Protein AF-A0A8T1ACU4-F1 (afdb_monomer_lite)

pLDDT: mean 74.82, std 21.71, range [27.81, 97.88]

Organism: NCBI:txid29920

Radius of gyration: 33.56 Å; chains: 1; bounding box: 72×57×96 Å

Sequence (453 aa):
MTGFGLGKGIFPYEYITSFNVLNETKVPPQSAFDSKLRGTSITGDDYERVKFVWEYYDMKSIKDLLIWYNNLDVVPFIKAIKAQRELFKRFDLDMFADGVSLPGLSEKVMYQTCFTNLQYPDKKPANVFQFPANRLGGYKSQDAKAKREFSMTLEHLNTLLQKQKYLCGLCYCQLTADTASADRINNNLGHIDGNILISCVKCNTARKDMSLGGFRYKKLLEFNSDRLVYSIDKEEKDIYAKMKSNIAGGPSIIFNRYAKRNETKIRGGKICKKIIGYDANALYLWALGNEMPCGRLTTIDAYPGIISDIVNDKIFGFLECDIRTPPHLKEYFSEMTPIFKNTLIDCSDENIIGQHMFEYNEARKQSRAKPGDGETKHGVLNGADEGMDSTKSDADNEAKTILKAYYSKLQSDGINIAFRLKPVVETNQGSKLHKSYYFGQPTTNKPLNIKNS

Secondary structure (DSSP, 8-state):
----S--S----TTT--SGGGGG--SPPPGGGG-BTTTTBPPPHHHHHHHHHHHHHTT--SHHHHHHHHHHHHHHHHHHHHHHHHHHHGGGT--TTTT-SSHHHHHHHHHHHHHHHS------PPPPP----GGGHHHHHHHHHHTT------HHHHHHHHHHTTTB-TTT-PBP-TTTEEEEESSTTS-S-TTSEEEEEHHHHHHHTTS-HHHHHHHHHHHHTTTTPBPPP-STTHHHHHHHHHS--------S-S---TTT-EETTTEEP--------TTHHHHHTTS----BS-------TTHHHHHHTTS--S---------GGGTTTTSSS-SS-------SS-HHHH-HHHHHHHHHHHTTPPPPPS---------TT------------TTHHHHHHHHHHHHTTTT---------EEEETTEEEE-TTEEE---BTTBSS-EEE-

Foldseek 3Di:
DDFPDLPAAAALVQLCPDPVQQADQDDDPQQSRADPVVNDGDDPVVSVSSVVVCVVVVPRGSVVSVVVNVCLVVVQVVVVQVVVQVVLVVQVDGCVPQDPDLLSSLVVSLQSVLLVPQDADDQQAADQDQADPVCLVVLVVVCVVVVADADADSVLVSVLCVVSSCAALQQRDHHDNQFKDWAAQQPNHGHDRVRTHIHGPVLRVVCPHPHSVVRSVVSSCVVCLQRAADDQDPVNVVVVVVCVQADADAAPECLDLDADAQPDQDDPRDGHHDDDDFDDDSVSNVVSVDDDGGHHDDDDDDDVCVVVCVVVVVDDDDDDDDDDDDPVCLVVCQSHPPDFWFDAQPQCDCVRNPDVSNVVVVVVVVVDDDDDDDDRDGYDDRPPPPDDDDHGDDDHPRVQLQVQQPVLVCVVVPHDDDDDDFGWDQDSRGTDRLVFWDQPRAHPVGSRRIGGD

Structure (mmCIF, N/CA/C/O backbone):
data_AF-A0A8T1ACU4-F1
#
_entry.id   AF-A0A8T1ACU4-F1
#
loop_
_atom_site.group_PDB
_atom_site.id
_atom_site.type_symbol
_atom_site.label_atom_id
_atom_site.label_alt_id
_atom_site.label_comp_id
_atom_site.label_asym_id
_atom_site.label_entity_id
_atom_site.label_seq_id
_atom_site.pdbx_PDB_ins_code
_atom_site.Cartn_x
_atom_site.Cartn_y
_atom_site.Cartn_z
_atom_site.occupancy
_atom_site.B_iso_or_equiv
_atom_site.auth_seq_id
_atom_site.auth_comp_id
_atom_site.auth_asym_id
_atom_site.auth_atom_id
_atom_site.pdbx_PDB_model_num
ATOM 1 N N . MET A 1 1 ? 11.414 1.391 38.632 1.00 29.39 1 MET A N 1
ATOM 2 C CA . MET A 1 1 ? 10.148 0.768 39.080 1.00 29.39 1 MET A CA 1
ATOM 3 C C . MET A 1 1 ? 9.010 1.690 38.678 1.00 29.39 1 MET A C 1
ATOM 5 O O . MET A 1 1 ? 9.071 2.847 39.058 1.00 29.39 1 MET A O 1
ATOM 9 N N . THR A 1 2 ? 8.031 1.235 37.891 1.00 27.81 2 THR A N 1
ATOM 10 C CA . THR A 1 2 ? 6.889 2.062 37.447 1.00 27.81 2 THR A CA 1
ATOM 11 C C . THR A 1 2 ? 5.696 1.180 37.060 1.00 27.81 2 THR A C 1
ATOM 13 O O . THR A 1 2 ? 5.851 0.254 36.270 1.00 27.81 2 THR A O 1
ATOM 16 N N . GLY A 1 3 ? 4.502 1.491 37.580 1.00 32.03 3 GLY A N 1
ATOM 17 C CA . GLY A 1 3 ? 3.218 0.999 37.057 1.00 32.03 3 GLY A CA 1
ATOM 18 C C . GLY A 1 3 ? 2.934 -0.502 37.198 1.00 32.03 3 GLY A C 1
ATOM 19 O O . GLY A 1 3 ? 2.786 -1.191 36.191 1.00 32.03 3 GLY A O 1
ATOM 20 N N . PHE A 1 4 ? 2.788 -1.008 38.427 1.00 33.53 4 PHE A N 1
ATOM 21 C CA . PHE A 1 4 ? 2.183 -2.322 38.682 1.00 33.53 4 PHE A CA 1
ATOM 22 C C . PHE A 1 4 ? 0.863 -2.176 39.465 1.00 33.53 4 PHE A C 1
ATOM 24 O O . PHE A 1 4 ? 0.879 -1.914 40.659 1.00 33.53 4 PHE A O 1
ATOM 31 N N . GLY A 1 5 ? -0.279 -2.421 38.809 1.00 41.12 5 GLY A N 1
ATOM 32 C CA . GLY A 1 5 ? -1.466 -2.993 39.473 1.00 41.12 5 GLY A CA 1
ATOM 33 C C . GLY A 1 5 ? -2.667 -2.095 39.818 1.00 41.12 5 GLY A C 1
ATOM 34 O O . GLY A 1 5 ? -3.742 -2.652 40.002 1.00 41.12 5 GLY A O 1
ATOM 35 N N . LEU A 1 6 ? -2.553 -0.761 39.838 1.00 49.91 6 LEU A N 1
ATOM 36 C CA . LEU A 1 6 ? -3.540 0.164 40.456 1.00 49.91 6 LEU A CA 1
ATOM 37 C C . LEU A 1 6 ? -4.992 0.197 39.905 1.00 49.91 6 LEU A C 1
ATOM 39 O O . LEU A 1 6 ? -5.840 0.896 40.465 1.00 49.91 6 LEU A O 1
ATOM 43 N N . GLY A 1 7 ? -5.314 -0.555 38.850 1.00 57.84 7 GLY A N 1
ATOM 44 C CA . GLY A 1 7 ? -6.652 -0.575 38.239 1.00 57.84 7 GLY A CA 1
ATOM 45 C C . GLY A 1 7 ? -6.907 0.591 37.275 1.00 57.84 7 GLY A C 1
ATOM 46 O O . GLY A 1 7 ? -5.983 1.312 36.904 1.00 57.84 7 GLY A O 1
ATOM 47 N N . LYS A 1 8 ? -8.167 0.774 36.855 1.00 73.00 8 LYS A N 1
ATOM 48 C CA . LYS A 1 8 ? -8.588 2.010 36.170 1.00 73.00 8 LYS A CA 1
ATOM 49 C C . LYS A 1 8 ? -8.624 3.161 37.173 1.00 73.00 8 LYS A C 1
ATOM 51 O O . LYS A 1 8 ? -9.018 2.949 38.322 1.00 73.00 8 LYS A O 1
ATOM 56 N N . GLY A 1 9 ? -8.270 4.367 36.737 1.00 82.88 9 GLY A N 1
ATOM 57 C CA . GLY A 1 9 ? -8.454 5.569 37.547 1.00 82.88 9 GLY A CA 1
ATOM 58 C C . GLY A 1 9 ? -9.924 5.801 37.909 1.00 82.88 9 GLY A C 1
ATOM 59 O O . GLY A 1 9 ? -10.829 5.329 37.216 1.00 82.88 9 GLY A O 1
ATOM 60 N N . ILE A 1 10 ? -10.145 6.546 38.987 1.00 89.88 10 ILE A N 1
ATOM 61 C CA . ILE A 1 10 ? -11.452 7.063 39.396 1.00 89.88 10 ILE A CA 1
ATOM 62 C C . ILE A 1 10 ? -11.341 8.582 39.480 1.00 89.88 10 ILE A C 1
ATOM 64 O O . ILE A 1 10 ? -10.319 9.102 39.924 1.00 89.88 10 ILE A O 1
ATOM 68 N N . PHE A 1 11 ? -12.380 9.278 39.022 1.00 93.12 11 PHE A N 1
ATOM 69 C CA . PHE A 1 11 ? -12.413 10.733 38.960 1.00 93.12 11 PHE A CA 1
ATOM 70 C C . PHE A 1 11 ? -13.853 11.246 39.162 1.00 93.12 11 PHE A C 1
ATOM 72 O O . PHE A 1 11 ? -14.779 10.611 38.650 1.00 93.12 11 PHE A O 1
ATOM 79 N N . PRO A 1 12 ? -14.079 12.354 39.895 1.00 93.44 12 PRO A N 1
ATOM 80 C CA . PRO A 1 12 ? -15.414 12.819 40.259 1.00 93.44 12 PRO A CA 1
ATOM 81 C C . PRO A 1 12 ? -15.964 13.767 39.182 1.00 93.44 12 PRO A C 1
ATOM 83 O O . PRO A 1 12 ? -16.079 14.973 39.389 1.00 93.44 12 PRO A O 1
ATOM 86 N N . TYR A 1 13 ? -16.252 13.234 37.989 1.00 90.25 13 TYR A N 1
ATOM 87 C CA . TYR A 1 13 ? -16.588 14.033 36.797 1.00 90.25 13 TYR A CA 1
ATOM 88 C C . TYR A 1 13 ? -17.692 15.073 37.034 1.00 90.25 13 TYR A C 1
ATOM 90 O O . TYR A 1 13 ? -17.569 16.211 36.594 1.00 90.25 13 TYR A O 1
ATOM 98 N N . GLU A 1 14 ? -18.761 14.685 37.733 1.00 91.62 14 GLU A N 1
ATOM 99 C CA . GLU A 1 14 ? -19.948 15.523 37.950 1.00 91.62 14 GLU A CA 1
ATOM 100 C C . GLU A 1 14 ? -19.760 16.544 39.096 1.00 91.62 14 GLU A C 1
ATOM 102 O O . GLU A 1 14 ? -20.598 17.427 39.272 1.00 91.62 14 GLU A O 1
ATOM 107 N N . TYR A 1 15 ? -18.647 16.463 39.841 1.00 93.81 15 TYR A N 1
ATOM 108 C CA . TYR A 1 15 ? -18.238 17.431 40.868 1.00 93.81 15 TYR A CA 1
ATOM 109 C C . TYR A 1 15 ? -17.428 18.603 40.287 1.00 93.81 15 TYR A C 1
ATOM 111 O O . TYR A 1 15 ? -17.467 19.708 40.830 1.00 93.81 15 TYR A O 1
ATOM 119 N N . ILE A 1 16 ? -16.724 18.404 39.161 1.00 92.19 16 ILE A N 1
ATOM 120 C CA . ILE A 1 16 ? -15.890 19.442 38.526 1.00 92.19 16 ILE A CA 1
ATOM 121 C C . ILE A 1 16 ? -16.764 20.437 37.746 1.00 92.19 16 ILE A C 1
ATOM 123 O O . ILE A 1 16 ? -16.800 20.465 36.519 1.00 92.19 16 ILE A O 1
ATOM 127 N N . THR A 1 17 ? -17.483 21.274 38.488 1.00 91.75 17 THR A N 1
ATOM 128 C CA . THR A 1 17 ? -18.394 22.301 37.956 1.00 91.75 17 THR A CA 1
ATOM 129 C C . THR A 1 17 ? -17.679 23.581 37.514 1.00 91.75 17 THR A C 1
ATOM 131 O O . THR A 1 17 ? -18.241 24.371 36.759 1.00 91.75 17 THR A O 1
ATOM 134 N N . SER A 1 18 ? -16.438 23.806 37.958 1.00 90.88 18 SER A N 1
ATOM 135 C CA . SER A 1 18 ? -15.595 24.930 37.529 1.00 90.88 18 SER A CA 1
ATOM 136 C C . SER A 1 18 ? -14.106 24.641 37.746 1.00 90.88 18 SER A C 1
ATOM 138 O O . SER A 1 18 ? -13.742 23.752 38.516 1.00 90.88 18 SER A O 1
ATOM 140 N N . PHE A 1 19 ? -13.225 25.436 37.129 1.00 91.94 19 PHE A N 1
ATOM 141 C CA . PHE A 1 19 ? -11.775 25.345 37.359 1.00 91.94 19 PHE A CA 1
ATOM 142 C C . PHE A 1 19 ? -11.366 25.591 38.820 1.00 91.94 19 PHE A C 1
ATOM 144 O O . PHE A 1 19 ? -10.334 25.078 39.244 1.00 91.94 19 PHE A O 1
ATOM 151 N N . ASN A 1 20 ? -12.167 26.322 39.605 1.00 93.06 20 ASN A N 1
ATOM 152 C CA . ASN A 1 20 ? -11.858 26.601 41.009 1.00 93.06 20 ASN A CA 1
ATOM 153 C C . ASN A 1 20 ? -11.909 25.338 41.880 1.00 93.06 20 ASN A C 1
ATOM 155 O O . ASN A 1 20 ? -11.106 25.223 42.802 1.00 93.06 20 ASN A O 1
ATOM 159 N N . VAL A 1 21 ? -12.771 24.370 41.536 1.00 93.00 21 VAL A N 1
ATOM 160 C CA . VAL A 1 21 ? -12.857 23.056 42.205 1.00 93.00 21 VAL A CA 1
ATOM 161 C C . VAL A 1 21 ? -11.512 22.328 42.153 1.00 93.00 21 VAL A C 1
ATOM 163 O O . VAL A 1 21 ? -11.105 21.688 43.114 1.00 93.00 21 VAL A O 1
ATOM 166 N N . LEU A 1 22 ? -10.746 22.483 41.066 1.00 94.62 22 LEU A N 1
ATOM 167 C CA . LEU A 1 22 ? -9.434 21.841 40.930 1.00 94.62 22 LEU A CA 1
ATOM 168 C C . LEU A 1 22 ? -8.414 22.315 41.984 1.00 94.62 22 LEU A C 1
ATOM 170 O O . LEU A 1 22 ? -7.442 21.607 42.235 1.00 94.62 22 LEU A O 1
ATOM 174 N N . ASN A 1 23 ? -8.635 23.472 42.616 1.00 96.50 23 ASN A N 1
ATOM 175 C CA . ASN A 1 23 ? -7.773 24.009 43.669 1.00 96.50 23 ASN A CA 1
ATOM 176 C C . ASN A 1 23 ? -8.149 23.509 45.080 1.00 96.50 23 ASN A C 1
ATOM 178 O O . ASN A 1 23 ? -7.450 23.840 46.037 1.00 96.50 23 ASN A O 1
ATOM 182 N N . GLU A 1 24 ? -9.231 22.739 45.243 1.00 96.94 24 GLU A N 1
ATOM 183 C CA . GLU A 1 24 ? -9.613 22.167 46.541 1.00 96.94 24 GLU A CA 1
ATOM 184 C C . GLU A 1 24 ? -8.555 21.170 47.029 1.00 96.94 24 GLU A C 1
ATOM 186 O O . GLU A 1 24 ? -8.144 20.268 46.298 1.00 96.94 24 GLU A O 1
ATOM 191 N N . THR A 1 25 ? -8.116 21.331 48.279 1.00 96.56 25 THR A N 1
ATOM 192 C CA . THR A 1 25 ? -6.930 20.661 48.846 1.00 96.56 25 THR A CA 1
ATOM 193 C C . THR A 1 25 ? -7.231 19.384 49.635 1.00 96.56 25 THR A C 1
ATOM 195 O O . THR A 1 25 ? -6.408 18.916 50.421 1.00 96.56 25 THR A O 1
ATOM 198 N N . LYS A 1 26 ? -8.427 18.816 49.460 1.00 95.25 26 LYS A N 1
ATOM 199 C CA . LYS A 1 26 ? -8.902 17.616 50.163 1.00 95.25 26 LYS A CA 1
ATOM 200 C C . LYS A 1 26 ? -9.457 16.605 49.167 1.00 95.25 26 LYS A C 1
ATOM 202 O O . LYS A 1 26 ? -9.970 16.992 48.119 1.00 95.25 26 LYS A O 1
ATOM 207 N N . VAL A 1 27 ? -9.423 15.325 49.543 1.00 95.25 27 VAL A N 1
ATOM 208 C CA . VAL A 1 27 ? -10.160 14.272 48.831 1.00 95.25 27 VAL A CA 1
ATOM 209 C C . VAL A 1 27 ? -11.646 14.669 48.774 1.00 95.25 27 VAL A C 1
ATOM 211 O O . VAL A 1 27 ? -12.215 14.973 49.828 1.00 95.25 27 VAL A O 1
ATOM 214 N N . PRO A 1 28 ? -12.286 14.678 47.590 1.00 95.56 28 PRO A N 1
ATOM 215 C CA . PRO A 1 28 ? -13.718 14.945 47.467 1.00 95.56 28 PRO A CA 1
ATOM 216 C C . PRO A 1 28 ? -14.546 13.931 48.267 1.00 95.56 28 PRO A C 1
ATOM 218 O O . PRO A 1 28 ? -14.127 12.777 48.382 1.00 95.56 28 PRO A O 1
ATOM 221 N N . PRO A 1 29 ? -15.723 14.307 48.798 1.00 95.69 29 PRO A N 1
ATOM 222 C CA . PRO A 1 29 ? -16.576 13.372 49.528 1.00 95.69 29 PRO A CA 1
ATOM 223 C C . PRO A 1 29 ? -16.999 12.202 48.630 1.00 95.69 29 PRO A C 1
ATOM 225 O O . PRO A 1 29 ? -17.097 12.356 47.416 1.00 95.69 29 PRO A O 1
ATOM 228 N N . GLN A 1 30 ? -17.308 11.042 49.215 1.00 95.50 30 GLN A N 1
ATOM 229 C CA . GLN A 1 30 ? -17.635 9.821 48.461 1.00 95.50 30 GLN A CA 1
ATOM 230 C C . GLN A 1 30 ? -18.713 10.044 47.381 1.00 95.50 30 GLN A C 1
ATOM 232 O O . GLN A 1 30 ? -18.537 9.624 46.240 1.00 95.50 30 GLN A O 1
ATOM 237 N N . SER A 1 31 ? -19.766 10.800 47.699 1.00 94.31 31 SER A N 1
ATOM 238 C CA . SER A 1 31 ? -20.859 11.147 46.778 1.00 94.31 31 SER A CA 1
ATOM 239 C C . SER A 1 31 ? -20.461 12.048 45.596 1.00 94.31 31 SER A C 1
ATOM 241 O O . SER A 1 31 ? -21.232 12.174 44.649 1.00 94.31 31 SER A O 1
ATOM 243 N N . ALA A 1 32 ? -19.269 12.655 45.596 1.00 94.75 32 ALA A N 1
ATOM 244 C CA . ALA A 1 32 ? -18.735 13.395 44.447 1.00 94.75 32 ALA A CA 1
ATOM 245 C C . ALA A 1 32 ? -18.347 12.476 43.271 1.00 94.75 32 ALA A C 1
ATOM 247 O O . ALA A 1 32 ? -18.229 12.939 42.137 1.00 94.75 32 ALA A O 1
ATOM 248 N N . PHE A 1 33 ? -18.139 11.182 43.537 1.00 93.75 33 PHE A N 1
ATOM 249 C CA . PHE A 1 33 ? -17.769 10.175 42.539 1.00 93.75 33 PHE A CA 1
ATOM 250 C C . PHE A 1 33 ? -18.968 9.405 41.968 1.00 93.75 33 PHE A C 1
ATOM 252 O O . PHE A 1 33 ? -18.796 8.583 41.064 1.00 93.75 33 PHE A O 1
ATOM 259 N N . ASP A 1 34 ? -20.171 9.676 42.469 1.00 89.56 34 ASP A N 1
ATOM 260 C CA . ASP A 1 34 ? -21.412 9.126 41.938 1.00 89.56 34 ASP A CA 1
ATOM 261 C C . ASP A 1 34 ? -21.704 9.715 40.550 1.00 89.56 34 ASP A C 1
ATOM 263 O O . ASP A 1 34 ? -21.399 10.877 40.271 1.00 89.56 34 ASP A O 1
ATOM 267 N N . SER A 1 35 ? -22.313 8.922 39.664 1.00 86.00 35 SER A N 1
ATOM 268 C CA . SER A 1 35 ? -22.661 9.373 38.314 1.00 86.00 35 SER A CA 1
ATOM 269 C C . SER A 1 35 ? -24.152 9.264 38.030 1.00 86.00 35 SER A C 1
ATOM 271 O O . SER A 1 35 ? -24.691 8.164 37.859 1.00 86.00 35 SER A O 1
ATOM 273 N N . LYS A 1 36 ? -24.806 10.420 37.872 1.00 81.75 36 LYS A N 1
ATOM 274 C CA . LYS A 1 36 ? -26.198 10.542 37.414 1.00 81.75 36 LYS A CA 1
ATOM 275 C C . LYS A 1 36 ? -26.346 10.031 35.982 1.00 81.75 36 LYS A C 1
ATOM 277 O O . LYS A 1 36 ? -27.349 9.401 35.669 1.00 81.75 36 LYS A O 1
ATOM 282 N N . LEU A 1 37 ? -25.324 10.210 35.135 1.00 75.50 37 LEU A N 1
ATOM 283 C CA . LEU A 1 37 ? -25.306 9.690 33.757 1.00 75.50 37 LEU A CA 1
ATOM 284 C C . LEU A 1 37 ? -25.401 8.150 33.684 1.00 75.50 37 LEU A C 1
ATOM 286 O O . LEU A 1 37 ? -25.811 7.602 32.656 1.00 75.50 37 LEU A O 1
ATOM 290 N N . ARG A 1 38 ? -25.005 7.447 34.754 1.00 73.75 38 ARG A N 1
ATOM 291 C CA . ARG A 1 38 ? -25.034 5.977 34.847 1.00 73.75 38 ARG A CA 1
ATOM 292 C C . ARG A 1 38 ? -26.037 5.430 35.864 1.00 73.75 38 ARG A C 1
ATOM 294 O O . ARG A 1 38 ? -26.322 4.240 35.808 1.00 73.75 38 ARG A O 1
ATOM 301 N N . GLY A 1 39 ? -26.546 6.261 36.774 1.00 82.94 39 GLY A N 1
ATOM 302 C CA . GLY A 1 39 ? -27.356 5.818 37.912 1.00 82.94 39 GLY A CA 1
ATOM 303 C C . GLY A 1 39 ? -26.562 4.989 38.928 1.00 82.94 39 GLY A C 1
ATOM 304 O O . GLY A 1 39 ? -27.116 4.076 39.531 1.00 82.94 39 GLY A O 1
ATOM 305 N N . THR A 1 40 ? -25.257 5.250 39.080 1.00 82.19 40 THR A N 1
ATOM 306 C CA . THR A 1 40 ? -24.348 4.429 39.902 1.00 82.19 40 THR A CA 1
ATOM 307 C C . THR A 1 40 ? -23.562 5.261 40.906 1.00 82.19 40 THR A C 1
ATOM 309 O O . THR A 1 40 ? -22.864 6.194 40.497 1.00 82.19 40 THR A O 1
ATOM 312 N N . SER A 1 41 ? -23.589 4.855 42.175 1.00 89.19 41 SER A N 1
ATOM 313 C CA . SER A 1 41 ? -22.700 5.370 43.222 1.00 89.19 41 SER A CA 1
ATOM 314 C C . SER A 1 41 ? -21.369 4.613 43.294 1.00 89.19 41 SER A C 1
ATOM 316 O O . SER A 1 41 ? -21.273 3.469 42.839 1.00 89.19 41 SER A O 1
ATOM 318 N N . ILE A 1 42 ? -20.338 5.239 43.868 1.00 90.56 42 ILE A N 1
ATOM 319 C CA . ILE A 1 42 ? -19.030 4.598 44.095 1.00 90.56 42 ILE A CA 1
ATOM 320 C C . ILE A 1 42 ? -19.090 3.564 45.239 1.00 90.56 42 ILE A C 1
ATOM 322 O O . ILE A 1 42 ? -19.744 3.778 46.263 1.00 90.56 42 ILE A O 1
ATOM 326 N N . THR A 1 43 ? -18.378 2.440 45.094 1.00 90.06 43 THR A N 1
ATOM 327 C CA . THR A 1 43 ? -18.250 1.439 46.171 1.00 90.06 43 THR A CA 1
ATOM 328 C C . THR A 1 43 ? -17.344 1.941 47.302 1.00 90.06 43 THR A C 1
ATOM 330 O O . THR A 1 43 ? -16.498 2.810 47.087 1.00 90.06 43 THR A O 1
ATOM 333 N N . GLY A 1 44 ? -17.494 1.385 48.511 1.00 90.69 44 GLY A N 1
ATOM 334 C CA . GLY A 1 44 ? -16.593 1.691 49.631 1.00 90.69 44 GLY A CA 1
ATOM 335 C C . GLY A 1 44 ? -15.133 1.384 49.283 1.00 90.69 44 GLY A C 1
ATOM 336 O O . GLY A 1 44 ? -14.288 2.269 49.361 1.00 90.69 44 GLY A O 1
ATOM 337 N N . ASP A 1 45 ? -14.863 0.175 48.786 1.00 90.00 45 ASP A N 1
ATOM 338 C CA . ASP A 1 45 ? -13.529 -0.285 48.376 1.00 90.00 45 ASP A CA 1
ATOM 339 C C . ASP A 1 45 ? -12.879 0.625 47.314 1.00 90.00 45 ASP A C 1
ATOM 341 O O . ASP A 1 45 ? -11.683 0.919 47.375 1.00 90.00 45 ASP A O 1
ATOM 345 N N . ASP A 1 46 ? -13.657 1.112 46.340 1.00 90.31 46 ASP A N 1
ATOM 346 C CA . ASP A 1 46 ? -13.165 2.059 45.336 1.00 90.31 46 ASP A CA 1
ATOM 347 C C . ASP A 1 46 ? -12.882 3.452 45.919 1.00 90.31 46 ASP A C 1
ATOM 349 O O . ASP A 1 46 ? -11.941 4.112 45.476 1.00 90.31 46 ASP A O 1
ATOM 353 N N . TYR A 1 47 ? -13.642 3.900 46.921 1.00 94.31 47 TYR A N 1
ATOM 354 C CA . TYR A 1 47 ? -13.385 5.166 47.612 1.00 94.31 47 TYR A CA 1
ATOM 355 C C . TYR A 1 47 ? -12.177 5.080 48.563 1.00 94.31 47 TYR A C 1
ATOM 357 O O . TYR A 1 47 ? -11.356 5.998 48.601 1.00 94.31 47 TYR A O 1
ATOM 365 N N . GLU A 1 48 ? -11.981 3.948 49.247 1.00 93.62 48 GLU A N 1
ATOM 366 C CA . GLU A 1 48 ? -10.730 3.650 49.960 1.00 93.62 48 GLU A CA 1
ATOM 367 C C . GLU A 1 48 ? -9.531 3.673 49.001 1.00 93.62 48 GLU A C 1
ATOM 369 O O . GLU A 1 48 ? -8.494 4.264 49.308 1.00 93.62 48 GLU A O 1
ATOM 374 N N . ARG A 1 49 ? -9.687 3.132 47.784 1.00 91.88 49 ARG A N 1
ATOM 375 C CA . ARG A 1 49 ? -8.657 3.204 46.738 1.00 91.88 49 ARG A CA 1
ATOM 376 C C . ARG A 1 49 ? -8.390 4.633 46.249 1.00 91.88 49 ARG A C 1
ATOM 378 O O . ARG A 1 49 ? -7.238 4.939 45.945 1.00 91.88 49 ARG A O 1
ATOM 385 N N . VAL A 1 50 ? -9.394 5.515 46.197 1.00 93.25 50 VAL A N 1
ATOM 386 C CA . VAL A 1 50 ? -9.193 6.950 45.906 1.00 93.25 50 VAL A CA 1
ATOM 387 C C . VAL A 1 50 ? -8.358 7.617 47.001 1.00 93.25 50 VAL A C 1
ATOM 389 O O . VAL A 1 50 ? -7.386 8.296 46.673 1.00 93.25 50 VAL A O 1
ATOM 392 N N . LYS A 1 51 ? -8.679 7.393 48.284 1.00 94.56 51 LYS A N 1
ATOM 393 C CA . LYS A 1 51 ? -7.891 7.931 49.409 1.00 94.56 51 LYS A CA 1
ATOM 394 C C . LYS A 1 51 ? -6.450 7.419 49.388 1.00 94.56 51 LYS A C 1
ATOM 396 O O . LYS A 1 51 ? -5.525 8.224 49.423 1.00 94.56 51 LYS A O 1
ATOM 401 N N . PHE A 1 52 ? -6.258 6.110 49.205 1.00 93.94 52 PHE A N 1
ATOM 402 C CA . PHE A 1 52 ? -4.928 5.514 49.056 1.00 93.94 52 PHE A CA 1
ATOM 403 C C . PHE A 1 52 ? -4.133 6.148 47.905 1.00 93.94 52 PHE A C 1
ATOM 405 O O . PHE A 1 52 ? -2.956 6.446 48.069 1.00 93.94 52 PHE A O 1
ATOM 412 N N . VAL A 1 53 ? -4.753 6.380 46.742 1.00 92.69 53 VAL A N 1
ATOM 413 C CA . VAL A 1 53 ? -4.096 7.053 45.608 1.00 92.69 53 VAL A CA 1
ATOM 414 C C . VAL A 1 53 ? -3.720 8.496 45.953 1.00 92.69 53 VAL A C 1
ATOM 416 O O . VAL A 1 53 ? -2.612 8.918 45.629 1.00 92.69 53 VAL A O 1
ATOM 419 N N . TRP A 1 54 ? -4.602 9.242 46.620 1.00 95.12 54 TRP A N 1
ATOM 420 C CA . TRP A 1 54 ? -4.329 10.620 47.033 1.00 95.12 54 TRP A CA 1
ATOM 421 C C . TRP A 1 54 ? -3.121 10.702 47.976 1.00 95.12 54 TRP A C 1
ATOM 423 O O . TRP A 1 54 ? -2.214 11.501 47.750 1.00 95.12 54 TRP A O 1
ATOM 433 N N . GLU A 1 55 ? -3.079 9.839 48.992 1.00 95.31 55 GLU A N 1
ATOM 434 C CA . GLU A 1 55 ? -1.992 9.768 49.976 1.00 95.31 55 GLU A CA 1
ATOM 435 C C . GLU A 1 55 ? -0.684 9.240 49.360 1.00 95.31 55 GLU A C 1
ATOM 437 O O . GLU A 1 55 ? 0.372 9.844 49.534 1.00 95.31 55 GLU A O 1
ATOM 442 N N . TYR A 1 56 ? -0.739 8.155 48.580 1.00 94.62 56 TYR A N 1
ATOM 443 C CA . TYR A 1 56 ? 0.439 7.510 47.980 1.00 94.62 56 TYR A CA 1
ATOM 444 C C . TYR A 1 56 ? 1.175 8.399 46.965 1.00 94.62 56 TYR A C 1
ATOM 446 O O . TYR A 1 56 ? 2.393 8.291 46.818 1.00 94.62 56 TYR A O 1
ATOM 454 N N . TYR A 1 57 ? 0.450 9.270 46.258 1.00 93.56 57 TYR A N 1
ATOM 455 C CA . TYR A 1 57 ? 1.027 10.251 45.331 1.00 93.56 57 TYR A CA 1
ATOM 456 C C . TYR A 1 57 ? 1.218 11.647 45.956 1.00 93.56 57 TYR A C 1
ATOM 458 O O . TYR A 1 57 ? 1.567 12.577 45.232 1.00 93.56 57 TYR A O 1
ATOM 466 N N . ASP A 1 58 ? 1.007 11.789 47.271 1.00 96.25 58 ASP A N 1
ATOM 467 C CA . ASP A 1 58 ? 1.125 13.037 48.040 1.00 96.25 58 ASP A CA 1
ATOM 468 C C . ASP A 1 58 ? 0.370 14.231 47.410 1.00 96.25 58 ASP A C 1
ATOM 470 O O . ASP A 1 58 ? 0.868 15.359 47.328 1.00 96.25 58 ASP A O 1
ATOM 474 N N . MET A 1 59 ? -0.845 13.964 46.917 1.00 96.62 59 MET A N 1
ATOM 475 C CA . MET A 1 59 ? -1.659 14.933 46.182 1.00 96.62 59 MET A CA 1
ATOM 476 C C . MET A 1 59 ? -2.035 16.126 47.069 1.00 96.62 59 MET A C 1
ATOM 478 O O . MET A 1 59 ? -2.474 15.969 48.211 1.00 96.62 59 MET A O 1
ATOM 482 N N . LYS A 1 60 ? -1.882 17.345 46.539 1.00 97.00 60 LYS A N 1
ATOM 483 C CA . LYS A 1 60 ? -2.170 18.591 47.267 1.00 97.00 60 LYS A CA 1
ATOM 484 C C . LYS A 1 60 ? -3.505 19.205 46.866 1.00 97.00 60 LYS A C 1
ATOM 486 O O . LYS A 1 60 ? -3.994 20.084 47.568 1.00 97.00 60 LYS A O 1
ATOM 491 N N . SER A 1 61 ? -4.072 18.771 45.742 1.00 97.56 61 SER A N 1
ATOM 492 C CA . SER A 1 61 ? -5.260 19.357 45.130 1.00 97.56 61 SER A CA 1
ATOM 493 C C . SER A 1 61 ? -5.998 18.384 44.201 1.00 97.56 61 SER A C 1
ATOM 495 O O . SER A 1 61 ? -5.406 17.445 43.663 1.00 97.56 61 SER A O 1
ATOM 497 N N . ILE A 1 62 ? -7.283 18.642 43.924 1.00 96.69 62 ILE A N 1
ATOM 498 C CA . ILE A 1 62 ? -8.061 17.883 42.921 1.00 96.69 62 ILE A CA 1
ATOM 499 C C . ILE A 1 62 ? -7.412 17.965 41.521 1.00 96.69 62 ILE A C 1
ATOM 501 O O . ILE A 1 62 ? -7.520 17.029 40.725 1.00 96.69 62 ILE A O 1
ATOM 505 N N . LYS A 1 63 ? -6.673 19.041 41.221 1.00 96.19 63 LYS A N 1
ATOM 506 C CA . LYS A 1 63 ? -5.844 19.171 40.014 1.00 96.19 63 LYS A CA 1
ATOM 507 C C . LYS A 1 63 ? -4.793 18.063 39.902 1.00 96.19 63 LYS A C 1
ATOM 509 O O . LYS A 1 63 ? -4.574 17.563 38.801 1.00 96.19 63 LYS A O 1
ATOM 514 N N . ASP A 1 64 ? -4.177 17.650 41.008 1.00 95.69 64 ASP A N 1
ATOM 515 C CA . ASP A 1 64 ? -3.175 16.578 41.014 1.00 95.69 64 ASP A CA 1
ATOM 516 C C . ASP A 1 64 ? -3.831 15.218 40.734 1.00 95.69 64 ASP A C 1
ATOM 518 O O . ASP A 1 64 ? -3.311 14.434 39.939 1.00 95.69 64 ASP A O 1
ATOM 522 N N . LEU A 1 65 ? -5.031 14.987 41.282 1.00 94.31 65 LEU A N 1
ATOM 523 C CA . LEU A 1 65 ? -5.859 13.817 40.972 1.00 94.31 65 LEU A CA 1
ATOM 524 C C . LEU A 1 65 ? -6.274 13.785 39.489 1.00 94.31 65 LEU A C 1
ATOM 526 O O . LEU A 1 65 ? -6.227 12.724 38.870 1.00 94.31 65 LEU A O 1
ATOM 530 N N . LEU A 1 66 ? -6.619 14.934 38.894 1.00 93.62 66 LEU A N 1
ATOM 531 C CA . LEU A 1 66 ? -6.919 15.060 37.459 1.00 93.62 66 LEU A CA 1
ATOM 532 C C . LEU A 1 66 ? -5.684 14.785 36.585 1.00 93.62 66 LEU A C 1
ATOM 534 O O . LEU A 1 66 ? -5.776 14.076 35.583 1.00 93.62 66 LEU A O 1
ATOM 538 N N . ILE A 1 67 ? -4.521 15.324 36.962 1.00 92.06 67 ILE A N 1
ATOM 539 C CA . ILE A 1 67 ? -3.249 15.090 36.263 1.00 92.06 67 ILE A CA 1
ATOM 540 C C . ILE A 1 67 ? -2.865 13.609 36.348 1.00 92.06 67 ILE A C 1
ATOM 542 O O . ILE A 1 67 ? -2.487 13.021 35.335 1.00 92.06 67 ILE A O 1
ATOM 546 N N . TRP A 1 68 ? -2.986 12.985 37.521 1.00 93.12 68 TRP A N 1
ATOM 547 C CA . TRP A 1 68 ? -2.766 11.551 37.696 1.00 93.12 68 TRP A CA 1
ATOM 548 C C . TRP A 1 68 ? -3.730 10.728 36.838 1.00 93.12 68 TRP A C 1
ATOM 550 O O . TRP A 1 68 ? -3.273 9.894 36.058 1.00 93.12 68 TRP A O 1
ATOM 560 N N . TYR A 1 69 ? -5.035 11.014 36.921 1.00 91.56 69 TYR A N 1
ATOM 561 C CA . TYR A 1 69 ? -6.077 10.309 36.177 1.00 91.56 69 TYR A CA 1
ATOM 562 C C . TYR A 1 69 ? -5.808 10.345 34.666 1.00 91.56 69 TYR A C 1
ATOM 564 O O . TYR A 1 69 ? -5.679 9.294 34.041 1.00 91.56 69 TYR A O 1
ATOM 572 N N . ASN A 1 70 ? -5.618 11.537 34.092 1.00 87.25 70 ASN A N 1
ATOM 573 C CA . ASN A 1 70 ? -5.362 11.698 32.658 1.00 87.25 70 ASN A CA 1
ATOM 574 C C . ASN A 1 70 ? -4.062 11.006 32.215 1.00 87.25 70 ASN A C 1
ATOM 576 O O . ASN A 1 70 ? -3.993 10.447 31.120 1.00 87.25 70 ASN A O 1
ATOM 580 N N . ASN A 1 71 ? -3.024 10.998 33.059 1.00 88.19 71 ASN A N 1
ATOM 581 C CA . ASN A 1 71 ? -1.770 10.311 32.747 1.00 88.19 71 ASN A CA 1
ATOM 582 C C . ASN A 1 71 ? -1.912 8.780 32.680 1.00 88.19 71 ASN A C 1
ATOM 584 O O . ASN A 1 71 ? -1.092 8.147 32.010 1.00 88.19 71 ASN A O 1
ATOM 588 N N . LEU A 1 72 ? -2.930 8.174 33.307 1.00 84.00 72 LEU A N 1
ATOM 589 C CA . LEU A 1 72 ? -3.182 6.733 33.177 1.00 84.00 72 LEU A CA 1
ATOM 590 C C . LEU A 1 72 ? -3.557 6.331 31.748 1.00 84.00 72 LEU A C 1
ATOM 592 O O . LEU A 1 72 ? -3.147 5.254 31.324 1.00 84.00 72 LEU A O 1
ATOM 596 N N . ASP A 1 73 ? -4.265 7.189 31.008 1.00 77.81 73 ASP A N 1
ATOM 597 C CA . ASP A 1 73 ? -4.668 6.932 29.619 1.00 77.81 73 ASP A CA 1
ATOM 598 C C . ASP A 1 73 ? -3.663 7.531 28.610 1.00 77.81 73 ASP A C 1
ATOM 600 O O . ASP A 1 73 ? -3.253 6.870 27.650 1.00 77.81 73 ASP A O 1
ATOM 604 N N . VAL A 1 74 ? -3.176 8.755 28.856 1.00 81.75 74 VAL A N 1
ATOM 605 C CA . VAL A 1 74 ? -2.251 9.459 27.945 1.00 81.75 74 VAL A CA 1
ATOM 606 C C . VAL A 1 74 ? -0.878 8.782 27.869 1.00 81.75 74 VAL A C 1
ATOM 608 O O . VAL A 1 74 ? -0.298 8.684 26.785 1.00 81.75 74 VAL A O 1
ATOM 611 N N . VAL A 1 75 ? -0.325 8.281 28.981 1.00 81.62 75 VAL A N 1
ATOM 612 C CA . VAL A 1 75 ? 1.029 7.696 28.971 1.00 81.62 75 VAL A CA 1
ATOM 613 C C . VAL A 1 75 ? 1.094 6.364 28.198 1.00 81.62 75 VAL A C 1
ATOM 615 O O . VAL A 1 75 ? 2.061 6.184 27.450 1.00 81.62 75 VAL A O 1
ATOM 618 N N . PRO A 1 76 ? 0.128 5.428 28.307 1.00 79.44 76 PRO A N 1
ATOM 619 C CA . PRO A 1 76 ? 0.010 4.293 27.388 1.00 79.44 76 PRO A CA 1
ATOM 620 C C . PRO A 1 76 ? -0.200 4.715 25.931 1.00 79.44 76 PRO A C 1
ATOM 622 O O . PRO A 1 76 ? 0.546 4.252 25.069 1.00 79.44 76 PRO A O 1
ATOM 625 N N . PHE A 1 77 ? -1.116 5.650 25.655 1.00 77.31 77 PHE A N 1
ATOM 626 C CA . PHE A 1 77 ? -1.403 6.112 24.292 1.00 77.31 77 PHE A CA 1
ATOM 627 C C . PHE A 1 77 ? -0.154 6.666 23.583 1.00 77.31 77 PHE A C 1
ATOM 629 O O . PHE A 1 77 ? 0.182 6.248 22.474 1.00 77.31 77 PHE A O 1
ATOM 636 N N . ILE A 1 78 ? 0.629 7.511 24.263 1.00 81.38 78 ILE A N 1
ATOM 637 C CA . ILE A 1 78 ? 1.898 8.042 23.739 1.00 81.38 78 ILE A CA 1
ATOM 638 C C . ILE A 1 78 ? 2.967 6.945 23.563 1.00 81.38 78 ILE A C 1
ATOM 640 O O . ILE A 1 78 ? 3.815 7.058 22.674 1.00 81.38 78 ILE A O 1
ATOM 644 N N . LYS A 1 79 ? 2.951 5.864 24.358 1.00 83.00 79 LYS A N 1
ATOM 645 C CA . LYS A 1 79 ? 3.838 4.701 24.146 1.00 83.00 79 LYS A CA 1
ATOM 646 C C . LYS A 1 79 ? 3.434 3.901 22.905 1.00 83.00 79 LYS A C 1
ATOM 648 O O . LYS A 1 79 ? 4.319 3.540 22.131 1.00 83.00 79 LYS A O 1
ATOM 653 N N . ALA A 1 80 ? 2.137 3.665 22.698 1.00 77.69 80 ALA A N 1
ATOM 654 C CA . ALA A 1 80 ? 1.614 2.990 21.510 1.00 77.69 80 ALA A CA 1
ATOM 655 C C . ALA A 1 80 ? 1.943 3.782 20.232 1.00 77.69 80 ALA A C 1
ATOM 657 O O . ALA A 1 80 ? 2.566 3.241 19.320 1.00 77.69 80 ALA A O 1
ATOM 658 N N . ILE A 1 81 ? 1.664 5.092 20.229 1.00 82.44 81 ILE A N 1
ATOM 659 C CA . ILE A 1 81 ? 2.043 6.027 19.157 1.00 82.44 81 ILE A CA 1
ATOM 660 C C . ILE A 1 81 ? 3.541 5.958 18.836 1.00 82.44 81 ILE A C 1
ATOM 662 O O . ILE A 1 81 ? 3.920 5.867 17.669 1.00 82.44 81 ILE A O 1
ATOM 666 N N . LYS A 1 82 ? 4.412 5.979 19.855 1.00 83.62 82 LYS A N 1
ATOM 667 C CA . LYS A 1 82 ? 5.866 5.900 19.644 1.00 83.62 82 LYS A CA 1
ATOM 668 C C . LYS A 1 82 ? 6.261 4.568 19.010 1.00 83.62 82 LYS A C 1
ATOM 670 O O . LYS A 1 82 ? 6.985 4.572 18.021 1.00 83.62 82 LYS A O 1
ATOM 675 N N . ALA A 1 83 ? 5.744 3.446 19.510 1.00 82.38 83 ALA A N 1
ATOM 676 C CA . ALA A 1 83 ? 6.008 2.129 18.929 1.00 82.38 83 ALA A CA 1
ATOM 677 C C . ALA A 1 83 ? 5.541 2.022 17.463 1.00 82.38 83 ALA A C 1
ATOM 679 O O . ALA A 1 83 ? 6.230 1.409 16.649 1.00 82.38 83 ALA A O 1
ATOM 680 N N . GLN A 1 84 ? 4.415 2.651 17.115 1.00 79.81 84 GLN A N 1
ATOM 681 C CA . GLN A 1 84 ? 3.886 2.671 15.752 1.00 79.81 84 GLN A CA 1
ATOM 682 C C . GLN A 1 84 ? 4.693 3.592 14.818 1.00 79.81 84 GLN A C 1
ATOM 684 O O . GLN A 1 84 ? 4.974 3.217 13.680 1.00 79.81 84 GLN A O 1
ATOM 689 N N . ARG A 1 85 ? 5.181 4.742 15.304 1.00 84.50 85 ARG A N 1
ATOM 690 C CA . ARG A 1 85 ? 6.107 5.606 14.550 1.00 84.50 85 ARG A CA 1
ATOM 691 C C . ARG A 1 85 ? 7.435 4.900 14.244 1.00 84.50 85 ARG A C 1
ATOM 693 O O . ARG A 1 85 ? 7.908 4.971 13.114 1.00 84.50 85 ARG A O 1
ATOM 700 N N . GLU A 1 86 ? 8.003 4.154 15.197 1.00 85.38 86 GLU A N 1
ATOM 701 C CA . GLU A 1 86 ? 9.215 3.337 14.970 1.00 85.38 86 GLU A CA 1
ATOM 702 C C . GLU A 1 86 ? 8.969 2.058 14.123 1.00 85.38 86 GLU A C 1
ATOM 704 O O . GLU A 1 86 ? 9.911 1.309 13.830 1.00 85.38 86 GLU A O 1
ATOM 709 N N . LEU A 1 87 ? 7.722 1.790 13.706 1.00 83.62 87 LEU A N 1
ATOM 710 C CA . LEU A 1 87 ? 7.414 0.842 12.630 1.00 83.62 87 LEU A CA 1
ATOM 711 C C . LEU A 1 87 ? 7.515 1.532 11.262 1.00 83.62 87 LEU A C 1
ATOM 713 O O . LEU A 1 87 ? 8.277 1.068 10.419 1.00 83.62 87 LEU A O 1
ATOM 717 N N . PHE A 1 88 ? 6.805 2.646 11.056 1.00 83.06 88 PHE A N 1
ATOM 718 C CA . PHE A 1 88 ? 6.751 3.326 9.751 1.00 83.06 88 PHE A CA 1
ATOM 719 C C . PHE A 1 88 ? 8.072 3.987 9.331 1.00 83.06 88 PHE A C 1
ATOM 721 O O . PHE A 1 88 ? 8.434 3.919 8.159 1.00 83.06 88 PHE A O 1
ATOM 728 N N . LYS A 1 89 ? 8.875 4.472 10.286 1.00 85.50 89 LYS A N 1
ATOM 729 C CA . LYS A 1 89 ? 10.249 4.953 10.037 1.00 85.50 89 LYS A CA 1
ATOM 730 C C . LYS A 1 89 ? 11.166 3.946 9.333 1.00 85.50 89 LYS A C 1
ATOM 732 O O . LYS A 1 89 ? 12.150 4.346 8.725 1.00 85.50 89 LYS A O 1
ATOM 737 N N . ARG A 1 90 ? 10.877 2.641 9.410 1.00 86.62 90 ARG A N 1
ATOM 738 C CA . ARG A 1 90 ? 11.661 1.590 8.726 1.00 86.62 90 ARG A CA 1
ATOM 739 C C . ARG A 1 90 ? 11.510 1.630 7.206 1.00 86.62 90 ARG A C 1
ATOM 741 O O . ARG A 1 90 ? 12.303 1.011 6.509 1.00 86.62 90 ARG A O 1
ATOM 748 N N . PHE A 1 91 ? 10.497 2.349 6.732 1.00 84.94 91 PHE A N 1
ATOM 749 C CA . PHE A 1 91 ? 10.188 2.600 5.332 1.00 84.94 91 PHE A CA 1
ATOM 750 C C . PHE A 1 91 ? 10.414 4.080 4.962 1.00 84.94 91 PHE A C 1
ATOM 752 O O . PHE A 1 91 ? 9.894 4.551 3.958 1.00 84.94 91 PHE A O 1
ATOM 759 N N . ASP A 1 92 ? 11.159 4.822 5.792 1.00 88.25 92 ASP A N 1
ATOM 760 C CA . ASP A 1 92 ? 11.431 6.260 5.637 1.00 88.25 92 ASP A CA 1
ATOM 761 C C . ASP A 1 92 ? 10.160 7.139 5.576 1.00 88.25 92 ASP A C 1
ATOM 763 O O . ASP A 1 92 ? 10.086 8.115 4.837 1.00 88.25 92 ASP A O 1
ATOM 767 N N . LEU A 1 93 ? 9.133 6.771 6.358 1.00 86.69 93 LEU A N 1
ATOM 768 C CA . LEU A 1 93 ? 7.871 7.513 6.489 1.00 86.69 93 LEU A CA 1
ATOM 769 C C . LEU A 1 93 ? 7.695 8.052 7.914 1.00 86.69 93 LEU A C 1
ATOM 771 O O . LEU A 1 93 ? 7.795 7.284 8.881 1.00 86.69 93 LEU A O 1
ATOM 775 N N . ASP A 1 94 ? 7.331 9.330 8.067 1.00 87.31 94 ASP A N 1
ATOM 776 C CA . ASP A 1 94 ? 6.819 9.819 9.351 1.00 87.31 94 ASP A CA 1
ATOM 777 C C . ASP A 1 94 ? 5.298 9.676 9.416 1.00 87.31 94 ASP A C 1
ATOM 779 O O . ASP A 1 94 ? 4.554 10.337 8.696 1.00 87.31 94 ASP A O 1
ATOM 783 N N . MET A 1 95 ? 4.837 8.842 10.347 1.00 84.50 95 MET A N 1
ATOM 784 C CA . MET A 1 95 ? 3.426 8.518 10.565 1.00 84.50 95 MET A CA 1
ATOM 785 C C . MET A 1 95 ? 2.483 9.738 10.650 1.00 84.50 95 MET A C 1
ATOM 787 O O . MET A 1 95 ? 1.308 9.590 10.330 1.00 84.50 95 MET A O 1
ATOM 791 N N . PHE A 1 96 ? 2.969 10.914 11.069 1.00 82.12 96 PHE A N 1
ATOM 792 C CA . PHE A 1 96 ? 2.160 12.130 11.227 1.00 82.12 96 PHE A CA 1
ATOM 793 C C . PHE A 1 96 ? 2.222 13.110 10.049 1.00 82.12 96 PHE A C 1
ATOM 795 O O . PHE A 1 96 ? 1.322 13.936 9.915 1.00 82.12 96 PHE A O 1
ATOM 802 N N . ALA A 1 97 ? 3.268 13.051 9.221 1.00 83.00 97 ALA A N 1
ATOM 803 C CA . ALA A 1 97 ? 3.429 13.929 8.058 1.00 83.00 97 ALA A CA 1
ATOM 804 C C . ALA A 1 97 ? 3.063 13.211 6.751 1.00 83.00 97 ALA A C 1
ATOM 806 O O . ALA A 1 97 ? 2.434 13.788 5.867 1.00 83.00 97 ALA A O 1
ATOM 807 N N . ASP A 1 98 ? 3.411 11.928 6.645 1.00 76.62 98 ASP A N 1
ATOM 808 C CA . ASP A 1 98 ? 3.157 11.105 5.468 1.00 76.62 98 ASP A CA 1
ATOM 809 C C . ASP A 1 98 ? 1.772 10.458 5.445 1.00 76.62 98 ASP A C 1
ATOM 811 O O . ASP A 1 98 ? 1.355 9.980 4.385 1.00 76.62 98 ASP A O 1
ATOM 815 N N . GLY A 1 99 ? 1.087 10.406 6.588 1.00 70.19 99 GLY A N 1
ATOM 816 C CA . GLY A 1 99 ? -0.119 9.615 6.791 1.00 70.19 99 GLY A CA 1
ATOM 817 C C . GLY A 1 99 ? -1.315 10.426 7.266 1.00 70.19 99 GLY A C 1
ATOM 818 O O . GLY A 1 99 ? -1.393 10.795 8.431 1.00 70.19 99 GLY A O 1
ATOM 819 N N . VAL A 1 100 ? -2.320 10.581 6.400 1.00 72.06 100 VAL A N 1
ATOM 820 C CA . VAL A 1 100 ? -3.689 10.922 6.840 1.00 72.06 100 VAL A CA 1
ATOM 821 C C . VAL A 1 100 ? -4.350 9.711 7.522 1.00 72.06 100 VAL A C 1
ATOM 823 O O . VAL A 1 100 ? -5.247 9.858 8.347 1.00 72.06 100 VAL A O 1
ATOM 826 N N . SER A 1 101 ? -3.909 8.492 7.189 1.00 79.56 101 SER A N 1
ATOM 827 C CA . SER A 1 101 ? -4.424 7.243 7.752 1.00 79.56 101 SER A CA 1
ATOM 828 C C . SER A 1 101 ? -3.386 6.113 7.687 1.00 79.56 101 SER A C 1
ATOM 830 O O . SER A 1 101 ? -2.452 6.147 6.882 1.00 79.56 101 SER A O 1
ATOM 832 N N . LEU A 1 102 ? -3.568 5.078 8.515 1.00 77.50 102 LEU A N 1
ATOM 833 C CA . LEU A 1 102 ? -2.724 3.875 8.499 1.00 77.50 102 LEU A CA 1
ATOM 834 C C . LEU A 1 102 ? -2.797 3.096 7.164 1.00 77.50 102 LEU A C 1
ATOM 836 O O . LEU A 1 102 ? -1.742 2.649 6.709 1.00 77.50 102 LEU A O 1
ATOM 840 N N . PRO A 1 103 ? -3.962 2.965 6.487 1.00 79.12 103 PRO A N 1
ATOM 841 C CA . PRO A 1 103 ? -4.022 2.479 5.108 1.00 79.12 103 PRO A CA 1
ATOM 842 C C . PRO A 1 103 ? -3.145 3.281 4.141 1.00 79.12 103 PRO A C 1
ATOM 844 O O . PRO A 1 103 ? -2.358 2.676 3.426 1.00 79.12 103 PRO A O 1
ATOM 847 N N . GLY A 1 104 ? -3.195 4.620 4.166 1.00 79.00 104 GLY A N 1
ATOM 848 C CA . GLY A 1 104 ? -2.406 5.461 3.250 1.00 79.00 104 GLY A CA 1
ATOM 849 C C . GLY A 1 104 ? -0.889 5.355 3.464 1.00 79.00 104 GLY A C 1
ATOM 850 O O . GLY A 1 104 ? -0.118 5.363 2.507 1.00 79.00 104 GLY A O 1
ATOM 851 N N . LEU A 1 105 ? -0.443 5.172 4.712 1.00 81.56 105 LEU A N 1
ATOM 852 C CA . LEU A 1 105 ? 0.955 4.820 4.995 1.00 81.56 105 LEU A CA 1
ATOM 853 C C . LEU A 1 105 ? 1.309 3.424 4.466 1.00 81.56 105 LEU A C 1
ATOM 855 O O . LEU A 1 105 ? 2.400 3.227 3.943 1.00 81.56 105 LEU A O 1
ATOM 859 N N . SER A 1 106 ? 0.390 2.462 4.579 1.00 83.06 106 SER A N 1
ATOM 860 C CA . SER A 1 106 ? 0.596 1.096 4.078 1.00 83.06 106 SER A CA 1
ATOM 861 C C . SER A 1 106 ? 0.689 1.069 2.545 1.00 83.06 106 SER A C 1
ATOM 863 O O . SER A 1 106 ? 1.548 0.389 1.992 1.00 83.06 106 SER A O 1
ATOM 865 N N . GLU A 1 107 ? -0.133 1.868 1.863 1.00 82.88 107 GLU A N 1
ATOM 866 C CA . GLU A 1 107 ? -0.095 2.079 0.413 1.00 82.88 107 GLU A CA 1
ATOM 867 C C . GLU A 1 107 ? 1.240 2.700 -0.042 1.00 82.88 107 GLU A C 1
ATOM 869 O O . GLU A 1 107 ? 1.848 2.221 -1.001 1.00 82.88 107 GLU A O 1
ATOM 874 N N . LYS A 1 108 ? 1.765 3.704 0.680 1.00 84.00 108 LYS A N 1
ATOM 875 C CA . LYS A 1 108 ? 3.113 4.246 0.413 1.00 84.00 108 LYS A CA 1
ATOM 876 C C . LYS A 1 108 ? 4.197 3.162 0.493 1.00 84.00 108 LYS A C 1
ATOM 878 O O . LYS A 1 108 ? 5.037 3.087 -0.405 1.00 84.00 108 LYS A O 1
ATOM 883 N N . VAL A 1 109 ? 4.148 2.295 1.510 1.00 85.06 109 VAL A N 1
ATOM 884 C CA . VAL A 1 109 ? 5.082 1.161 1.663 1.00 85.06 109 VAL A CA 1
ATOM 885 C C . VAL A 1 109 ? 4.961 0.154 0.514 1.00 85.06 109 VAL A C 1
ATOM 887 O O . VAL A 1 109 ? 5.978 -0.328 0.010 1.00 85.06 109 VAL A O 1
ATOM 890 N N . MET A 1 110 ? 3.741 -0.140 0.056 1.00 82.94 110 MET A N 1
ATOM 891 C CA . MET A 1 110 ? 3.503 -0.992 -1.114 1.00 82.94 110 MET A CA 1
ATOM 892 C C . MET A 1 110 ? 4.188 -0.417 -2.364 1.00 82.94 110 MET A C 1
ATOM 894 O O . MET A 1 110 ? 5.021 -1.103 -2.956 1.00 82.94 110 MET A O 1
ATOM 898 N N . TYR A 1 111 ? 3.938 0.850 -2.725 1.00 80.31 111 TYR A N 1
ATOM 899 C CA . TYR A 1 111 ? 4.579 1.456 -3.902 1.00 80.31 111 TYR A CA 1
ATOM 900 C C . TYR A 1 111 ? 6.115 1.484 -3.787 1.00 80.31 111 TYR A C 1
ATOM 902 O O . TYR A 1 111 ? 6.805 1.113 -4.740 1.00 80.31 111 TYR A O 1
ATOM 910 N N . GLN A 1 112 ? 6.673 1.847 -2.623 1.00 80.44 112 GLN A N 1
ATOM 911 C CA . GLN A 1 112 ? 8.123 1.777 -2.370 1.00 80.44 112 GLN A CA 1
ATOM 912 C C . GLN A 1 112 ? 8.685 0.364 -2.622 1.00 80.44 112 GLN A C 1
ATOM 914 O O . GLN A 1 112 ? 9.755 0.209 -3.217 1.00 80.44 112 GLN A O 1
ATOM 919 N N . THR A 1 113 ? 7.955 -0.673 -2.206 1.00 78.06 113 THR A N 1
ATOM 920 C CA . THR A 1 113 ? 8.348 -2.083 -2.361 1.00 78.06 113 THR A CA 1
ATOM 921 C C . THR A 1 113 ? 8.260 -2.554 -3.820 1.00 78.06 113 THR A C 1
ATOM 923 O O . THR A 1 113 ? 9.155 -3.265 -4.286 1.00 78.06 113 THR A O 1
ATOM 926 N N . CYS A 1 114 ? 7.250 -2.108 -4.576 1.00 76.19 114 CYS A N 1
ATOM 927 C CA . CYS A 1 114 ? 7.115 -2.395 -6.010 1.00 76.19 114 CYS A CA 1
ATOM 928 C C . CYS A 1 114 ? 8.289 -1.831 -6.829 1.00 76.19 114 CYS A C 1
ATOM 930 O O . CYS A 1 114 ? 8.854 -2.531 -7.669 1.00 76.19 114 CYS A O 1
ATOM 932 N N . PHE A 1 115 ? 8.695 -0.581 -6.576 1.00 79.00 115 PHE A N 1
ATOM 933 C CA . PHE A 1 115 ? 9.759 0.072 -7.353 1.00 79.00 115 PHE A CA 1
ATOM 934 C C . PHE A 1 115 ? 11.189 -0.273 -6.902 1.00 79.00 115 PHE A C 1
ATOM 936 O O . PHE A 1 115 ? 12.134 0.020 -7.636 1.00 79.00 115 PHE A O 1
ATOM 943 N N . THR A 1 116 ? 11.376 -0.918 -5.745 1.00 77.75 116 THR A N 1
ATOM 944 C CA . THR A 1 116 ? 12.702 -1.379 -5.281 1.00 77.75 116 THR A CA 1
ATOM 945 C C . THR A 1 116 ? 13.068 -2.786 -5.761 1.00 77.75 116 THR A C 1
ATOM 947 O O . THR A 1 116 ? 14.247 -3.052 -5.983 1.00 77.75 116 THR A O 1
ATOM 950 N N . ASN A 1 117 ? 12.092 -3.670 -5.999 1.00 80.25 117 ASN A N 1
ATOM 951 C CA . ASN A 1 117 ? 12.321 -5.080 -6.362 1.00 80.25 117 ASN A CA 1
ATOM 952 C C . ASN A 1 117 ? 12.225 -5.373 -7.879 1.00 80.25 117 ASN A C 1
ATOM 954 O O . ASN A 1 117 ? 11.945 -6.504 -8.291 1.00 80.25 117 ASN A O 1
ATOM 958 N N . LEU A 1 118 ? 12.463 -4.356 -8.716 1.00 87.31 118 LEU A N 1
ATOM 959 C CA . LEU A 1 118 ? 12.385 -4.446 -10.180 1.00 87.31 118 LEU A CA 1
ATOM 960 C C . LEU A 1 118 ? 13.324 -5.526 -10.742 1.00 87.31 118 LEU A C 1
ATOM 962 O O . LEU A 1 118 ? 14.543 -5.471 -10.565 1.00 87.31 118 LEU A O 1
ATOM 966 N N . GLN A 1 119 ? 12.757 -6.473 -11.488 1.00 89.25 119 GLN A N 1
ATOM 967 C CA . GLN A 1 119 ? 13.512 -7.484 -12.221 1.00 89.25 119 GLN A CA 1
ATOM 968 C C . GLN A 1 119 ? 14.148 -6.879 -13.472 1.00 89.25 119 GLN A C 1
ATOM 970 O O . GLN A 1 119 ? 13.595 -5.971 -14.091 1.00 89.25 119 GLN A O 1
ATOM 975 N N . TYR A 1 120 ? 15.304 -7.399 -13.878 1.00 89.56 120 TYR A N 1
ATOM 976 C CA . TYR A 1 120 ? 16.006 -6.951 -15.081 1.00 89.56 120 TYR A CA 1
ATOM 977 C C . TYR A 1 120 ? 15.902 -8.010 -16.184 1.00 89.56 120 TYR A C 1
ATOM 979 O O . TYR A 1 120 ? 16.000 -9.198 -15.873 1.00 89.56 120 TYR A O 1
ATOM 987 N N . PRO A 1 121 ? 15.770 -7.616 -17.466 1.00 89.50 121 PRO A N 1
ATOM 988 C CA . PRO A 1 121 ? 15.822 -8.570 -18.567 1.00 89.50 121 PRO A CA 1
ATOM 989 C C . PRO A 1 121 ? 17.146 -9.343 -18.593 1.00 89.50 121 PRO A C 1
ATOM 991 O O . PRO A 1 121 ? 18.200 -8.793 -18.244 1.00 89.50 121 PRO A O 1
ATOM 994 N N . ASP A 1 122 ? 17.090 -10.591 -19.066 1.00 88.88 122 ASP A N 1
ATOM 995 C CA . ASP A 1 122 ? 18.272 -11.420 -19.309 1.00 88.88 122 ASP A CA 1
ATOM 996 C C . ASP A 1 122 ? 19.261 -10.714 -20.259 1.00 88.88 122 ASP A C 1
ATOM 998 O O . ASP A 1 122 ? 18.886 -9.984 -21.179 1.00 88.88 122 ASP A O 1
ATOM 1002 N N . LYS A 1 123 ? 20.554 -10.927 -20.003 1.00 92.81 123 LYS A N 1
ATOM 1003 C CA . LYS A 1 123 ? 21.689 -10.359 -20.741 1.00 92.81 123 LYS A CA 1
ATOM 1004 C C . LYS A 1 123 ? 22.529 -11.446 -21.427 1.00 92.81 123 LYS A C 1
ATOM 1006 O O . LYS A 1 123 ? 23.697 -11.209 -21.754 1.00 92.81 123 LYS A O 1
ATOM 1011 N N . LYS A 1 124 ? 21.942 -12.628 -21.653 1.00 94.00 124 LYS A N 1
ATOM 1012 C CA . LYS A 1 124 ? 22.461 -13.688 -22.526 1.00 94.00 124 LYS A CA 1
ATOM 1013 C C . LYS A 1 124 ? 22.764 -13.130 -23.928 1.00 94.00 124 LYS A C 1
ATOM 1015 O O . LYS A 1 124 ? 21.836 -12.644 -24.580 1.00 94.00 124 LYS A O 1
ATOM 1020 N N . PRO A 1 125 ? 24.022 -13.210 -24.411 1.00 92.69 125 PRO A N 1
ATOM 1021 C CA . PRO A 1 125 ? 24.417 -12.684 -25.718 1.00 92.69 125 PRO A CA 1
ATOM 1022 C C . PRO A 1 125 ? 23.530 -13.176 -26.864 1.00 92.69 125 PRO A C 1
ATOM 1024 O O . PRO A 1 125 ? 23.108 -14.335 -26.862 1.00 92.69 125 PRO A O 1
ATOM 1027 N N . ALA A 1 126 ? 23.295 -12.312 -27.852 1.00 95.00 126 ALA A N 1
ATOM 1028 C CA . ALA A 1 126 ? 22.716 -12.734 -29.125 1.00 95.00 126 ALA A CA 1
ATOM 1029 C C . ALA A 1 126 ? 23.795 -13.311 -30.060 1.00 95.00 126 ALA A C 1
ATOM 1031 O O . ALA A 1 126 ? 24.995 -13.222 -29.784 1.00 95.00 126 ALA A O 1
ATOM 1032 N N . ASN A 1 127 ? 23.360 -13.881 -31.184 1.00 96.00 127 ASN A N 1
ATOM 1033 C CA . ASN A 1 127 ? 24.259 -14.363 -32.230 1.00 96.00 127 ASN A CA 1
ATOM 1034 C C . ASN A 1 127 ? 25.102 -13.214 -32.813 1.00 96.00 127 ASN A C 1
ATOM 1036 O O . ASN A 1 127 ? 24.640 -12.080 -32.925 1.00 96.00 127 ASN A O 1
ATOM 1040 N N . VAL A 1 128 ? 26.336 -13.524 -33.215 1.00 97.12 128 VAL A N 1
ATOM 1041 C CA . VAL A 1 128 ? 27.260 -12.562 -33.833 1.00 97.12 128 VAL A CA 1
ATOM 1042 C C . VAL A 1 128 ? 26.760 -12.161 -35.224 1.00 97.12 128 VAL A C 1
ATOM 1044 O O . VAL A 1 128 ? 26.483 -13.022 -36.055 1.00 97.12 128 VAL A O 1
ATOM 1047 N N . PHE A 1 129 ? 26.702 -10.857 -35.502 1.00 97.62 129 PHE A N 1
ATOM 1048 C CA . PHE A 1 129 ? 26.448 -10.310 -36.840 1.00 97.62 129 PHE A CA 1
ATOM 1049 C C . PHE A 1 129 ? 27.210 -8.992 -37.051 1.00 97.62 129 PHE A C 1
ATOM 1051 O O . PHE A 1 129 ? 27.610 -8.336 -36.089 1.00 97.62 129 PHE A O 1
ATOM 1058 N N . GLN A 1 130 ? 27.404 -8.603 -38.314 1.00 97.06 130 GLN A N 1
ATOM 1059 C CA . GLN A 1 130 ? 27.967 -7.302 -38.695 1.00 97.06 130 GLN A CA 1
ATOM 1060 C C . GLN A 1 130 ? 26.841 -6.282 -38.890 1.00 97.06 130 GLN A C 1
ATOM 1062 O O . GLN A 1 130 ? 25.780 -6.621 -39.419 1.00 97.06 130 GLN A O 1
ATOM 1067 N N . PHE A 1 131 ? 27.052 -5.033 -38.477 1.00 97.00 131 PHE A N 1
ATOM 1068 C CA . PHE A 1 131 ? 26.044 -3.984 -38.584 1.00 97.00 131 PHE A CA 1
ATOM 1069 C C . PHE A 1 131 ? 25.651 -3.751 -40.061 1.00 97.00 131 PHE A C 1
ATOM 1071 O O . PHE A 1 131 ? 26.522 -3.682 -40.931 1.00 97.00 131 PHE A O 1
ATOM 1078 N N . PRO A 1 132 ? 24.352 -3.616 -40.381 1.00 95.06 132 PRO A N 1
ATOM 1079 C CA . PRO A 1 132 ? 23.870 -3.463 -41.755 1.00 95.06 132 PRO A CA 1
ATOM 1080 C C . PRO A 1 132 ? 24.316 -2.129 -42.381 1.00 95.06 132 PRO A C 1
ATOM 1082 O O . PRO A 1 132 ? 23.770 -1.060 -42.087 1.00 95.06 132 PRO A O 1
ATOM 1085 N N . ALA A 1 133 ? 25.301 -2.195 -43.281 1.00 94.12 133 ALA A N 1
ATOM 1086 C CA . ALA A 1 133 ? 25.939 -1.027 -43.895 1.00 94.12 133 ALA A CA 1
ATOM 1087 C C . ALA A 1 133 ? 24.960 -0.098 -44.644 1.00 94.12 133 ALA A C 1
ATOM 1089 O O . ALA A 1 133 ? 25.138 1.121 -44.647 1.00 94.12 133 ALA A O 1
ATOM 1090 N N . ASN A 1 134 ? 23.882 -0.645 -45.218 1.00 93.31 134 ASN A N 1
ATOM 1091 C CA . ASN A 1 134 ? 22.851 0.126 -45.923 1.00 93.31 134 ASN A CA 1
ATOM 1092 C C . ASN A 1 134 ? 22.125 1.160 -45.033 1.00 93.31 134 ASN A C 1
ATOM 1094 O O . ASN A 1 134 ? 21.596 2.141 -45.555 1.00 93.31 134 ASN A O 1
ATOM 1098 N N . ARG A 1 135 ? 22.131 1.008 -43.699 1.00 92.25 135 ARG A N 1
ATOM 1099 C CA . ARG A 1 135 ? 21.492 1.973 -42.786 1.00 92.25 135 ARG A CA 1
ATOM 1100 C C . ARG A 1 135 ? 22.275 3.280 -42.624 1.00 92.25 135 ARG A C 1
ATOM 1102 O O . ARG A 1 135 ? 21.668 4.290 -42.270 1.00 92.25 135 ARG A O 1
ATOM 1109 N N . LEU A 1 136 ? 23.586 3.301 -42.903 1.00 92.25 136 LEU A N 1
ATOM 1110 C CA . LEU A 1 136 ? 24.445 4.480 -42.682 1.00 92.25 136 LEU A CA 1
ATOM 1111 C C . LEU A 1 136 ? 23.963 5.714 -43.459 1.00 92.25 136 LEU A C 1
ATOM 1113 O O . LEU A 1 136 ? 23.958 6.816 -42.908 1.00 92.25 136 LEU A O 1
ATOM 1117 N N . GLY A 1 137 ? 23.483 5.530 -44.694 1.00 93.31 137 GLY A N 1
ATOM 1118 C CA . GLY A 1 137 ? 22.914 6.616 -45.499 1.00 93.31 137 GLY A CA 1
ATOM 1119 C C . GLY A 1 137 ? 21.723 7.296 -44.816 1.00 93.31 137 GLY A C 1
ATOM 1120 O O . GLY A 1 137 ? 21.667 8.521 -44.748 1.00 93.31 137 GLY A O 1
ATOM 1121 N N . GLY A 1 138 ? 20.820 6.512 -44.215 1.00 94.12 138 GLY A N 1
ATOM 1122 C CA . GLY A 1 138 ? 19.650 7.032 -43.504 1.00 94.12 138 GLY A CA 1
ATOM 1123 C C . GLY A 1 138 ? 20.011 7.883 -42.283 1.00 94.12 138 GLY A C 1
ATOM 1124 O O . GLY A 1 138 ? 19.383 8.917 -42.052 1.00 94.12 138 GLY A O 1
ATOM 1125 N N . TYR A 1 139 ? 21.040 7.498 -41.524 1.00 95.12 139 TYR A N 1
ATOM 1126 C CA . TYR A 1 139 ? 21.532 8.294 -40.393 1.00 95.12 139 TYR A CA 1
ATOM 1127 C C . TYR A 1 139 ? 22.212 9.592 -40.861 1.00 95.12 139 TYR A C 1
ATOM 1129 O O . TYR A 1 139 ? 21.915 10.662 -40.327 1.00 95.12 139 TYR A O 1
ATOM 1137 N N . LYS A 1 140 ? 23.035 9.527 -41.918 1.00 95.00 140 LYS A N 1
ATOM 1138 C CA . LYS A 1 140 ? 23.691 10.702 -42.515 1.00 95.00 140 LYS A CA 1
ATOM 1139 C C . LYS A 1 140 ? 22.675 11.726 -43.034 1.00 95.00 140 LYS A C 1
ATOM 1141 O O . LYS A 1 140 ? 22.811 12.917 -42.762 1.00 95.00 140 LYS A O 1
ATOM 1146 N N . SER A 1 141 ? 21.614 11.277 -43.709 1.00 96.19 141 SER A N 1
ATOM 1147 C CA . SER A 1 141 ? 20.525 12.152 -44.170 1.00 96.19 141 SER A CA 1
ATOM 1148 C C . SER A 1 141 ? 19.716 12.773 -43.024 1.00 96.19 141 SER A C 1
ATOM 1150 O O . SER A 1 141 ? 19.310 13.931 -43.135 1.00 96.19 141 SER A O 1
ATOM 1152 N N . GLN A 1 142 ? 19.490 12.051 -41.917 1.00 92.94 142 GLN A N 1
ATOM 1153 C CA . GLN A 1 142 ? 18.813 12.608 -40.735 1.00 92.94 142 GLN A CA 1
ATOM 1154 C C . GLN A 1 142 ? 19.597 13.763 -40.111 1.00 92.94 142 GLN A C 1
ATOM 1156 O O . GLN A 1 142 ? 19.008 14.790 -39.779 1.00 92.94 142 GLN A O 1
ATOM 1161 N N . ASP A 1 143 ? 20.907 13.596 -39.930 1.00 95.38 143 ASP A N 1
ATOM 1162 C CA . ASP A 1 143 ? 21.726 14.600 -39.251 1.00 95.38 143 ASP A CA 1
ATOM 1163 C C . ASP A 1 143 ? 22.039 15.792 -40.153 1.00 95.38 143 ASP A C 1
ATOM 1165 O O . ASP A 1 143 ? 21.924 16.924 -39.690 1.00 95.38 143 ASP A O 1
ATOM 1169 N N . ALA A 1 144 ? 22.250 15.577 -41.457 1.00 96.00 144 ALA A N 1
ATOM 1170 C CA . ALA A 1 144 ? 22.307 16.666 -42.433 1.00 96.00 144 ALA A CA 1
ATOM 1171 C C . ALA A 1 144 ? 21.019 17.517 -42.422 1.00 96.00 144 ALA A C 1
ATOM 1173 O O . ALA A 1 144 ? 21.089 18.743 -42.344 1.00 96.00 144 ALA A O 1
ATOM 1174 N N . LYS A 1 145 ? 19.833 16.883 -42.405 1.00 95.94 145 LYS A N 1
ATOM 1175 C CA . LYS A 1 145 ? 18.541 17.590 -42.288 1.00 95.94 145 LYS A CA 1
ATOM 1176 C C . LYS A 1 145 ? 18.397 18.343 -40.958 1.00 95.94 145 LYS A C 1
ATOM 1178 O O . LYS A 1 145 ? 17.773 19.400 -40.925 1.00 95.94 145 LYS A O 1
ATOM 1183 N N . ALA A 1 146 ? 18.971 17.817 -39.877 1.00 93.56 146 ALA A N 1
ATOM 1184 C CA . ALA A 1 146 ? 18.959 18.427 -38.547 1.00 93.56 146 ALA A CA 1
ATOM 1185 C C . ALA A 1 146 ? 20.121 19.411 -38.288 1.00 93.56 146 ALA A C 1
ATOM 1187 O O . ALA A 1 146 ? 20.217 19.932 -37.180 1.00 93.56 146 ALA A O 1
ATOM 1188 N N . LYS A 1 147 ? 20.996 19.664 -39.276 1.00 95.81 147 LYS A N 1
ATOM 1189 C CA . LYS A 1 147 ? 22.237 20.454 -39.142 1.00 95.81 147 LYS A CA 1
ATOM 1190 C C . LYS A 1 147 ? 23.176 19.961 -38.022 1.00 95.81 147 LYS A C 1
ATOM 1192 O O . LYS A 1 147 ? 23.805 20.764 -37.339 1.00 95.81 147 LYS A O 1
ATOM 1197 N N . ARG A 1 148 ? 23.272 18.641 -37.833 1.00 95.25 148 ARG A N 1
ATOM 1198 C CA . ARG A 1 148 ? 24.179 17.990 -36.871 1.00 95.25 148 ARG A CA 1
ATOM 1199 C C . ARG A 1 148 ? 25.372 17.343 -37.578 1.00 95.25 148 ARG A C 1
ATOM 1201 O O . ARG A 1 148 ? 25.274 16.940 -38.735 1.00 95.25 148 ARG A O 1
ATOM 1208 N N . GLU A 1 149 ? 26.481 17.224 -36.855 1.00 95.19 149 GLU A N 1
ATOM 1209 C CA . GLU A 1 149 ? 27.698 16.543 -37.311 1.00 95.19 149 GLU A CA 1
ATOM 1210 C C . GLU A 1 149 ? 27.471 15.035 -37.530 1.00 95.19 149 GLU A C 1
ATOM 1212 O O . GLU A 1 149 ? 26.660 14.411 -36.843 1.00 95.19 149 GLU A O 1
ATOM 1217 N N . PHE A 1 150 ? 28.205 14.442 -38.473 1.00 95.69 150 PHE A N 1
ATOM 1218 C CA . PHE A 1 150 ? 28.194 13.007 -38.742 1.00 95.69 150 PHE A CA 1
ATOM 1219 C C . PHE A 1 150 ? 29.623 12.505 -38.984 1.00 95.69 150 PHE A C 1
ATOM 1221 O O . PHE A 1 150 ? 30.239 12.872 -39.986 1.00 95.69 150 PHE A O 1
ATOM 1228 N N . SER A 1 151 ? 30.122 11.638 -38.103 1.00 93.88 151 SER A N 1
A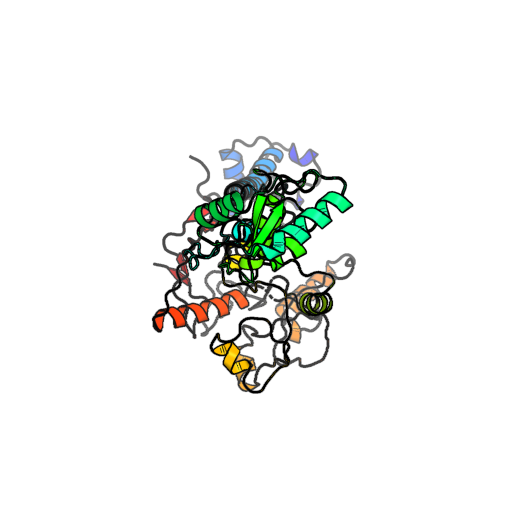TOM 1229 C CA . SER A 1 151 ? 31.445 10.995 -38.215 1.00 93.88 151 SER A CA 1
ATOM 1230 C C . SER A 1 151 ? 31.425 9.485 -37.930 1.00 93.88 151 SER A C 1
ATOM 1232 O O . SER A 1 151 ? 32.465 8.836 -37.981 1.00 93.88 151 SER A O 1
ATOM 1234 N N . MET A 1 152 ? 30.237 8.915 -37.692 1.00 92.75 152 MET A N 1
ATOM 1235 C CA . MET A 1 152 ? 30.016 7.498 -37.387 1.00 92.75 152 MET A CA 1
ATOM 1236 C C . MET A 1 152 ? 30.640 6.529 -38.400 1.00 92.75 152 MET A C 1
ATOM 1238 O O . MET A 1 152 ? 30.293 6.553 -39.586 1.00 92.75 152 MET A O 1
ATOM 1242 N N . THR A 1 153 ? 31.459 5.594 -37.912 1.00 92.88 153 THR A N 1
ATOM 1243 C CA . THR A 1 153 ? 32.063 4.531 -38.736 1.00 92.88 153 THR A CA 1
ATOM 1244 C C . THR A 1 153 ? 31.368 3.172 -38.568 1.00 92.88 153 THR A C 1
ATOM 1246 O O . THR A 1 153 ? 30.789 2.857 -37.526 1.00 92.88 153 THR A O 1
ATOM 1249 N N . LEU A 1 154 ? 31.429 2.319 -39.601 1.00 93.81 154 LEU A N 1
ATOM 1250 C CA . LEU A 1 154 ? 30.888 0.952 -39.525 1.00 93.81 154 LEU A CA 1
ATOM 1251 C C . LEU A 1 154 ? 31.686 0.080 -38.537 1.00 93.81 154 LEU A C 1
ATOM 1253 O O . LEU A 1 154 ? 31.113 -0.733 -37.816 1.00 93.81 154 LEU A O 1
ATOM 1257 N N . GLU A 1 155 ? 32.999 0.296 -38.463 1.00 94.62 155 GLU A N 1
ATOM 1258 C CA . GLU A 1 155 ? 33.902 -0.359 -37.514 1.00 94.62 155 GLU A CA 1
ATOM 1259 C C . GLU A 1 155 ? 33.555 -0.014 -36.057 1.00 94.62 155 GLU A C 1
ATOM 1261 O O . GLU A 1 155 ? 33.475 -0.912 -35.212 1.00 94.62 155 GLU A O 1
ATOM 1266 N N . HIS A 1 156 ? 33.238 1.254 -35.763 1.00 95.06 156 HIS A N 1
ATOM 1267 C CA . HIS A 1 156 ? 32.748 1.662 -34.446 1.00 95.06 156 HIS A CA 1
ATOM 1268 C C . HIS A 1 156 ? 31.415 0.987 -34.104 1.00 95.06 156 HIS A C 1
ATOM 1270 O O . HIS A 1 156 ? 31.262 0.462 -33.002 1.00 95.06 156 HIS A O 1
ATOM 1276 N N . LEU A 1 157 ? 30.471 0.903 -35.049 1.00 96.38 157 LEU A N 1
ATOM 1277 C CA . LEU A 1 157 ? 29.194 0.205 -34.841 1.00 96.38 157 LEU A CA 1
ATOM 1278 C C . LEU A 1 157 ? 29.370 -1.296 -34.557 1.00 96.38 157 LEU A C 1
ATOM 1280 O O . LEU A 1 157 ? 28.713 -1.828 -33.660 1.00 96.38 157 LEU A O 1
ATOM 1284 N N . ASN A 1 158 ? 30.285 -1.969 -35.258 1.00 97.12 158 ASN A N 1
ATOM 1285 C CA . ASN A 1 158 ? 30.623 -3.376 -35.010 1.00 97.12 158 ASN A CA 1
ATOM 1286 C C . ASN A 1 158 ? 31.314 -3.566 -33.648 1.00 97.12 158 ASN A C 1
ATOM 1288 O O . ASN A 1 158 ? 30.980 -4.482 -32.893 1.00 97.12 158 ASN A O 1
ATOM 1292 N N . THR A 1 159 ? 32.206 -2.643 -33.286 1.00 97.38 159 THR A N 1
ATOM 1293 C CA . THR A 1 159 ? 32.855 -2.591 -31.969 1.00 97.38 159 THR A CA 1
ATOM 1294 C C . THR A 1 159 ? 31.833 -2.392 -30.844 1.00 97.38 159 THR A C 1
ATOM 1296 O O . THR A 1 159 ? 31.919 -3.041 -29.800 1.00 97.38 159 THR A O 1
ATOM 1299 N N . LEU A 1 160 ? 30.832 -1.526 -31.040 1.00 97.44 160 LEU A N 1
ATOM 1300 C CA . LEU A 1 160 ? 29.742 -1.323 -30.085 1.00 97.44 160 LEU A CA 1
ATOM 1301 C C . LEU A 1 160 ? 28.821 -2.548 -29.993 1.00 97.44 160 LEU A C 1
ATOM 1303 O O . LEU A 1 160 ? 28.454 -2.924 -28.881 1.00 97.44 160 LEU A O 1
ATOM 1307 N N . LEU A 1 161 ? 28.495 -3.213 -31.110 1.00 97.69 161 LEU A N 1
ATOM 1308 C CA . LEU A 1 161 ? 27.743 -4.477 -31.106 1.00 97.69 161 LEU A CA 1
ATOM 1309 C C . LEU A 1 161 ? 28.434 -5.540 -30.240 1.00 97.69 161 LEU A C 1
ATOM 1311 O O . LEU A 1 161 ? 27.792 -6.120 -29.361 1.00 97.69 161 LEU A O 1
ATOM 1315 N N . GLN A 1 162 ? 29.741 -5.744 -30.431 1.00 97.12 162 GLN A N 1
ATOM 1316 C CA . GLN A 1 162 ? 30.529 -6.697 -29.648 1.00 97.12 162 GLN A CA 1
ATOM 1317 C C . GLN A 1 162 ? 30.564 -6.313 -28.158 1.00 97.12 162 GLN A C 1
ATOM 1319 O O . GLN A 1 162 ? 30.248 -7.140 -27.300 1.00 97.12 162 GLN A O 1
ATOM 1324 N N . LYS A 1 163 ? 30.863 -5.043 -27.834 1.00 96.75 163 LYS A N 1
ATOM 1325 C CA . LYS A 1 163 ? 30.863 -4.524 -26.449 1.00 96.75 163 LYS A CA 1
ATOM 1326 C C . LYS A 1 163 ? 29.494 -4.657 -25.769 1.00 96.75 163 LYS A C 1
ATOM 1328 O O . LYS A 1 163 ? 29.428 -4.916 -24.570 1.00 96.75 163 LYS A O 1
ATOM 1333 N N . GLN A 1 164 ? 28.405 -4.532 -26.526 1.00 97.12 164 GLN A N 1
ATOM 1334 C CA . GLN A 1 164 ? 27.030 -4.714 -26.053 1.00 97.12 164 GLN A CA 1
ATOM 1335 C C . GLN A 1 164 ? 26.533 -6.171 -26.093 1.00 97.12 164 GLN A C 1
ATOM 1337 O O . GLN A 1 164 ? 25.353 -6.403 -25.830 1.00 97.12 164 GLN A O 1
ATOM 1342 N N . LYS A 1 165 ? 27.388 -7.159 -26.406 1.00 97.56 165 LYS A N 1
ATOM 1343 C CA . LYS A 1 165 ? 27.014 -8.585 -26.518 1.00 97.56 165 LYS A CA 1
ATOM 1344 C C . LYS A 1 165 ? 25.862 -8.838 -27.510 1.00 97.56 165 LYS A C 1
ATOM 1346 O O . LYS A 1 165 ? 25.060 -9.751 -27.318 1.00 97.56 165 LYS A O 1
ATOM 1351 N N . TYR A 1 166 ? 25.775 -8.010 -28.554 1.00 97.81 166 TYR A N 1
ATOM 1352 C CA . TYR A 1 166 ? 24.708 -8.019 -29.562 1.00 97.81 166 TYR A CA 1
ATOM 1353 C C . TYR A 1 166 ? 23.298 -7.786 -28.970 1.00 97.81 166 TYR A C 1
ATOM 1355 O O . TYR A 1 166 ? 22.298 -8.260 -29.507 1.00 97.81 166 TYR A O 1
ATOM 1363 N N . LEU A 1 167 ? 23.202 -7.029 -27.866 1.00 97.69 167 LEU A N 1
ATOM 1364 C CA . LEU A 1 167 ? 21.942 -6.671 -27.199 1.00 97.69 167 LEU A CA 1
ATOM 1365 C C . LEU A 1 167 ? 21.569 -5.197 -27.376 1.00 97.69 167 LEU A C 1
ATOM 1367 O O . LEU A 1 167 ? 22.424 -4.307 -27.416 1.00 97.69 167 LEU A O 1
ATOM 1371 N N . CYS A 1 168 ? 20.264 -4.924 -27.392 1.00 97.06 168 CYS A N 1
ATOM 1372 C CA . CYS A 1 168 ? 19.725 -3.570 -27.365 1.00 97.06 168 CYS A CA 1
ATOM 1373 C C . CYS A 1 168 ? 20.154 -2.838 -26.084 1.00 97.06 168 CYS A C 1
ATOM 1375 O O . CYS A 1 168 ? 19.739 -3.199 -24.985 1.00 97.06 168 CYS A O 1
ATOM 1377 N N . GLY A 1 169 ? 20.886 -1.733 -26.211 1.00 95.56 169 GLY A N 1
ATOM 1378 C CA . GLY A 1 169 ? 21.356 -0.931 -25.079 1.00 95.56 169 GLY A CA 1
ATOM 1379 C C . GLY A 1 169 ? 20.260 -0.208 -24.281 1.00 95.56 169 GLY A C 1
ATOM 1380 O O . GLY A 1 169 ? 20.594 0.531 -23.353 1.00 95.56 169 GLY A O 1
ATOM 1381 N N . LEU A 1 170 ? 18.981 -0.381 -24.638 1.00 95.69 170 LEU A N 1
ATOM 1382 C CA . LEU A 1 170 ? 17.816 0.238 -23.991 1.00 95.69 170 LEU A CA 1
ATOM 1383 C C . LEU A 1 170 ? 16.877 -0.771 -23.309 1.00 95.69 170 LEU A C 1
ATOM 1385 O O . LEU A 1 170 ? 16.397 -0.479 -22.220 1.00 95.69 170 LEU A O 1
ATOM 1389 N N . CYS A 1 171 ? 16.626 -1.938 -23.915 1.00 94.56 171 CYS A N 1
ATOM 1390 C CA . CYS A 1 171 ? 15.732 -2.976 -23.370 1.00 94.56 171 CYS A CA 1
ATOM 1391 C C . CYS A 1 171 ? 16.358 -4.381 -23.290 1.00 94.56 171 CYS A C 1
ATOM 1393 O O . CYS A 1 171 ? 15.654 -5.342 -23.006 1.00 94.56 171 CYS A O 1
ATOM 1395 N N . TYR A 1 172 ? 17.651 -4.517 -23.597 1.00 95.75 172 TYR A N 1
ATOM 1396 C CA . TYR A 1 172 ? 18.424 -5.768 -23.623 1.00 95.75 172 TYR A CA 1
ATOM 1397 C C . TYR A 1 172 ? 17.917 -6.888 -24.549 1.00 95.75 172 TYR A C 1
ATOM 1399 O O . TYR A 1 172 ? 18.553 -7.934 -24.609 1.00 95.75 172 TYR A O 1
ATOM 1407 N N . CYS A 1 173 ? 16.859 -6.674 -25.346 1.00 95.00 173 CYS A N 1
ATOM 1408 C CA . CYS A 1 173 ? 16.450 -7.661 -26.350 1.00 95.00 173 CYS A CA 1
ATOM 1409 C C . CYS A 1 173 ? 17.599 -7.999 -27.319 1.00 95.00 173 CYS A C 1
ATOM 1411 O O . CYS A 1 173 ? 18.405 -7.132 -27.682 1.00 95.00 173 CYS A O 1
ATOM 1413 N N . GLN A 1 174 ? 17.653 -9.265 -27.730 1.00 97.00 174 GLN A N 1
ATOM 1414 C CA . GLN A 1 174 ? 18.647 -9.768 -28.670 1.00 97.00 174 GLN A CA 1
ATOM 1415 C C . GLN A 1 174 ? 18.502 -9.090 -30.040 1.00 97.00 174 GLN A C 1
ATOM 1417 O O . GLN A 1 174 ? 17.390 -8.891 -30.539 1.00 97.00 174 GLN A O 1
ATOM 1422 N N . LEU A 1 175 ? 19.630 -8.693 -30.632 1.00 97.81 175 LEU A N 1
ATOM 1423 C CA . LEU A 1 175 ? 19.666 -8.009 -31.921 1.00 97.81 175 LEU A CA 1
ATOM 1424 C C . LEU A 1 175 ? 19.990 -8.965 -33.072 1.00 97.81 175 LEU A C 1
ATOM 1426 O O . LEU A 1 175 ? 20.602 -10.014 -32.904 1.00 97.81 175 LEU A O 1
ATOM 1430 N N . THR A 1 176 ? 19.600 -8.526 -34.261 1.00 97.25 176 THR A N 1
ATOM 1431 C CA . THR A 1 176 ? 19.932 -9.086 -35.574 1.00 97.25 176 THR A CA 1
ATOM 1432 C C . THR A 1 176 ? 20.250 -7.922 -36.516 1.00 97.25 176 THR A C 1
ATOM 1434 O O . THR A 1 176 ? 19.980 -6.763 -36.177 1.00 97.25 176 THR A O 1
ATOM 1437 N N . ALA A 1 177 ? 20.747 -8.196 -37.725 1.00 96.06 177 ALA A N 1
ATOM 1438 C CA . ALA A 1 177 ? 20.929 -7.160 -38.746 1.00 96.06 177 ALA A CA 1
ATOM 1439 C C . ALA A 1 177 ? 19.615 -6.409 -39.076 1.00 96.06 177 ALA A C 1
ATOM 1441 O O . ALA A 1 177 ? 19.629 -5.204 -39.341 1.00 96.06 177 ALA A O 1
ATOM 1442 N N . ASP A 1 178 ? 18.462 -7.075 -38.978 1.00 95.56 178 ASP A N 1
ATOM 1443 C CA . ASP A 1 178 ? 17.154 -6.478 -39.270 1.00 95.56 178 ASP A CA 1
ATOM 1444 C C . ASP A 1 178 ? 16.584 -5.664 -38.102 1.00 95.56 178 ASP A C 1
ATOM 1446 O O . ASP A 1 178 ? 15.881 -4.669 -38.318 1.00 95.56 178 ASP A O 1
ATOM 1450 N N . THR A 1 179 ? 16.926 -6.021 -36.860 1.00 96.81 179 THR A N 1
ATOM 1451 C CA . THR A 1 179 ? 16.420 -5.332 -35.661 1.00 96.81 179 THR A CA 1
ATOM 1452 C C . THR A 1 179 ? 17.357 -4.267 -35.095 1.00 96.81 179 THR A C 1
ATOM 1454 O O . THR A 1 179 ? 16.874 -3.420 -34.343 1.00 96.81 179 THR A O 1
ATOM 1457 N N . ALA A 1 180 ? 18.648 -4.259 -35.439 1.00 97.19 180 ALA A N 1
ATOM 1458 C CA . ALA A 1 180 ? 19.633 -3.303 -34.925 1.00 97.19 180 ALA A CA 1
ATOM 1459 C C . ALA A 1 180 ? 19.481 -1.871 -35.479 1.00 97.19 180 ALA A C 1
ATOM 1461 O O . ALA A 1 180 ? 19.087 -1.648 -36.624 1.00 97.19 180 ALA A O 1
ATOM 1462 N N . SER A 1 181 ? 19.853 -0.890 -34.654 1.00 96.88 181 SER A N 1
ATOM 1463 C CA . SER A 1 181 ? 19.940 0.528 -35.001 1.00 96.88 181 SER A CA 1
ATOM 1464 C C . SER A 1 181 ? 21.071 1.209 -34.233 1.00 96.88 181 SER A C 1
ATOM 1466 O O . SER A 1 181 ? 21.279 0.916 -33.059 1.00 96.88 181 SER A O 1
ATOM 1468 N N . ALA A 1 182 ? 21.733 2.185 -34.854 1.00 96.38 182 ALA A N 1
ATOM 1469 C CA . ALA A 1 182 ? 22.427 3.234 -34.113 1.00 96.38 182 ALA A CA 1
ATOM 1470 C C . ALA A 1 182 ? 21.387 4.160 -33.454 1.00 96.38 182 ALA A C 1
ATOM 1472 O O . ALA A 1 182 ? 20.316 4.384 -34.029 1.00 96.38 182 ALA A O 1
ATOM 1473 N N . ASP A 1 183 ? 21.675 4.662 -32.257 1.00 95.62 183 ASP A N 1
ATOM 1474 C CA . ASP A 1 183 ? 20.856 5.629 -31.523 1.00 95.62 183 ASP A CA 1
ATOM 1475 C C . ASP A 1 183 ? 21.764 6.639 -30.790 1.00 95.62 183 ASP A C 1
ATOM 1477 O O . ASP A 1 183 ? 22.841 6.279 -30.311 1.00 95.62 183 ASP A O 1
ATOM 1481 N N . ARG A 1 184 ? 21.358 7.912 -30.731 1.00 94.88 184 ARG A N 1
ATOM 1482 C CA . ARG A 1 184 ? 22.193 9.040 -30.274 1.00 94.88 184 ARG A CA 1
ATOM 1483 C C . ARG A 1 184 ? 22.121 9.216 -28.756 1.00 94.88 184 ARG A C 1
ATOM 1485 O O . ARG A 1 184 ? 21.056 9.523 -28.226 1.00 94.88 184 ARG A O 1
ATOM 1492 N N . ILE A 1 185 ? 23.248 9.086 -28.059 1.00 94.38 185 ILE A N 1
ATOM 1493 C CA . ILE A 1 185 ? 23.356 9.231 -26.596 1.00 94.38 185 ILE A CA 1
ATOM 1494 C C . ILE A 1 185 ? 22.826 10.601 -26.148 1.00 94.38 185 ILE A C 1
ATOM 1496 O O . ILE A 1 185 ? 21.943 10.677 -25.291 1.00 94.38 185 ILE A O 1
ATOM 1500 N N . ASN A 1 186 ? 23.313 11.668 -26.780 1.00 92.88 186 ASN A N 1
ATOM 1501 C CA . ASN A 1 186 ? 22.772 13.017 -26.708 1.00 92.88 186 ASN A CA 1
ATOM 1502 C C . ASN A 1 186 ? 22.056 13.346 -28.027 1.00 92.88 186 ASN A C 1
ATOM 1504 O O . ASN A 1 186 ? 22.674 13.321 -29.090 1.00 92.88 186 ASN A O 1
ATOM 1508 N N . ASN A 1 187 ? 20.766 13.686 -27.954 1.00 91.62 187 ASN A N 1
ATOM 1509 C CA . ASN A 1 187 ? 19.926 13.980 -29.121 1.00 91.62 187 ASN A CA 1
ATOM 1510 C C . ASN A 1 187 ? 20.247 15.322 -29.811 1.00 91.62 187 ASN A C 1
ATOM 1512 O O . ASN A 1 187 ? 19.868 15.517 -30.970 1.00 91.62 187 ASN A O 1
ATOM 1516 N N . ASN A 1 188 ? 20.962 16.222 -29.129 1.00 92.25 188 ASN A N 1
ATOM 1517 C CA . ASN A 1 188 ? 21.403 17.504 -29.685 1.00 92.25 188 ASN A CA 1
ATOM 1518 C C . ASN A 1 188 ? 22.668 17.349 -30.551 1.00 92.25 188 ASN A C 1
ATOM 1520 O O . ASN A 1 188 ? 22.901 18.151 -31.450 1.00 92.25 188 ASN A O 1
ATOM 1524 N N . LEU A 1 189 ? 23.454 16.294 -30.312 1.00 94.00 189 LEU A N 1
ATOM 1525 C CA . LEU A 1 189 ? 24.602 15.895 -31.129 1.00 94.00 189 LEU A CA 1
ATOM 1526 C C . LEU A 1 189 ? 24.161 14.866 -32.185 1.00 94.00 189 LEU A C 1
ATOM 1528 O O . LEU A 1 189 ? 23.136 14.205 -32.022 1.00 94.00 189 LEU A O 1
ATOM 1532 N N . GLY A 1 190 ? 24.890 14.750 -33.296 1.00 95.12 190 GLY A N 1
ATOM 1533 C CA . GLY A 1 190 ? 24.573 13.788 -34.362 1.00 95.12 190 GLY A CA 1
ATOM 1534 C C . GLY A 1 190 ? 25.196 12.408 -34.135 1.00 95.12 190 GLY A C 1
ATOM 1535 O O . GLY A 1 190 ? 25.690 12.105 -33.046 1.00 95.12 190 GLY A O 1
ATOM 1536 N N . HIS A 1 191 ? 25.174 11.550 -35.154 1.00 96.31 191 HIS A N 1
ATOM 1537 C CA . HIS A 1 191 ? 25.890 10.273 -35.132 1.00 96.31 191 HIS A CA 1
ATOM 1538 C C . HIS A 1 191 ? 27.394 10.512 -35.344 1.00 96.31 191 HIS A C 1
ATOM 1540 O O . HIS A 1 191 ? 27.924 10.421 -36.454 1.00 96.31 191 HIS A O 1
ATOM 1546 N N . ILE A 1 192 ? 28.066 10.830 -34.242 1.00 95.44 192 ILE A N 1
ATOM 1547 C CA . ILE A 1 192 ? 29.521 10.910 -34.110 1.00 95.44 192 ILE A CA 1
ATOM 1548 C C . ILE A 1 192 ? 30.007 9.766 -33.215 1.00 95.44 192 ILE A C 1
ATOM 1550 O O . ILE A 1 192 ? 29.288 9.358 -32.295 1.00 95.44 192 ILE A O 1
ATOM 1554 N N . ASP A 1 193 ? 31.203 9.239 -33.475 1.00 88.25 193 ASP A N 1
ATOM 1555 C CA . ASP A 1 193 ? 31.782 8.168 -32.654 1.00 88.25 193 ASP A CA 1
ATOM 1556 C C . ASP A 1 193 ? 31.880 8.625 -31.182 1.00 88.25 193 ASP A C 1
ATOM 1558 O O . ASP A 1 193 ? 32.253 9.756 -30.876 1.00 88.25 193 ASP A O 1
ATOM 1562 N N . GLY A 1 194 ? 31.456 7.764 -30.252 1.00 88.19 194 GLY A N 1
ATOM 1563 C CA . GLY A 1 194 ? 31.298 8.113 -28.832 1.00 88.19 194 GLY A CA 1
ATOM 1564 C C . GLY A 1 194 ? 29.956 8.758 -28.436 1.00 88.19 194 GLY A C 1
ATOM 1565 O O . GLY A 1 194 ? 29.618 8.720 -27.256 1.00 88.19 194 GLY A O 1
ATOM 1566 N N . ASN A 1 195 ? 29.135 9.251 -29.377 1.00 95.75 195 ASN A N 1
ATOM 1567 C CA . ASN A 1 195 ? 27.738 9.661 -29.122 1.00 95.75 195 ASN A CA 1
ATOM 1568 C C . ASN A 1 195 ? 26.717 8.564 -29.499 1.00 95.75 195 ASN A C 1
ATOM 1570 O O . ASN A 1 195 ? 25.531 8.849 -29.656 1.00 95.75 195 ASN A O 1
ATOM 1574 N N . ILE A 1 196 ? 27.141 7.310 -29.676 1.00 96.00 196 ILE A N 1
ATOM 1575 C CA . ILE A 1 196 ? 26.294 6.240 -30.225 1.00 96.00 196 ILE A CA 1
ATOM 1576 C C . ILE A 1 196 ? 26.105 5.101 -29.222 1.00 96.00 196 ILE A C 1
ATOM 1578 O O . ILE A 1 196 ? 27.051 4.603 -28.617 1.00 96.00 196 ILE A O 1
ATOM 1582 N N . LEU A 1 197 ? 24.859 4.651 -29.104 1.00 96.69 197 LEU A N 1
ATOM 1583 C CA . LEU A 1 197 ? 24.445 3.420 -28.446 1.00 96.69 197 LEU A CA 1
ATOM 1584 C C . LEU A 1 197 ? 23.770 2.527 -29.494 1.00 96.69 197 LEU A C 1
ATOM 1586 O O . LEU A 1 197 ? 22.922 3.010 -30.243 1.00 96.69 197 LEU A O 1
ATOM 1590 N N . ILE A 1 198 ? 24.071 1.227 -29.537 1.00 97.88 198 ILE A N 1
ATOM 1591 C CA . ILE A 1 198 ? 23.271 0.317 -30.368 1.00 97.88 198 ILE A CA 1
ATOM 1592 C C . ILE A 1 198 ? 21.958 0.019 -29.642 1.00 97.88 198 ILE A C 1
ATOM 1594 O O . ILE A 1 198 ? 21.951 -0.426 -28.492 1.00 97.88 198 ILE A O 1
ATOM 1598 N N . SER A 1 199 ? 20.828 0.223 -30.302 1.00 97.38 199 SER A N 1
ATOM 1599 C CA . SER A 1 199 ? 19.508 -0.164 -29.805 1.00 97.38 199 SER A CA 1
ATOM 1600 C C . SER A 1 199 ? 18.783 -1.029 -30.836 1.00 97.38 199 SER A C 1
ATOM 1602 O O . SER A 1 199 ? 19.306 -1.301 -31.917 1.00 97.38 199 SER A O 1
ATOM 1604 N N . CYS A 1 200 ? 17.583 -1.509 -30.508 1.00 97.38 200 CYS A N 1
ATOM 1605 C CA . CYS A 1 200 ? 16.693 -2.056 -31.522 1.00 97.38 200 CYS A CA 1
ATOM 1606 C C . CYS A 1 200 ? 15.862 -0.929 -32.154 1.00 97.38 200 CYS A C 1
ATOM 1608 O O . CYS A 1 200 ? 15.508 0.034 -31.469 1.00 97.38 200 CYS A O 1
ATOM 1610 N N . VAL A 1 201 ? 15.499 -1.064 -33.435 1.00 96.88 201 VAL A N 1
ATOM 1611 C CA . VAL A 1 201 ? 14.707 -0.065 -34.186 1.00 96.88 201 VAL A CA 1
ATOM 1612 C C . VAL A 1 201 ? 13.466 0.378 -33.400 1.00 96.88 201 VAL A C 1
ATOM 1614 O O . VAL A 1 201 ? 13.239 1.575 -33.234 1.00 96.88 201 VAL A O 1
ATOM 1617 N N . LYS A 1 202 ? 12.724 -0.579 -32.816 1.00 97.00 202 LYS A N 1
ATOM 1618 C CA . LYS A 1 202 ? 11.541 -0.313 -31.976 1.00 97.00 202 LYS A CA 1
ATOM 1619 C C . LYS A 1 202 ? 11.839 0.630 -30.801 1.00 97.00 202 LYS A C 1
ATOM 1621 O O . LYS A 1 202 ? 11.007 1.472 -30.481 1.00 97.00 202 LYS A O 1
ATOM 1626 N N . CYS A 1 203 ? 13.004 0.509 -30.158 1.00 96.88 203 CYS A N 1
ATOM 1627 C CA . CYS A 1 203 ? 13.386 1.389 -29.052 1.00 96.88 203 CYS A CA 1
ATOM 1628 C C . CYS A 1 203 ? 13.853 2.767 -29.528 1.00 96.88 203 CYS A C 1
ATOM 1630 O O . CYS A 1 203 ? 13.417 3.751 -28.943 1.00 96.88 203 CYS A O 1
ATOM 1632 N N . ASN A 1 204 ? 14.662 2.852 -30.590 1.00 95.44 204 ASN A N 1
ATOM 1633 C CA . ASN A 1 204 ? 15.090 4.136 -31.163 1.00 95.44 204 ASN A CA 1
ATOM 1634 C C . ASN A 1 204 ? 13.871 5.001 -31.545 1.00 95.44 204 ASN A C 1
ATOM 1636 O O . ASN A 1 204 ? 13.680 6.100 -31.026 1.00 95.44 204 ASN A O 1
ATOM 1640 N N . THR A 1 205 ? 12.966 4.452 -32.364 1.00 94.56 205 THR A N 1
ATOM 1641 C CA . THR A 1 205 ? 11.747 5.150 -32.805 1.00 94.56 205 THR A CA 1
ATOM 1642 C C . THR A 1 205 ? 10.839 5.548 -31.637 1.00 94.56 205 THR A C 1
ATOM 1644 O O . THR A 1 205 ? 10.259 6.633 -31.655 1.00 94.56 205 THR A O 1
ATOM 1647 N N . ALA A 1 206 ? 10.727 4.709 -30.602 1.00 95.62 206 ALA A N 1
ATOM 1648 C CA . ALA A 1 206 ? 9.905 5.006 -29.430 1.00 95.62 206 ALA A CA 1
ATOM 1649 C C . ALA A 1 206 ? 10.551 5.997 -28.442 1.00 95.62 206 ALA A C 1
ATOM 1651 O O . ALA A 1 206 ? 9.824 6.595 -27.648 1.00 95.62 206 ALA A O 1
ATOM 1652 N N . ARG A 1 207 ? 11.882 6.177 -28.459 1.00 94.88 207 ARG A N 1
ATOM 1653 C CA . ARG A 1 207 ? 12.591 7.069 -27.526 1.00 94.88 207 ARG A CA 1
ATOM 1654 C C . ARG A 1 207 ? 12.407 8.544 -27.851 1.00 94.88 207 ARG A C 1
ATOM 1656 O O . ARG A 1 207 ? 12.319 9.344 -26.921 1.00 94.88 207 ARG A O 1
ATOM 1663 N N . LYS A 1 208 ? 12.314 8.885 -29.140 1.00 90.50 208 LYS A N 1
ATOM 1664 C CA . LYS A 1 208 ? 12.225 10.268 -29.632 1.00 90.50 208 LYS A CA 1
ATOM 1665 C C . LYS A 1 208 ? 13.363 11.130 -29.049 1.00 90.50 208 LYS A C 1
ATOM 1667 O O . LYS A 1 208 ? 14.532 10.907 -29.347 1.00 90.50 208 LYS A O 1
ATOM 1672 N N . ASP A 1 209 ? 13.013 12.100 -28.218 1.00 88.50 209 ASP A N 1
ATOM 1673 C CA . ASP A 1 209 ? 13.858 13.088 -27.560 1.00 88.50 209 ASP A CA 1
ATOM 1674 C C . ASP A 1 209 ? 14.269 12.706 -26.124 1.00 88.50 209 ASP A C 1
ATOM 1676 O O . ASP A 1 209 ? 15.286 13.215 -25.644 1.00 88.50 209 ASP A O 1
ATOM 1680 N N . MET A 1 210 ? 13.566 11.776 -25.459 1.00 93.25 210 MET A N 1
ATOM 1681 C CA . MET A 1 210 ? 13.845 11.394 -24.065 1.00 93.25 210 MET A CA 1
ATOM 1682 C C . MET A 1 210 ? 15.280 10.896 -23.847 1.00 93.25 210 MET A C 1
ATOM 1684 O O . MET A 1 210 ? 15.836 10.147 -24.656 1.00 93.25 210 MET A O 1
ATOM 1688 N N . SER A 1 211 ? 15.862 11.240 -22.695 1.00 92.50 211 SER A N 1
ATOM 1689 C CA . SER A 1 211 ? 17.202 10.791 -22.301 1.00 92.50 211 SER A CA 1
ATOM 1690 C C . SER A 1 211 ? 17.310 9.261 -22.231 1.00 92.50 211 SER A C 1
ATOM 1692 O O . SER A 1 211 ? 16.338 8.560 -21.929 1.00 92.50 211 SER A O 1
ATOM 1694 N N . LEU A 1 212 ? 18.515 8.720 -22.462 1.00 91.94 212 LEU A N 1
ATOM 1695 C CA . LEU A 1 212 ? 18.754 7.276 -22.339 1.00 91.94 212 LEU A CA 1
ATOM 1696 C C . LEU A 1 212 ? 18.387 6.741 -20.949 1.00 91.94 212 LEU A C 1
ATOM 1698 O O . LEU A 1 212 ? 17.879 5.630 -20.850 1.00 91.94 212 LEU A O 1
ATOM 1702 N N . GLY A 1 213 ? 18.636 7.517 -19.887 1.00 91.44 213 GLY A N 1
ATOM 1703 C CA . GLY A 1 213 ? 18.287 7.144 -18.514 1.00 91.44 213 GLY A CA 1
ATOM 1704 C C . GLY A 1 213 ? 16.777 7.003 -18.325 1.00 91.44 213 GLY A C 1
ATOM 1705 O O . GLY A 1 213 ? 16.311 5.938 -17.928 1.00 91.44 213 GLY A O 1
ATOM 1706 N N . GLY A 1 214 ? 16.010 8.033 -18.702 1.00 91.62 214 GLY A N 1
ATOM 1707 C CA . GLY A 1 214 ? 14.548 8.012 -18.607 1.00 91.62 214 GLY A CA 1
ATOM 1708 C C . GLY A 1 214 ? 13.916 6.911 -19.461 1.00 91.62 214 GLY A C 1
ATOM 1709 O O . GLY A 1 214 ? 13.023 6.205 -19.000 1.00 91.62 214 GLY A O 1
ATOM 1710 N N . PHE A 1 215 ? 14.421 6.685 -20.679 1.00 94.38 215 PHE A N 1
ATOM 1711 C CA . PHE A 1 215 ? 13.905 5.618 -21.537 1.00 94.38 215 PHE A CA 1
ATOM 1712 C C . PHE A 1 215 ? 14.299 4.211 -21.062 1.00 94.38 215 PHE A C 1
ATOM 1714 O O . PHE A 1 215 ? 13.471 3.305 -21.125 1.00 94.38 215 PHE A O 1
ATOM 1721 N N . ARG A 1 216 ? 15.518 4.009 -20.538 1.00 93.38 216 ARG A N 1
ATOM 1722 C CA . ARG A 1 216 ? 15.913 2.743 -19.888 1.00 93.38 216 ARG A CA 1
ATOM 1723 C C . ARG A 1 216 ? 15.037 2.445 -18.679 1.00 93.38 216 ARG A C 1
ATOM 1725 O O . ARG A 1 216 ? 14.572 1.320 -18.551 1.00 93.38 216 ARG A O 1
ATOM 1732 N N . TYR A 1 217 ? 14.772 3.444 -17.835 1.00 91.06 217 TYR A N 1
ATOM 1733 C CA . TYR A 1 217 ? 13.873 3.276 -16.695 1.00 91.06 217 TYR A CA 1
ATOM 1734 C C . TYR A 1 217 ? 12.447 2.956 -17.159 1.00 91.06 217 TYR A C 1
ATOM 1736 O O . TYR A 1 217 ? 11.874 1.975 -16.700 1.00 91.06 217 TYR A O 1
ATOM 1744 N N . LYS A 1 218 ? 11.920 3.658 -18.176 1.00 91.62 218 LYS A N 1
ATOM 1745 C CA . LYS A 1 218 ? 10.638 3.296 -18.803 1.00 91.62 218 LYS A CA 1
ATOM 1746 C C . LYS A 1 218 ? 10.622 1.845 -19.304 1.00 91.62 218 LYS A C 1
ATOM 1748 O O . LYS A 1 218 ? 9.647 1.148 -19.056 1.00 91.62 218 LYS A O 1
ATOM 1753 N N . LYS A 1 219 ? 11.682 1.359 -19.962 1.00 93.50 219 LYS A N 1
ATOM 1754 C CA . LYS A 1 219 ? 11.767 -0.046 -20.407 1.00 93.50 219 LYS A CA 1
ATOM 1755 C C . LYS A 1 219 ? 11.917 -1.051 -19.265 1.00 93.50 219 LYS A C 1
ATOM 1757 O O . LYS A 1 219 ? 11.431 -2.167 -19.405 1.00 93.50 219 LYS A O 1
ATOM 1762 N N . LEU A 1 220 ? 12.514 -0.661 -18.141 1.00 91.25 220 LEU A N 1
ATOM 1763 C CA . LEU A 1 220 ? 12.532 -1.469 -16.923 1.00 91.25 220 LEU A CA 1
ATOM 1764 C C . LEU A 1 220 ? 11.132 -1.564 -16.292 1.00 91.25 220 LEU A C 1
ATOM 1766 O O . LEU A 1 220 ? 10.734 -2.651 -15.883 1.00 91.25 220 LEU A O 1
ATOM 1770 N N . LEU A 1 221 ? 10.364 -0.469 -16.272 1.00 89.00 221 LEU A N 1
ATOM 1771 C CA . LEU A 1 221 ? 8.970 -0.479 -15.815 1.00 89.00 221 LEU A CA 1
ATOM 1772 C C . LEU A 1 221 ? 8.061 -1.278 -16.762 1.00 89.00 221 LEU A C 1
ATOM 1774 O O . LEU A 1 221 ? 7.290 -2.102 -16.293 1.00 89.00 221 LEU A O 1
ATOM 1778 N N . GLU A 1 222 ? 8.191 -1.117 -18.086 1.00 90.12 222 GLU A N 1
ATOM 1779 C CA . GLU A 1 222 ? 7.457 -1.937 -19.068 1.00 90.12 222 GLU A CA 1
ATOM 1780 C C . GLU A 1 222 ? 7.739 -3.442 -18.885 1.00 90.12 222 GLU A C 1
ATOM 1782 O O . GLU A 1 222 ? 6.811 -4.246 -18.931 1.00 90.12 222 GLU A O 1
ATOM 1787 N N . PHE A 1 223 ? 8.995 -3.829 -18.623 1.00 90.38 223 PHE A N 1
ATOM 1788 C CA . PHE A 1 223 ? 9.388 -5.222 -18.359 1.00 90.38 223 PHE A CA 1
ATOM 1789 C C . PHE A 1 223 ? 8.861 -5.778 -17.021 1.00 90.38 223 PHE A C 1
ATOM 1791 O O . PHE A 1 223 ? 8.761 -6.990 -16.866 1.00 90.38 223 PHE A O 1
ATOM 1798 N N . ASN A 1 224 ? 8.510 -4.910 -16.068 1.00 89.75 224 ASN A N 1
ATOM 1799 C CA . ASN A 1 224 ? 7.893 -5.283 -14.791 1.00 89.75 224 ASN A CA 1
ATOM 1800 C C . ASN A 1 224 ? 6.402 -4.919 -14.735 1.00 89.75 224 ASN A C 1
ATOM 1802 O O . ASN A 1 224 ? 5.839 -4.857 -13.647 1.00 89.75 224 ASN A O 1
ATOM 1806 N N . SER A 1 225 ? 5.754 -4.646 -15.871 1.00 87.31 225 SER A N 1
ATOM 1807 C CA . SER A 1 225 ? 4.359 -4.180 -15.885 1.00 87.31 225 SER A CA 1
ATOM 1808 C C . SER A 1 225 ? 3.378 -5.193 -15.283 1.00 87.31 225 SER A C 1
ATOM 1810 O O . SER A 1 225 ? 2.371 -4.793 -14.720 1.00 87.31 225 SER A O 1
ATOM 1812 N N . ASP A 1 226 ? 3.713 -6.481 -15.289 1.00 82.12 226 ASP A N 1
ATOM 1813 C CA . ASP A 1 226 ? 3.019 -7.573 -14.597 1.00 82.12 226 ASP A CA 1
ATOM 1814 C C . ASP A 1 226 ? 3.219 -7.596 -13.062 1.00 82.12 226 ASP A C 1
ATOM 1816 O O . ASP A 1 226 ? 2.462 -8.252 -12.352 1.00 82.12 226 ASP A O 1
ATOM 1820 N N . ARG A 1 227 ? 4.222 -6.881 -12.532 1.00 80.94 227 ARG A N 1
ATOM 1821 C CA . ARG A 1 227 ? 4.609 -6.835 -11.101 1.00 80.94 227 ARG A CA 1
ATOM 1822 C C . ARG A 1 227 ? 4.391 -5.471 -10.438 1.00 80.94 227 ARG A C 1
ATOM 1824 O O . ARG A 1 227 ? 4.701 -5.306 -9.259 1.00 80.94 227 ARG A O 1
ATOM 1831 N N . LEU A 1 228 ? 3.921 -4.478 -11.190 1.00 84.06 228 LEU A N 1
ATOM 1832 C CA . LEU A 1 228 ? 3.722 -3.110 -10.716 1.00 84.06 228 LEU A CA 1
ATOM 1833 C C . LEU A 1 228 ? 2.240 -2.833 -10.464 1.00 84.06 228 LEU A C 1
ATOM 1835 O O . LEU A 1 228 ? 1.397 -3.154 -11.296 1.00 84.06 228 LEU A O 1
ATOM 1839 N N . VAL A 1 229 ? 1.933 -2.178 -9.345 1.00 79.19 229 VAL A N 1
ATOM 1840 C CA . VAL A 1 229 ? 0.599 -1.623 -9.088 1.00 79.19 229 VAL A CA 1
ATOM 1841 C C . VAL A 1 229 ? 0.488 -0.276 -9.801 1.00 79.19 229 VAL A C 1
ATOM 1843 O O . VAL A 1 229 ? 1.306 0.619 -9.576 1.00 79.19 229 VAL A O 1
ATOM 1846 N N . TYR A 1 230 ? -0.520 -0.132 -10.660 1.00 76.81 230 TYR A N 1
ATOM 1847 C CA . TYR A 1 230 ? -0.818 1.106 -11.376 1.00 76.81 230 TYR A CA 1
ATOM 1848 C C . TYR A 1 230 ? -1.952 1.860 -10.677 1.00 76.81 230 TYR A C 1
ATOM 1850 O O . TYR A 1 230 ? -2.926 1.263 -10.221 1.00 76.81 230 TYR A O 1
ATOM 1858 N N . SER A 1 231 ? -1.846 3.187 -10.610 1.00 74.88 231 SER A N 1
ATOM 1859 C CA . SER A 1 231 ? -2.974 4.032 -10.214 1.00 74.88 231 SER A CA 1
ATOM 1860 C C . SER A 1 231 ? -4.048 4.000 -11.300 1.00 74.88 231 SER A C 1
ATOM 1862 O O . SER A 1 231 ? -3.744 4.274 -12.460 1.00 74.88 231 SER A O 1
ATOM 1864 N N . ILE A 1 232 ? -5.291 3.705 -10.912 1.00 80.69 232 ILE A N 1
ATOM 1865 C CA . ILE A 1 232 ? -6.432 3.655 -11.834 1.00 80.69 232 ILE A CA 1
ATOM 1866 C C . ILE A 1 232 ? -6.671 5.057 -12.408 1.00 80.69 232 ILE A C 1
ATOM 1868 O O . ILE A 1 232 ? -6.912 5.997 -11.645 1.00 80.69 232 ILE A O 1
ATOM 1872 N N . ASP A 1 233 ? -6.594 5.209 -13.731 1.00 81.00 233 ASP A N 1
ATOM 1873 C CA . ASP A 1 233 ? -6.670 6.523 -14.387 1.00 81.00 233 ASP A CA 1
ATOM 1874 C C . ASP A 1 233 ? -7.914 6.720 -15.279 1.00 81.00 233 ASP A C 1
ATOM 1876 O O . ASP A 1 233 ? -8.926 6.028 -15.158 1.00 81.00 233 ASP A O 1
ATOM 1880 N N . LYS A 1 234 ? -7.879 7.744 -16.143 1.00 85.81 234 LYS A N 1
ATOM 1881 C CA . LYS A 1 234 ? -8.995 8.132 -17.016 1.00 85.81 234 LYS A CA 1
ATOM 1882 C C . LYS A 1 234 ? -9.348 7.065 -18.063 1.00 85.81 234 LYS A C 1
ATOM 1884 O O . LYS A 1 234 ? -10.501 7.032 -18.490 1.00 85.81 234 LYS A O 1
ATOM 1889 N N . GLU A 1 235 ? -8.400 6.227 -18.479 1.00 85.88 235 GLU A N 1
ATOM 1890 C CA . GLU A 1 235 ? -8.651 5.092 -19.381 1.00 85.88 235 GLU A CA 1
ATOM 1891 C C . GLU A 1 235 ? -9.474 4.006 -18.668 1.00 85.88 235 GLU A C 1
ATOM 1893 O O . GLU A 1 235 ? -10.392 3.432 -19.245 1.00 85.88 235 GLU A O 1
ATOM 1898 N N . GLU A 1 236 ? -9.208 3.798 -17.378 1.00 87.56 236 GLU A N 1
ATOM 1899 C CA . GLU A 1 236 ? -9.806 2.759 -16.530 1.00 87.56 236 GLU A CA 1
ATOM 1900 C C . GLU A 1 236 ? -11.003 3.286 -15.699 1.00 87.56 236 GLU A C 1
ATOM 1902 O O . GLU A 1 236 ? -11.468 2.631 -14.763 1.00 87.56 236 GLU A O 1
ATOM 1907 N N . LYS A 1 237 ? -11.535 4.473 -16.038 1.00 87.19 237 LYS A N 1
ATOM 1908 C CA . LYS A 1 237 ? -12.547 5.221 -15.258 1.00 87.19 237 LYS A CA 1
ATOM 1909 C C . LYS A 1 237 ? -13.805 4.426 -14.883 1.00 87.19 237 LYS A C 1
ATOM 1911 O O . LYS A 1 237 ? -14.406 4.678 -13.841 1.00 87.19 237 LYS A O 1
ATOM 1916 N N . ASP A 1 238 ? -14.216 3.483 -15.726 1.00 87.81 238 ASP A N 1
ATOM 1917 C CA . ASP A 1 238 ? -15.441 2.706 -15.522 1.00 87.81 238 ASP A CA 1
ATOM 1918 C C . ASP A 1 238 ? -15.184 1.531 -14.565 1.00 87.81 238 ASP A C 1
ATOM 1920 O O . ASP A 1 238 ? -16.041 1.199 -13.746 1.00 87.81 238 ASP A O 1
ATOM 1924 N N . ILE A 1 239 ? -13.957 0.994 -14.570 1.00 87.06 239 ILE A N 1
ATOM 1925 C CA . ILE A 1 239 ? -13.468 0.060 -13.549 1.00 87.06 239 ILE A CA 1
ATOM 1926 C C . ILE A 1 239 ? -13.329 0.801 -12.213 1.00 87.06 239 ILE A C 1
ATOM 1928 O O . ILE A 1 239 ? -13.826 0.310 -11.201 1.00 87.06 239 ILE A O 1
ATOM 1932 N N . TYR A 1 240 ? -12.771 2.023 -12.203 1.00 85.56 240 TYR A N 1
ATOM 1933 C CA . TYR A 1 240 ? -12.749 2.876 -11.005 1.00 85.56 240 TYR A CA 1
ATOM 1934 C C . TYR A 1 240 ? -14.155 3.070 -10.423 1.00 85.56 240 TYR A C 1
ATOM 1936 O O . TYR A 1 240 ? -14.341 2.902 -9.220 1.00 85.56 240 TYR A O 1
ATOM 1944 N N . ALA A 1 241 ? -15.155 3.388 -11.252 1.00 85.50 241 ALA A N 1
ATOM 1945 C CA . ALA A 1 241 ? -16.531 3.575 -10.799 1.00 85.50 241 ALA A CA 1
ATOM 1946 C C . ALA A 1 241 ? -17.122 2.289 -10.188 1.00 85.50 241 ALA A C 1
ATOM 1948 O O . ALA A 1 241 ? -17.642 2.333 -9.069 1.00 85.50 241 ALA A O 1
ATOM 1949 N N . LYS A 1 242 ? -16.978 1.139 -10.868 1.00 84.31 242 LYS A N 1
ATOM 1950 C CA . LYS A 1 242 ? -17.432 -0.167 -10.35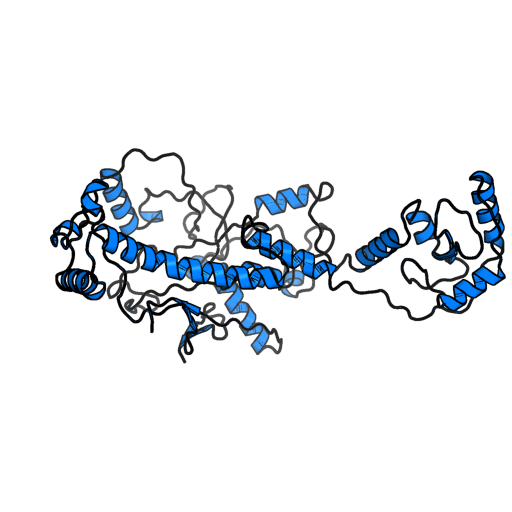6 1.00 84.31 242 LYS A CA 1
ATOM 1951 C C . LYS A 1 242 ? -16.757 -0.527 -9.036 1.00 84.31 242 LYS A C 1
ATOM 1953 O O . LYS A 1 242 ? -17.457 -0.812 -8.063 1.00 84.31 242 LYS A O 1
ATOM 1958 N N . MET A 1 243 ? -15.430 -0.429 -8.957 1.00 81.38 243 MET A N 1
ATOM 1959 C CA . MET A 1 243 ? -14.692 -0.671 -7.716 1.00 81.38 243 MET A CA 1
ATOM 1960 C C . MET A 1 243 ? -15.142 0.303 -6.623 1.00 81.38 243 MET A C 1
ATOM 1962 O O . MET A 1 243 ? -15.496 -0.127 -5.535 1.00 81.38 243 MET A O 1
ATOM 1966 N N . LYS A 1 244 ? -15.235 1.607 -6.906 1.00 81.75 244 LYS A N 1
ATOM 1967 C CA . LYS A 1 244 ? -15.592 2.623 -5.904 1.00 81.75 244 LYS A CA 1
ATOM 1968 C C . LYS A 1 244 ? -17.024 2.504 -5.378 1.00 81.75 244 LYS A C 1
ATOM 1970 O O . LYS A 1 244 ? -17.259 2.879 -4.230 1.00 81.75 244 LYS A O 1
ATOM 1975 N N . SER A 1 245 ? -17.958 1.972 -6.168 1.00 78.62 245 SER A N 1
ATOM 1976 C CA . SER A 1 245 ? -19.318 1.652 -5.704 1.00 78.62 245 SER A CA 1
ATOM 1977 C C . SER A 1 245 ? -19.378 0.429 -4.777 1.00 78.62 245 SER A C 1
ATOM 1979 O O . SER A 1 245 ? -20.231 0.396 -3.893 1.00 78.62 245 SER A O 1
ATOM 1981 N N . ASN A 1 246 ? -18.433 -0.508 -4.924 1.00 72.69 246 ASN A N 1
ATOM 1982 C CA . ASN A 1 246 ? -18.329 -1.752 -4.154 1.00 72.69 246 ASN A CA 1
ATOM 1983 C C . ASN A 1 246 ? -17.178 -1.745 -3.122 1.00 72.69 246 ASN A C 1
ATOM 1985 O O . ASN A 1 246 ? -16.882 -2.778 -2.527 1.00 72.69 246 ASN A O 1
ATOM 1989 N N . ILE A 1 247 ? -16.500 -0.608 -2.903 1.00 72.75 247 ILE A N 1
ATOM 1990 C CA . ILE A 1 247 ? -15.424 -0.515 -1.907 1.00 72.75 247 ILE A CA 1
ATOM 1991 C C . ILE A 1 247 ? -16.025 -0.583 -0.502 1.00 72.75 247 ILE A C 1
ATOM 1993 O O . ILE A 1 247 ? -16.673 0.348 -0.019 1.00 72.75 247 ILE A O 1
ATOM 1997 N N . ALA A 1 248 ? -15.730 -1.710 0.132 1.00 67.38 248 ALA A N 1
ATOM 1998 C CA . ALA A 1 248 ? -15.906 -1.987 1.539 1.00 67.38 248 ALA A CA 1
ATOM 1999 C C . ALA A 1 248 ? -15.064 -1.044 2.422 1.00 67.38 248 ALA A C 1
ATOM 2001 O O . ALA A 1 248 ? -13.875 -0.820 2.179 1.00 67.38 248 ALA A O 1
ATOM 2002 N N . GLY A 1 249 ? -15.699 -0.486 3.453 1.00 67.12 249 GLY A N 1
ATOM 2003 C CA . GLY A 1 249 ? -15.052 0.117 4.616 1.00 67.12 249 GLY A CA 1
ATOM 2004 C C . GLY A 1 249 ? -14.559 -0.938 5.616 1.00 67.12 249 GLY A C 1
ATOM 2005 O O . GLY A 1 249 ? -14.087 -2.000 5.234 1.00 67.12 249 GLY A O 1
ATOM 2006 N N . GLY A 1 250 ? -14.638 -0.636 6.915 1.00 63.62 250 GLY A N 1
ATOM 2007 C CA . GLY A 1 250 ? -14.202 -1.551 7.973 1.00 63.62 250 GLY A CA 1
ATOM 2008 C C . GLY A 1 250 ? -15.352 -2.332 8.626 1.00 63.62 250 GLY A C 1
ATOM 2009 O O . GLY A 1 250 ? -16.108 -1.757 9.410 1.00 63.62 250 GLY A O 1
ATOM 2010 N N . PRO A 1 251 ? -15.426 -3.657 8.442 1.00 62.38 251 PRO A N 1
ATOM 2011 C CA . PRO A 1 251 ? -16.702 -4.832 9.398 1.00 62.38 251 PRO A CA 1
ATOM 2012 C C . PRO A 1 251 ? -16.843 -4.648 10.915 1.00 62.38 251 PRO A C 1
ATOM 2014 O O . PRO A 1 251 ? -16.543 -5.540 11.719 1.00 62.38 251 PRO A O 1
ATOM 2017 N N . SER A 1 252 ? -17.347 -3.480 11.301 1.00 61.88 252 SER A N 1
ATOM 2018 C CA . SER A 1 252 ? -18.098 -3.329 12.545 1.00 61.88 252 SER A CA 1
ATOM 2019 C C . SER A 1 252 ? -19.296 -4.291 12.536 1.00 61.88 252 SER A C 1
ATOM 2021 O O . SER A 1 252 ? -20.310 -4.031 11.893 1.00 61.88 252 SER A O 1
ATOM 2023 N N . ILE A 1 253 ? -19.152 -5.426 13.223 1.00 61.56 253 ILE A N 1
ATOM 2024 C CA . ILE A 1 253 ? -20.192 -6.443 13.405 1.00 61.56 253 ILE A CA 1
ATOM 2025 C C . ILE A 1 253 ? -20.523 -6.590 14.883 1.00 61.56 253 ILE A C 1
ATOM 2027 O O . ILE A 1 253 ? -19.653 -6.505 15.753 1.00 61.56 253 ILE A O 1
ATOM 2031 N N . ILE A 1 254 ? -21.797 -6.878 15.144 1.00 60.12 254 ILE A N 1
ATOM 2032 C CA . ILE A 1 254 ? -22.356 -7.080 16.475 1.00 60.12 254 ILE A CA 1
ATOM 2033 C C . ILE A 1 254 ? -22.954 -8.496 16.543 1.00 60.12 254 ILE A C 1
ATOM 2035 O O . ILE A 1 254 ? -24.168 -8.667 16.536 1.00 60.12 254 ILE A O 1
ATOM 2039 N N . PHE A 1 255 ? -22.078 -9.507 16.633 1.00 61.25 255 PHE A N 1
ATOM 2040 C CA . PHE A 1 255 ? -22.414 -10.944 16.750 1.00 61.25 255 PHE A CA 1
ATOM 2041 C C . PHE A 1 255 ? -23.477 -11.252 17.819 1.00 61.25 255 PHE A C 1
ATOM 2043 O O . PHE A 1 255 ? -24.233 -12.212 17.720 1.00 61.25 255 PHE A O 1
ATOM 2050 N N . ASN A 1 256 ? -23.495 -10.459 18.890 1.00 62.44 256 ASN A N 1
ATOM 2051 C CA . ASN A 1 256 ? -24.543 -10.470 19.895 1.00 62.44 256 ASN A CA 1
ATOM 2052 C C . ASN A 1 256 ? -24.667 -9.055 20.469 1.00 62.44 256 ASN A C 1
ATOM 2054 O O . ASN A 1 256 ? -23.680 -8.482 20.936 1.00 62.44 256 ASN A O 1
ATOM 2058 N N . ARG A 1 257 ? -25.882 -8.499 20.440 1.00 65.25 257 ARG A N 1
ATOM 2059 C CA . ARG A 1 257 ? -26.183 -7.144 20.921 1.00 65.25 257 ARG A CA 1
ATOM 2060 C C . ARG A 1 257 ? -26.099 -7.017 22.453 1.00 65.25 257 ARG A C 1
ATOM 2062 O O . ARG A 1 257 ? -25.949 -5.905 22.948 1.00 65.25 257 ARG A O 1
ATOM 2069 N N . TYR A 1 258 ? -26.132 -8.126 23.205 1.00 70.19 258 TYR A N 1
ATOM 2070 C CA . TYR A 1 258 ? -25.993 -8.125 24.665 1.00 70.19 258 TYR A CA 1
ATOM 2071 C C . TYR A 1 258 ? -25.250 -9.349 25.229 1.00 70.19 258 TYR A C 1
ATOM 2073 O O . TYR A 1 258 ? -25.692 -10.493 25.114 1.00 70.19 258 TYR A O 1
ATOM 2081 N N . ALA A 1 259 ? -24.149 -9.103 25.947 1.00 72.56 259 ALA A N 1
ATOM 2082 C CA . ALA A 1 259 ? -23.405 -10.136 26.667 1.00 72.56 259 ALA A CA 1
ATOM 2083 C C . ALA A 1 259 ? -23.032 -9.683 28.089 1.00 72.56 259 ALA A C 1
ATOM 2085 O O . ALA A 1 259 ? -22.159 -8.836 28.277 1.00 72.56 259 ALA A O 1
ATOM 2086 N N . LYS A 1 260 ? -23.652 -10.297 29.105 1.00 79.19 260 LYS A N 1
ATOM 2087 C CA . LYS A 1 260 ? -23.384 -10.050 30.527 1.00 79.19 260 LYS A CA 1
ATOM 2088 C C . LYS A 1 260 ? -22.727 -11.258 31.191 1.00 79.19 260 LYS A C 1
ATOM 2090 O O . LYS A 1 260 ? -23.170 -12.404 31.073 1.00 79.19 260 LYS A O 1
ATOM 2095 N N . ARG A 1 261 ? -21.637 -10.986 31.913 1.00 81.31 261 ARG A N 1
ATOM 2096 C CA . ARG A 1 261 ? -20.874 -11.977 32.684 1.00 81.31 261 ARG A CA 1
ATOM 2097 C C . ARG A 1 261 ? -21.772 -12.643 33.732 1.00 81.31 261 ARG A C 1
ATOM 2099 O O . ARG A 1 261 ? -22.488 -11.961 34.446 1.00 81.31 261 ARG A O 1
ATOM 2106 N N . ASN A 1 262 ? -21.643 -13.961 33.859 1.00 86.81 262 ASN A N 1
ATOM 2107 C CA . ASN A 1 262 ? -22.437 -14.870 34.693 1.00 86.81 262 ASN A CA 1
ATOM 2108 C C . ASN A 1 262 ? -23.905 -15.083 34.280 1.00 86.81 262 ASN A C 1
ATOM 2110 O O . ASN A 1 262 ? -24.528 -15.964 34.865 1.00 86.81 262 ASN A O 1
ATOM 2114 N N . GLU A 1 263 ? -24.421 -14.393 33.259 1.00 86.31 263 GLU A N 1
ATOM 2115 C CA . GLU A 1 263 ? -25.847 -14.449 32.893 1.00 86.31 263 GLU A CA 1
ATOM 2116 C C . GLU A 1 263 ? -26.071 -14.908 31.445 1.00 86.31 263 GLU A C 1
ATOM 2118 O O . GLU A 1 263 ? -26.761 -15.901 31.216 1.00 86.31 263 GLU A O 1
ATOM 2123 N N . THR A 1 264 ? -25.442 -14.260 30.457 1.00 81.75 264 THR A N 1
ATOM 2124 C CA . THR A 1 264 ? -25.625 -14.626 29.043 1.00 81.75 264 THR A CA 1
ATOM 2125 C C . THR A 1 264 ? -25.079 -16.027 28.761 1.00 81.75 264 THR A C 1
ATOM 2127 O O . THR A 1 264 ? -23.901 -16.314 29.007 1.00 81.75 264 THR A O 1
ATOM 2130 N N . LYS A 1 265 ? -25.923 -16.893 28.189 1.00 79.62 265 LYS A N 1
ATOM 2131 C CA . LYS A 1 265 ? -25.507 -18.180 27.620 1.00 79.62 265 LYS A CA 1
ATOM 2132 C C . LYS A 1 265 ? -24.866 -17.948 26.247 1.00 79.62 265 LYS A C 1
ATOM 2134 O O . LYS A 1 265 ? -25.423 -17.245 25.413 1.00 79.62 265 LYS A O 1
ATOM 2139 N N . ILE A 1 266 ? -23.701 -18.544 26.025 1.00 73.50 266 ILE A N 1
ATOM 2140 C CA . ILE A 1 266 ? -22.973 -18.577 24.751 1.00 73.50 266 ILE A CA 1
ATOM 2141 C C . ILE A 1 266 ? -23.046 -19.982 24.132 1.00 73.50 266 ILE A C 1
ATOM 2143 O O . ILE A 1 266 ? -23.493 -20.931 24.784 1.00 73.50 266 ILE A O 1
ATOM 2147 N N . ARG A 1 267 ? -22.595 -20.113 22.877 1.00 63.62 267 ARG A N 1
ATOM 2148 C CA . ARG A 1 267 ? -22.667 -21.328 22.044 1.00 63.62 267 ARG A CA 1
ATOM 2149 C C . ARG A 1 267 ? -22.423 -22.631 22.826 1.00 63.62 267 ARG A C 1
ATOM 2151 O O . ARG A 1 267 ? -21.397 -22.806 23.488 1.00 63.62 267 ARG A O 1
ATOM 2158 N N . GLY A 1 268 ? -23.391 -23.549 22.745 1.00 70.31 268 GLY A N 1
ATOM 2159 C CA . GLY A 1 268 ? -23.436 -24.773 23.556 1.00 70.31 268 GLY A CA 1
ATOM 2160 C C . GLY A 1 268 ? -23.988 -24.580 24.978 1.00 70.31 268 GLY A C 1
ATOM 2161 O O . GLY A 1 268 ? -23.627 -25.343 25.871 1.00 70.31 268 GLY A O 1
ATOM 2162 N N . GLY A 1 269 ? -24.803 -23.544 25.215 1.00 77.69 269 GLY A N 1
ATOM 2163 C CA . GLY A 1 269 ? -25.512 -23.295 26.480 1.00 77.69 269 GLY A CA 1
ATOM 2164 C C . GLY A 1 269 ? -24.642 -22.835 27.659 1.00 77.69 269 GLY A C 1
ATOM 2165 O O . GLY A 1 269 ? -25.142 -22.701 28.776 1.00 77.69 269 GLY A O 1
ATOM 2166 N N . LYS A 1 270 ? -23.345 -22.595 27.439 1.00 79.31 270 LYS A N 1
ATOM 2167 C CA . LYS A 1 270 ? -22.367 -22.294 28.498 1.00 79.31 270 LYS A CA 1
ATOM 2168 C C . LYS A 1 270 ? -22.532 -20.862 28.995 1.00 79.31 270 LYS A C 1
ATOM 2170 O O . LYS A 1 270 ? -22.716 -19.955 28.197 1.00 79.31 270 LYS A O 1
ATOM 2175 N N . ILE A 1 271 ? -22.407 -20.622 30.296 1.00 87.44 271 ILE A N 1
ATOM 2176 C CA . ILE A 1 271 ? -22.504 -19.265 30.858 1.00 87.44 271 ILE A CA 1
ATOM 2177 C C . ILE A 1 271 ? -21.234 -18.458 30.535 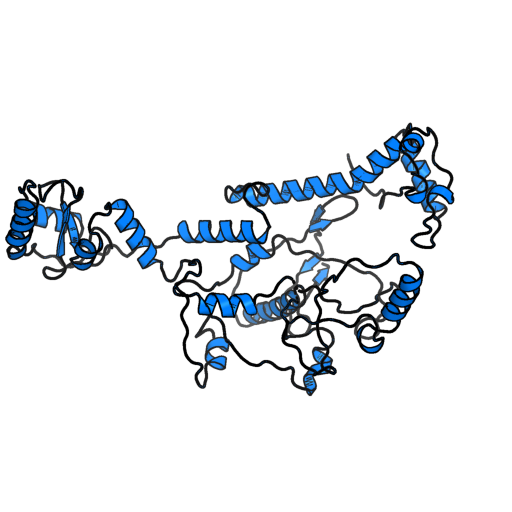1.00 87.44 271 ILE A C 1
ATOM 2179 O O . ILE A 1 271 ? -20.122 -18.917 30.802 1.00 87.44 271 ILE A O 1
ATOM 2183 N N . CYS A 1 272 ? -21.383 -17.232 30.023 1.00 79.19 272 CYS A N 1
ATOM 2184 C CA . CYS A 1 272 ? -20.273 -16.306 29.787 1.00 79.19 272 CYS A CA 1
ATOM 2185 C C . CYS A 1 272 ? -19.549 -15.957 31.103 1.00 79.19 272 CYS A C 1
ATOM 2187 O O . CYS A 1 272 ? -20.167 -15.453 32.040 1.00 79.19 272 CYS A O 1
ATOM 2189 N N . LYS A 1 273 ? -18.230 -16.186 31.197 1.00 79.81 273 LYS A N 1
ATOM 2190 C CA . LYS A 1 273 ? -17.435 -15.887 32.413 1.00 79.81 273 LYS A CA 1
ATOM 2191 C C . LYS A 1 273 ? -16.442 -14.728 32.273 1.00 79.81 273 LYS A C 1
ATOM 2193 O O . LYS A 1 273 ? -16.025 -14.176 33.296 1.00 79.81 273 LYS A O 1
ATOM 2198 N N . LYS A 1 274 ? -16.081 -14.343 31.045 1.00 72.75 274 LYS A N 1
ATOM 2199 C CA . LYS A 1 274 ? -15.159 -13.243 30.722 1.00 72.75 274 LYS A CA 1
ATOM 2200 C C . LYS A 1 274 ? -15.411 -12.755 29.289 1.00 72.75 274 LYS A C 1
ATOM 2202 O O . LYS A 1 274 ? -15.699 -13.572 28.422 1.00 72.75 274 LYS A O 1
ATOM 2207 N N . ILE A 1 275 ? -15.244 -11.454 29.060 1.00 67.75 275 ILE A N 1
ATOM 2208 C CA . ILE A 1 275 ? -15.198 -10.819 27.733 1.00 67.75 275 ILE A CA 1
ATOM 2209 C C . ILE A 1 275 ? -13.736 -10.425 27.461 1.00 67.75 275 ILE A C 1
ATOM 2211 O O . ILE A 1 275 ? -13.017 -10.054 28.394 1.00 67.75 275 ILE A O 1
ATOM 2215 N N . ILE A 1 276 ? -13.271 -10.562 26.217 1.00 58.28 276 ILE A N 1
ATOM 2216 C CA . ILE A 1 276 ? -11.894 -10.261 25.797 1.00 58.28 276 ILE A CA 1
ATOM 2217 C C . ILE A 1 276 ? -11.946 -9.578 24.426 1.00 58.28 276 ILE A C 1
ATOM 2219 O O . ILE A 1 276 ? -12.599 -10.095 23.524 1.00 58.28 276 ILE A O 1
ATOM 2223 N N . GLY A 1 277 ? -11.262 -8.443 24.279 1.00 60.78 277 GLY A N 1
ATOM 2224 C CA . GLY A 1 277 ? -11.011 -7.807 22.983 1.00 60.78 277 GLY A CA 1
ATOM 2225 C C . GLY A 1 277 ? -9.673 -8.256 22.390 1.00 60.78 277 GLY A C 1
ATOM 2226 O O . GLY A 1 277 ? -8.742 -8.572 23.132 1.00 60.78 277 GLY A O 1
ATOM 2227 N N . TYR A 1 278 ? -9.582 -8.264 21.063 1.00 52.16 278 TYR A N 1
ATOM 2228 C CA . TYR A 1 278 ? -8.363 -8.550 20.305 1.00 52.16 278 TYR A CA 1
ATOM 2229 C C . TYR A 1 278 ? -8.207 -7.498 19.209 1.00 52.16 278 TYR A C 1
ATOM 2231 O O . TYR A 1 278 ? -9.192 -7.159 18.559 1.00 52.16 278 TYR A O 1
ATOM 2239 N N . ASP A 1 279 ? -6.980 -7.029 18.994 1.00 58.12 279 ASP A N 1
ATOM 2240 C CA . ASP A 1 279 ? -6.629 -6.099 17.918 1.00 58.12 279 ASP A CA 1
ATOM 2241 C C . ASP A 1 279 ? -5.579 -6.729 16.978 1.00 58.12 279 ASP A C 1
ATOM 2243 O O . ASP A 1 279 ? -4.923 -7.718 17.329 1.00 58.12 27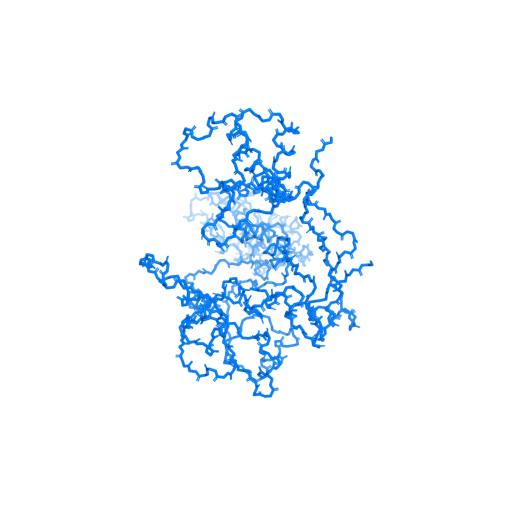9 ASP A O 1
ATOM 2247 N N . ALA A 1 280 ? -5.450 -6.194 15.764 1.00 57.53 280 ALA A N 1
ATOM 2248 C CA . ALA A 1 280 ? -4.644 -6.745 14.685 1.00 57.53 280 ALA A CA 1
ATOM 2249 C C . ALA A 1 280 ? -3.464 -5.819 14.349 1.00 57.53 280 ALA A C 1
ATOM 2251 O O . ALA A 1 280 ? -3.589 -4.896 13.543 1.00 57.53 280 ALA A O 1
ATOM 2252 N N . ASN A 1 281 ? -2.295 -6.129 14.929 1.00 59.72 281 ASN A N 1
ATOM 2253 C CA . ASN A 1 281 ? -1.016 -5.453 14.677 1.00 59.72 281 ASN A CA 1
ATO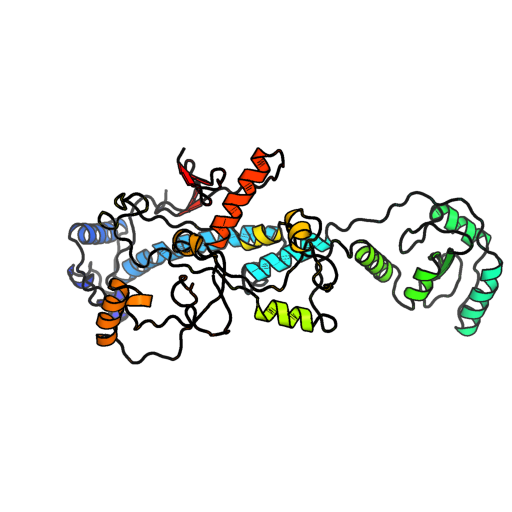M 2254 C C . ASN A 1 281 ? -0.798 -5.154 13.177 1.00 59.72 281 ASN A C 1
ATOM 2256 O O . ASN A 1 281 ? -0.413 -6.044 12.420 1.00 59.72 281 ASN A O 1
ATOM 2260 N N . ALA A 1 282 ? -0.994 -3.892 12.781 1.00 66.38 282 ALA A N 1
ATOM 2261 C CA . ALA A 1 282 ? -0.773 -3.382 11.425 1.00 66.38 282 ALA A CA 1
ATOM 2262 C C . ALA A 1 282 ? -1.510 -4.150 10.299 1.00 66.38 282 ALA A C 1
ATOM 2264 O O . ALA A 1 282 ? -0.927 -4.416 9.248 1.00 66.38 282 ALA A O 1
ATOM 2265 N N . LEU A 1 283 ? -2.802 -4.451 10.501 1.00 71.88 283 LEU A N 1
ATOM 2266 C CA . LEU A 1 283 ? -3.694 -5.140 9.547 1.00 71.88 283 LEU A CA 1
ATOM 2267 C C . LEU A 1 283 ? -3.469 -4.777 8.065 1.00 71.88 283 LEU A C 1
ATOM 2269 O O . LEU A 1 283 ? -3.306 -5.673 7.245 1.00 71.88 283 LEU A O 1
ATOM 2273 N N . TYR A 1 284 ? -3.431 -3.484 7.724 1.00 71.06 284 TYR A N 1
ATOM 2274 C CA . TYR A 1 284 ? -3.303 -3.016 6.337 1.00 71.06 284 TYR A CA 1
ATOM 2275 C C . TYR A 1 284 ? -1.917 -3.275 5.721 1.00 71.06 284 TYR A C 1
ATOM 2277 O O . TYR A 1 284 ? -1.842 -3.647 4.554 1.00 71.06 284 TYR A O 1
ATOM 2285 N N . LEU A 1 285 ? -0.831 -3.168 6.499 1.00 68.56 285 LEU A N 1
ATOM 2286 C CA . LEU A 1 285 ? 0.509 -3.576 6.046 1.00 68.56 285 LEU A CA 1
ATOM 2287 C C . LEU A 1 285 ? 0.587 -5.090 5.822 1.00 68.56 285 LEU A C 1
ATOM 2289 O O . LEU A 1 285 ? 1.292 -5.532 4.923 1.00 68.56 285 LEU A O 1
ATOM 2293 N N . TRP A 1 286 ? -0.125 -5.887 6.628 1.00 71.88 286 TRP A N 1
ATOM 2294 C CA . TRP A 1 286 ? -0.212 -7.326 6.387 1.00 71.88 286 TRP A CA 1
ATOM 2295 C C . TRP A 1 286 ? -1.047 -7.637 5.139 1.00 71.88 286 TRP A C 1
ATOM 2297 O O . TRP A 1 286 ? -0.615 -8.443 4.324 1.00 71.88 286 TRP A O 1
ATOM 2307 N N . ALA A 1 287 ? -2.195 -6.975 4.954 1.00 70.62 287 ALA A N 1
ATOM 2308 C CA . ALA A 1 287 ? -3.066 -7.169 3.795 1.00 70.62 287 ALA A CA 1
ATOM 2309 C C . ALA A 1 287 ? -2.322 -6.920 2.471 1.00 70.62 287 ALA A C 1
ATOM 2311 O O . ALA A 1 287 ? -2.285 -7.813 1.629 1.00 70.62 287 ALA A O 1
ATOM 2312 N N . LEU A 1 288 ? -1.635 -5.776 2.347 1.00 73.19 288 LEU A N 1
ATOM 2313 C CA . LEU A 1 288 ? -0.819 -5.416 1.174 1.00 73.19 288 LEU A CA 1
ATOM 2314 C C . LEU A 1 288 ? 0.468 -6.254 1.014 1.00 73.19 288 LEU A C 1
ATOM 2316 O O . LEU A 1 288 ? 1.196 -6.071 0.044 1.00 73.19 288 LEU A O 1
ATOM 2320 N N . GLY A 1 289 ? 0.766 -7.152 1.960 1.00 71.50 289 GLY A N 1
ATOM 2321 C CA . GLY A 1 289 ? 1.851 -8.134 1.872 1.00 71.50 289 GLY A CA 1
ATOM 2322 C C . GLY A 1 289 ? 1.429 -9.498 1.309 1.00 71.50 289 GLY A C 1
ATOM 2323 O O . GLY A 1 289 ? 2.258 -10.408 1.283 1.00 71.50 289 GLY A O 1
ATOM 2324 N N . ASN A 1 290 ? 0.164 -9.659 0.905 1.00 76.38 290 ASN A N 1
ATOM 2325 C CA . ASN A 1 290 ? -0.335 -10.836 0.184 1.00 76.38 290 ASN A CA 1
ATOM 2326 C C . ASN A 1 290 ? -0.321 -10.583 -1.337 1.00 76.38 290 ASN A C 1
ATOM 2328 O O . ASN A 1 290 ? 0.143 -9.544 -1.806 1.00 76.38 290 ASN A O 1
ATOM 2332 N N . GLU A 1 291 ? -0.843 -11.530 -2.113 1.00 75.75 291 GLU A N 1
ATOM 2333 C CA . GLU A 1 291 ? -1.062 -11.351 -3.549 1.00 75.75 291 GLU A CA 1
ATOM 2334 C C . GLU A 1 291 ? -2.108 -10.254 -3.805 1.00 75.75 291 GLU A C 1
ATOM 2336 O O . GLU A 1 291 ? -3.172 -10.222 -3.185 1.00 75.75 291 GLU A O 1
ATOM 2341 N N . MET A 1 292 ? -1.778 -9.336 -4.712 1.00 76.44 292 MET A N 1
ATOM 2342 C CA . MET A 1 292 ? -2.556 -8.142 -5.046 1.00 76.44 292 MET A CA 1
ATOM 2343 C C . MET A 1 292 ? -2.652 -8.019 -6.574 1.00 76.44 292 MET A C 1
ATOM 2345 O O . MET A 1 292 ? -1.686 -8.366 -7.258 1.00 76.44 292 MET A O 1
ATOM 2349 N N . PRO A 1 293 ? -3.768 -7.517 -7.139 1.00 78.62 293 PRO A N 1
ATOM 2350 C CA . PRO A 1 293 ? -3.872 -7.303 -8.580 1.00 78.62 293 PRO A CA 1
ATOM 2351 C C . PRO A 1 293 ? -2.842 -6.275 -9.068 1.00 78.62 293 PRO A C 1
ATOM 2353 O O . PRO A 1 293 ? -2.846 -5.123 -8.635 1.00 78.62 293 PRO A O 1
ATOM 2356 N N . CYS A 1 294 ? -1.971 -6.707 -9.980 1.00 80.06 294 CYS A N 1
ATOM 2357 C CA . CYS A 1 294 ? -0.915 -5.903 -10.595 1.00 80.06 294 CYS A CA 1
ATOM 2358 C C . CYS A 1 294 ? -1.160 -5.727 -12.101 1.00 80.06 294 CYS A C 1
ATOM 2360 O O . CYS A 1 294 ? -1.946 -6.450 -12.714 1.00 80.06 294 CYS A O 1
ATOM 2362 N N . GLY A 1 295 ? -0.458 -4.768 -12.703 1.00 83.00 295 GLY A N 1
ATOM 2363 C CA . GLY A 1 295 ? -0.641 -4.369 -14.094 1.00 83.00 295 GLY A CA 1
ATOM 2364 C C . GLY A 1 295 ? -1.773 -3.370 -14.306 1.00 83.00 295 GLY A C 1
ATOM 2365 O O . GLY A 1 295 ? -2.303 -2.781 -13.363 1.00 83.00 295 GLY A O 1
ATOM 2366 N N . ARG A 1 296 ? -2.099 -3.140 -15.581 1.00 83.88 296 ARG A N 1
ATOM 2367 C CA . ARG A 1 296 ? -3.258 -2.335 -15.988 1.00 83.88 296 ARG A CA 1
ATOM 2368 C C . ARG A 1 296 ? -4.525 -3.159 -15.837 1.00 83.88 296 ARG A C 1
ATOM 2370 O O . ARG A 1 296 ? -4.538 -4.343 -16.180 1.00 83.88 296 ARG A O 1
ATOM 2377 N N . LEU A 1 297 ? -5.587 -2.531 -15.348 1.00 84.62 297 LEU A N 1
ATOM 2378 C CA . LEU A 1 297 ? -6.850 -3.216 -15.132 1.00 84.62 297 LEU A CA 1
ATOM 2379 C C . LEU A 1 297 ? -7.516 -3.491 -16.481 1.00 84.62 297 LEU A C 1
ATOM 2381 O O . LEU A 1 297 ? -7.667 -2.610 -17.325 1.00 84.62 297 LEU A O 1
ATOM 2385 N N . THR A 1 298 ? -7.909 -4.743 -16.683 1.00 84.56 298 THR A N 1
ATOM 2386 C CA . THR A 1 298 ? -8.610 -5.205 -17.884 1.00 84.56 298 THR A CA 1
ATOM 2387 C C . THR A 1 298 ? -9.937 -5.841 -17.488 1.00 84.56 298 THR A C 1
ATOM 2389 O O . THR A 1 298 ? -10.204 -6.097 -16.314 1.00 84.56 298 THR A O 1
ATOM 2392 N N . THR A 1 299 ? -10.814 -6.054 -18.462 1.00 87.06 299 THR A N 1
ATOM 2393 C CA . THR A 1 299 ? -12.103 -6.720 -18.263 1.00 87.06 299 THR A CA 1
ATOM 2394 C C . THR A 1 299 ? -12.244 -7.811 -19.312 1.00 87.06 299 THR A C 1
ATOM 2396 O O . THR A 1 299 ? -11.881 -7.607 -20.469 1.00 87.06 299 THR A O 1
ATOM 2399 N N . ILE A 1 300 ? -12.753 -8.963 -18.888 1.00 88.56 300 ILE A N 1
ATOM 2400 C CA . ILE A 1 300 ? -13.132 -10.083 -19.747 1.00 88.56 300 ILE A CA 1
ATOM 2401 C C . ILE A 1 300 ? -14.606 -10.394 -19.497 1.00 88.56 300 ILE A C 1
ATOM 2403 O O . ILE A 1 300 ? -15.087 -10.224 -18.375 1.00 88.56 300 ILE A O 1
ATOM 2407 N N . ASP A 1 301 ? -15.317 -10.852 -20.523 1.00 90.94 301 ASP A N 1
ATOM 2408 C CA . ASP A 1 301 ? -16.693 -11.313 -20.357 1.00 90.94 301 ASP A CA 1
ATOM 2409 C C . ASP A 1 301 ? -16.738 -12.598 -19.514 1.00 90.94 301 ASP A C 1
ATOM 2411 O O . ASP A 1 301 ? -15.862 -13.465 -19.604 1.00 90.94 301 ASP A O 1
ATOM 2415 N N . ALA A 1 302 ? -17.776 -12.735 -18.687 1.00 88.69 302 ALA A N 1
ATOM 2416 C CA . ALA A 1 302 ? -17.979 -13.932 -17.880 1.00 88.69 302 ALA A CA 1
ATOM 2417 C C . ALA A 1 302 ? -18.328 -15.136 -18.774 1.00 88.69 302 ALA A C 1
ATOM 2419 O O . ALA A 1 302 ? -19.229 -15.066 -19.609 1.00 88.69 302 ALA A O 1
ATOM 2420 N N . TYR A 1 303 ? -17.638 -16.262 -18.571 1.00 91.06 303 TYR A N 1
ATOM 2421 C CA . TYR A 1 303 ? -17.768 -17.463 -19.400 1.00 91.06 303 TYR A CA 1
ATOM 2422 C C . TYR A 1 303 ? -18.119 -18.714 -18.569 1.00 91.06 303 TYR A C 1
ATOM 2424 O O . TYR A 1 303 ? -17.820 -18.767 -17.369 1.00 91.06 303 TYR A O 1
ATOM 2432 N N . PRO A 1 304 ? -18.731 -19.754 -19.173 1.00 93.38 304 PRO A N 1
ATOM 2433 C CA . PRO A 1 304 ? -19.023 -21.008 -18.482 1.00 93.38 304 PRO A CA 1
ATOM 2434 C C . PRO A 1 304 ? -17.742 -21.661 -17.949 1.00 93.38 304 PRO A C 1
ATOM 2436 O O . PRO A 1 304 ? -16.889 -22.087 -18.721 1.00 93.38 304 PRO A O 1
ATOM 2439 N N . GLY A 1 305 ? -17.614 -21.736 -16.623 1.00 87.62 305 GLY A N 1
ATOM 2440 C CA . GLY A 1 305 ? -16.422 -22.256 -15.945 1.00 87.62 305 GLY A CA 1
ATOM 2441 C C . GLY A 1 305 ? -15.609 -21.214 -15.171 1.00 87.62 305 GLY A C 1
ATOM 2442 O O . GLY A 1 305 ? -14.840 -21.618 -14.305 1.00 87.62 305 GLY A O 1
ATOM 2443 N N . ILE A 1 306 ? -15.835 -19.905 -15.362 1.00 86.31 306 ILE A N 1
ATOM 2444 C CA . ILE A 1 306 ? -15.034 -18.840 -14.719 1.00 86.31 306 ILE A CA 1
ATOM 2445 C C . ILE A 1 306 ? -14.940 -18.968 -13.187 1.00 86.31 306 ILE A C 1
ATOM 2447 O O . ILE A 1 306 ? -13.870 -18.778 -12.618 1.00 86.31 306 ILE A O 1
ATOM 2451 N N . ILE A 1 307 ? -16.020 -19.383 -12.511 1.00 82.06 307 ILE A N 1
ATOM 2452 C CA . ILE A 1 307 ? -16.015 -19.640 -11.058 1.00 82.06 307 ILE A CA 1
ATOM 2453 C C . ILE A 1 307 ? -15.083 -20.808 -10.703 1.00 82.06 307 ILE A C 1
ATOM 2455 O O . ILE A 1 307 ? -14.364 -20.737 -9.713 1.00 82.06 307 ILE A O 1
ATOM 2459 N N . SER A 1 308 ? -15.051 -21.870 -11.514 1.00 82.38 308 SER A N 1
ATOM 2460 C CA . SER A 1 308 ? -14.124 -22.990 -11.317 1.00 82.38 308 SER A CA 1
ATOM 2461 C C . SER A 1 308 ? -12.678 -22.567 -11.562 1.00 82.38 308 SER A C 1
ATOM 2463 O O . SER A 1 308 ? -11.787 -23.041 -10.864 1.00 82.38 308 SER A O 1
ATOM 2465 N N . ASP A 1 309 ? -12.430 -21.688 -12.529 1.00 84.44 309 ASP A N 1
ATOM 2466 C CA . ASP A 1 309 ? -11.079 -21.237 -12.864 1.00 84.44 309 ASP A CA 1
ATOM 2467 C C . ASP A 1 309 ? -10.532 -20.230 -11.840 1.00 84.44 309 ASP A C 1
ATOM 2469 O O . ASP A 1 309 ? -9.338 -20.261 -11.553 1.00 84.44 309 ASP A O 1
ATOM 2473 N N . ILE A 1 310 ? -11.399 -19.442 -11.194 1.00 78.19 310 ILE A N 1
ATOM 2474 C CA . ILE A 1 310 ? -11.061 -18.644 -10.001 1.00 78.19 310 ILE A CA 1
ATOM 2475 C C . ILE A 1 310 ? -10.809 -19.552 -8.783 1.00 78.19 310 ILE A C 1
ATOM 2477 O O . ILE A 1 310 ? -9.804 -19.399 -8.103 1.00 78.19 310 ILE A O 1
ATOM 2481 N N . VAL A 1 311 ? -11.673 -20.541 -8.518 1.00 75.25 311 VAL A N 1
ATOM 2482 C CA . VAL A 1 311 ? -11.548 -21.461 -7.359 1.00 75.25 311 VAL A CA 1
ATOM 2483 C C . VAL A 1 311 ? -10.343 -22.416 -7.457 1.00 75.25 311 VAL A C 1
ATOM 2485 O O . VAL A 1 311 ? -9.973 -23.038 -6.465 1.00 75.25 311 VAL A O 1
ATOM 2488 N N . ASN A 1 312 ? -9.722 -22.537 -8.634 1.00 80.56 312 ASN A N 1
ATOM 2489 C CA . ASN A 1 312 ? -8.493 -23.309 -8.859 1.00 80.56 312 ASN A CA 1
ATOM 2490 C C . ASN A 1 312 ? -7.301 -22.405 -9.245 1.00 80.56 312 ASN A C 1
ATOM 2492 O O . ASN A 1 312 ? -6.409 -22.857 -9.962 1.00 80.56 312 ASN A O 1
ATOM 2496 N N . ASP A 1 313 ? -7.321 -21.132 -8.831 1.00 79.00 313 ASP A N 1
ATOM 2497 C CA . ASP A 1 313 ? -6.235 -20.145 -8.972 1.00 79.00 313 ASP A CA 1
ATOM 2498 C C . ASP A 1 313 ? -5.695 -19.943 -10.412 1.00 79.00 313 ASP A C 1
ATOM 2500 O O . ASP A 1 313 ? -4.584 -19.455 -10.619 1.00 79.00 313 ASP A O 1
ATOM 2504 N N . LYS A 1 314 ? -6.484 -20.283 -11.444 1.00 84.31 314 LYS A N 1
ATOM 2505 C CA . LYS A 1 314 ? -6.128 -20.056 -12.860 1.00 84.31 314 LYS A CA 1
ATOM 2506 C C . LYS A 1 314 ? -6.389 -18.617 -13.302 1.00 84.31 314 LYS A C 1
ATOM 2508 O O . LYS A 1 314 ? -5.765 -18.145 -14.251 1.00 84.31 314 LYS A O 1
ATOM 2513 N N . ILE A 1 315 ? -7.346 -17.947 -12.657 1.00 82.06 315 ILE A N 1
ATOM 2514 C CA . ILE A 1 315 ? -7.650 -16.526 -12.842 1.00 82.06 315 ILE A CA 1
ATOM 2515 C C . ILE A 1 315 ? -7.701 -15.855 -11.475 1.00 82.06 315 ILE A C 1
ATOM 2517 O O . ILE A 1 315 ? -8.440 -16.280 -10.591 1.00 82.06 315 ILE A O 1
ATOM 2521 N N . PHE A 1 316 ? -6.963 -14.757 -11.349 1.00 81.81 316 PHE A N 1
ATOM 2522 C CA . PHE A 1 316 ? -6.934 -13.898 -10.175 1.00 81.81 316 PHE A CA 1
ATOM 2523 C C . PHE A 1 316 ? -7.438 -12.499 -10.557 1.00 81.81 316 PHE A C 1
ATOM 2525 O O . PHE A 1 316 ? -7.013 -11.943 -11.571 1.00 81.81 316 PHE A O 1
ATOM 2532 N N . GLY A 1 317 ? -8.366 -11.935 -9.781 1.00 80.56 317 GLY A N 1
ATOM 2533 C CA . GLY A 1 317 ? -9.016 -10.661 -10.100 1.00 80.56 317 GLY A CA 1
ATOM 2534 C C . GLY A 1 317 ? -10.355 -10.474 -9.384 1.00 80.56 317 GLY A C 1
ATOM 2535 O O . GLY A 1 317 ? -10.614 -11.098 -8.358 1.00 80.56 317 GLY A O 1
ATOM 2536 N N . PHE A 1 318 ? -11.211 -9.613 -9.937 1.00 83.00 318 PHE A N 1
ATOM 2537 C CA . PHE A 1 318 ? -12.532 -9.286 -9.387 1.00 83.00 318 PHE A CA 1
ATOM 2538 C C . PHE A 1 318 ? -13.650 -9.864 -10.266 1.00 83.00 318 PHE A C 1
ATOM 2540 O O . PHE A 1 318 ? -13.567 -9.784 -11.491 1.00 83.00 318 PHE A O 1
ATOM 2547 N N . LEU A 1 319 ? -14.707 -10.400 -9.646 1.00 82.75 319 LEU A N 1
ATOM 2548 C CA . LEU A 1 319 ? -15.884 -10.941 -10.333 1.00 82.75 319 LEU A CA 1
ATOM 2549 C C . LEU A 1 319 ? -17.148 -10.179 -9.914 1.00 82.75 319 LEU A C 1
ATOM 2551 O O . LEU A 1 319 ? -17.510 -10.154 -8.740 1.00 82.75 319 LEU A O 1
ATOM 2555 N N . GLU A 1 320 ? -17.838 -9.594 -10.887 1.00 82.38 320 GLU A N 1
ATOM 2556 C CA . GLU A 1 320 ? -19.153 -8.971 -10.716 1.00 82.38 320 GLU A CA 1
ATOM 2557 C C . GLU A 1 320 ? -20.233 -10.059 -10.819 1.00 82.38 320 GLU A C 1
ATOM 2559 O O . GLU A 1 320 ? -20.328 -10.745 -11.837 1.00 82.38 320 GLU A O 1
ATOM 2564 N N . CYS A 1 321 ? -20.995 -10.285 -9.744 1.00 77.06 321 CYS A N 1
ATOM 2565 C CA . CYS A 1 321 ? -21.971 -11.374 -9.667 1.00 77.06 321 CYS A CA 1
ATOM 2566 C C . CYS A 1 321 ? -23.040 -11.147 -8.583 1.00 77.06 321 CYS A C 1
ATOM 2568 O O . CYS A 1 321 ? -22.788 -10.486 -7.576 1.00 77.06 321 CYS A O 1
ATOM 2570 N N . ASP A 1 322 ? -24.217 -11.750 -8.771 1.00 77.88 322 ASP A N 1
ATOM 2571 C CA . ASP A 1 322 ? -25.263 -11.825 -7.747 1.00 77.88 322 ASP A CA 1
ATOM 2572 C C . ASP A 1 322 ? -24.946 -12.924 -6.721 1.00 77.88 322 ASP A C 1
ATOM 2574 O O . ASP A 1 322 ? -24.731 -14.087 -7.078 1.00 77.88 322 ASP A O 1
ATOM 2578 N N . ILE A 1 323 ? -24.971 -12.582 -5.430 1.00 74.12 323 ILE A N 1
ATOM 2579 C CA . ILE A 1 323 ? -24.661 -13.502 -4.326 1.00 74.12 323 ILE A CA 1
ATOM 2580 C C . ILE A 1 323 ? -25.857 -13.578 -3.368 1.00 74.12 323 ILE A C 1
ATOM 2582 O O . ILE A 1 323 ? -26.445 -12.561 -3.006 1.00 74.12 323 ILE A O 1
ATOM 2586 N N . ARG A 1 324 ? -26.220 -14.793 -2.935 1.00 73.38 324 ARG A N 1
ATOM 2587 C CA . ARG A 1 324 ? -27.311 -15.050 -1.977 1.00 73.38 324 ARG A CA 1
ATOM 2588 C C . ARG A 1 324 ? -26.995 -16.226 -1.057 1.00 73.38 324 ARG A C 1
ATOM 2590 O O . ARG A 1 324 ? -26.435 -17.227 -1.503 1.00 73.38 324 ARG A O 1
ATOM 2597 N N . THR A 1 325 ? -27.411 -16.142 0.204 1.00 70.25 325 THR A N 1
ATOM 2598 C CA . THR A 1 325 ? -27.258 -17.234 1.179 1.00 70.25 325 THR A CA 1
ATOM 2599 C C . THR A 1 325 ? -28.327 -18.313 0.947 1.00 70.25 325 THR A C 1
ATOM 2601 O O . THR A 1 325 ? -29.518 -17.999 1.024 1.00 70.25 325 THR A O 1
ATOM 2604 N N . PRO A 1 326 ? -27.961 -19.588 0.689 1.00 74.88 326 PRO A N 1
ATOM 2605 C CA . PRO A 1 326 ? -28.932 -20.671 0.528 1.00 74.88 326 PRO A CA 1
ATOM 2606 C C . PRO A 1 326 ? -29.830 -20.824 1.770 1.00 74.88 326 PRO A C 1
ATOM 2608 O O . PRO A 1 326 ? -29.307 -20.749 2.883 1.00 74.88 326 PRO A O 1
ATOM 2611 N N . PRO A 1 327 ? -31.145 -21.101 1.632 1.00 81.56 327 PRO A N 1
ATOM 2612 C CA . PRO A 1 327 ? -32.072 -21.124 2.769 1.00 81.56 327 PRO A CA 1
ATOM 2613 C C . PRO A 1 327 ? -31.631 -22.024 3.932 1.00 81.56 327 PRO A C 1
ATOM 2615 O O . PRO A 1 327 ? -31.675 -21.604 5.083 1.00 81.56 327 PRO A O 1
ATOM 2618 N N . HIS A 1 328 ? -31.110 -23.217 3.631 1.00 81.75 328 HIS A N 1
ATOM 2619 C CA . HIS A 1 328 ? -30.630 -24.182 4.629 1.00 81.75 328 HIS A CA 1
ATOM 2620 C C . HIS A 1 328 ? -29.328 -23.769 5.348 1.00 81.75 328 HIS A C 1
ATOM 2622 O O . HIS A 1 328 ? -28.904 -24.455 6.273 1.00 81.75 328 HIS A O 1
ATOM 2628 N N . LEU A 1 329 ? -28.685 -22.668 4.937 1.00 73.12 329 LEU A N 1
ATOM 2629 C CA . LEU A 1 329 ? -27.501 -22.094 5.587 1.00 73.12 329 LEU A CA 1
ATOM 2630 C C . LEU A 1 329 ? -27.793 -20.752 6.278 1.00 73.12 329 LEU A C 1
ATOM 2632 O O . LEU A 1 329 ? -26.897 -20.207 6.919 1.00 73.12 329 LEU A O 1
ATOM 2636 N N . LYS A 1 330 ? -29.022 -20.218 6.192 1.00 67.75 330 LYS A N 1
ATOM 2637 C CA . LYS A 1 330 ? -29.379 -18.927 6.811 1.00 67.75 330 LYS A CA 1
ATOM 2638 C C . LYS A 1 330 ? -29.214 -18.933 8.337 1.00 67.75 330 LYS A C 1
ATOM 2640 O O . LYS A 1 330 ? -28.773 -17.930 8.879 1.00 67.75 330 LYS A O 1
ATOM 2645 N N . GLU A 1 331 ? -29.488 -20.055 9.008 1.00 67.69 331 GLU A N 1
ATOM 2646 C CA . GLU A 1 331 ? -29.228 -20.233 10.450 1.00 67.69 331 GLU A CA 1
ATOM 2647 C C . GLU A 1 331 ? -27.726 -20.387 10.756 1.00 67.69 331 GLU A C 1
ATOM 2649 O O . GLU A 1 331 ? -27.217 -19.806 11.708 1.00 67.69 331 GLU A O 1
ATOM 2654 N N . TYR A 1 332 ? -26.971 -21.111 9.921 1.00 65.31 332 TYR A N 1
ATOM 2655 C CA . TYR A 1 332 ? -25.519 -21.254 10.106 1.00 65.31 332 TYR A CA 1
ATOM 2656 C C . TYR A 1 332 ? -24.787 -19.905 9.998 1.00 65.31 332 TYR A C 1
ATOM 2658 O O . TYR A 1 332 ? -23.865 -19.630 10.765 1.00 65.31 332 TYR A O 1
ATOM 2666 N N . PHE A 1 333 ? -25.226 -19.057 9.066 1.00 63.69 333 PHE A N 1
ATOM 2667 C CA . PHE A 1 333 ? -24.691 -17.716 8.843 1.00 63.69 333 PHE A CA 1
ATOM 2668 C C . PHE A 1 333 ? -25.444 -16.607 9.609 1.00 63.69 333 PHE A C 1
ATOM 2670 O O . PHE A 1 333 ? -25.173 -15.431 9.383 1.00 63.69 333 PHE A O 1
ATOM 2677 N N . SER A 1 334 ? -26.357 -16.922 10.541 1.00 63.06 334 SER A N 1
ATOM 2678 C CA . SER A 1 334 ? -27.016 -15.879 11.349 1.00 63.06 334 SER A CA 1
ATOM 2679 C C . SER A 1 334 ? -26.127 -15.339 12.474 1.00 63.06 334 SER A C 1
ATOM 2681 O O . SER A 1 334 ? -26.345 -14.223 12.930 1.00 63.06 334 SER A O 1
ATOM 2683 N N . GLU A 1 335 ? -25.122 -16.106 12.924 1.00 56.72 335 GLU A N 1
ATOM 2684 C CA . GLU A 1 335 ? -24.036 -15.569 13.763 1.00 56.72 335 GLU A CA 1
ATOM 2685 C C . GLU A 1 335 ? -23.053 -14.713 12.941 1.00 56.72 335 GLU A C 1
ATOM 2687 O O . GLU A 1 335 ? -22.358 -13.893 13.530 1.00 56.72 335 GLU A O 1
ATOM 2692 N N . MET A 1 336 ? -22.936 -14.934 11.623 1.00 60.19 336 MET A N 1
ATOM 2693 C CA . MET A 1 336 ? -21.891 -14.341 10.779 1.00 60.19 336 MET A CA 1
ATOM 2694 C C . MET A 1 336 ? -22.230 -14.441 9.282 1.00 60.19 336 MET A C 1
ATOM 2696 O O . MET A 1 336 ? -22.309 -15.550 8.752 1.00 60.19 336 MET A O 1
ATOM 2700 N N . THR A 1 337 ? -22.370 -13.313 8.582 1.00 59.59 337 THR A N 1
ATOM 2701 C CA . THR A 1 337 ? -22.726 -13.293 7.153 1.00 59.59 337 THR A CA 1
ATOM 2702 C C . THR A 1 337 ? -21.509 -13.553 6.248 1.00 59.59 337 THR A C 1
ATOM 2704 O O . THR A 1 337 ? -20.400 -13.102 6.534 1.00 59.59 337 THR A O 1
ATOM 2707 N N . PRO A 1 338 ? -21.678 -14.248 5.108 1.00 57.81 338 PRO A N 1
ATOM 2708 C CA . PRO A 1 338 ? -20.685 -14.267 4.037 1.00 57.81 338 PRO A CA 1
ATOM 2709 C C . PRO A 1 338 ? -20.851 -13.094 3.051 1.00 57.81 338 PRO A C 1
ATOM 2711 O O . PRO A 1 338 ? -20.021 -12.939 2.160 1.00 57.81 338 PRO A O 1
ATOM 2714 N N . ILE A 1 339 ? -21.926 -12.301 3.164 1.00 67.31 339 ILE A N 1
ATOM 2715 C CA . ILE A 1 339 ? -22.264 -11.204 2.246 1.00 67.31 339 ILE A CA 1
ATOM 2716 C C . ILE A 1 339 ? -22.211 -9.882 3.001 1.00 67.31 339 ILE A C 1
ATOM 2718 O O . ILE A 1 339 ? -23.052 -9.609 3.863 1.00 67.31 339 ILE A O 1
ATOM 2722 N N . PHE A 1 340 ? -21.247 -9.048 2.629 1.00 65.19 340 PHE A N 1
ATOM 2723 C CA . PHE A 1 340 ? -21.035 -7.738 3.219 1.00 65.19 340 PHE A CA 1
ATOM 2724 C C . PHE A 1 340 ? -21.668 -6.649 2.353 1.00 65.19 340 PHE A C 1
ATOM 2726 O O . PHE A 1 340 ? -21.257 -6.383 1.227 1.00 65.19 340 PHE A O 1
ATOM 2733 N N . LYS A 1 341 ? -22.709 -6.029 2.908 1.00 62.56 341 LYS A N 1
ATOM 2734 C CA . LYS A 1 341 ? -23.235 -4.728 2.495 1.00 62.56 341 LYS A CA 1
ATOM 2735 C C . LYS A 1 341 ? -23.485 -3.897 3.751 1.00 62.56 341 LYS A C 1
ATOM 2737 O O . LYS A 1 341 ? -23.298 -4.381 4.863 1.00 62.56 341 LYS A O 1
ATOM 2742 N N . ASN A 1 342 ? -23.946 -2.666 3.595 1.00 62.59 342 ASN A N 1
ATOM 2743 C CA . ASN A 1 342 ? -24.613 -1.938 4.664 1.00 62.59 342 ASN A CA 1
ATOM 2744 C C . ASN A 1 342 ? -25.989 -1.488 4.192 1.00 62.59 342 ASN A C 1
ATOM 2746 O O . ASN A 1 342 ? -26.440 -1.771 3.083 1.00 62.59 342 ASN A O 1
ATOM 2750 N N . THR A 1 343 ? -26.702 -0.927 5.143 1.00 62.38 343 THR A N 1
ATOM 2751 C CA . THR A 1 343 ? -28.144 -0.815 5.142 1.00 62.38 343 THR A CA 1
ATOM 2752 C C . THR A 1 343 ? -28.480 0.169 6.245 1.00 62.38 343 THR A C 1
ATOM 2754 O O . THR A 1 343 ? -27.705 0.327 7.194 1.00 62.38 343 THR A O 1
ATOM 2757 N N . LEU A 1 344 ? -29.636 0.811 6.162 1.00 67.00 344 LEU A N 1
ATOM 2758 C CA . LEU A 1 344 ? -30.167 1.516 7.316 1.00 67.00 344 LEU A CA 1
ATOM 2759 C C . LEU A 1 344 ? -30.772 0.466 8.254 1.00 67.00 344 LEU A C 1
ATOM 2761 O O . LEU A 1 344 ? -31.638 -0.305 7.847 1.00 67.00 344 LEU A O 1
ATOM 2765 N N . ILE A 1 345 ? -30.272 0.397 9.487 1.00 68.50 345 ILE A N 1
ATOM 2766 C CA . ILE A 1 345 ? -30.899 -0.381 10.559 1.00 68.50 345 ILE A CA 1
ATOM 2767 C C . ILE A 1 345 ? -31.940 0.524 11.209 1.00 68.50 345 ILE A C 1
ATOM 2769 O O . ILE A 1 345 ? -31.575 1.552 11.786 1.00 68.50 345 ILE A O 1
ATOM 2773 N N . ASP A 1 346 ? -33.216 0.139 11.151 1.00 75.62 346 ASP A N 1
ATOM 2774 C CA . ASP A 1 346 ? -34.227 0.786 11.980 1.00 75.62 346 ASP A CA 1
ATOM 2775 C C . ASP A 1 346 ? -33.948 0.452 13.454 1.00 75.62 346 ASP A C 1
ATOM 2777 O O . ASP A 1 346 ? -33.981 -0.701 13.880 1.00 75.62 346 ASP A O 1
ATOM 2781 N N . CYS A 1 347 ? -33.627 1.484 14.232 1.00 75.31 347 CYS A N 1
ATOM 2782 C CA . CYS A 1 347 ? -33.350 1.387 15.662 1.00 75.31 347 CYS A CA 1
ATOM 2783 C C . CYS A 1 347 ? -34.612 1.537 16.535 1.00 75.31 347 CYS A C 1
ATOM 2785 O O . CYS A 1 347 ? -34.488 1.736 17.747 1.00 75.31 347 CYS A O 1
ATOM 2787 N N . SER A 1 348 ? -35.799 1.486 15.927 1.00 77.88 348 SER A N 1
ATOM 2788 C CA . SER A 1 348 ? -37.109 1.524 16.579 1.00 77.88 348 SER A CA 1
ATOM 2789 C C . SER A 1 348 ? -37.946 0.250 16.403 1.00 77.88 348 SER A C 1
ATOM 2791 O O . SER A 1 348 ? -38.948 0.116 17.098 1.00 77.88 348 SER A O 1
ATOM 2793 N N . ASP A 1 349 ? -37.514 -0.710 15.576 1.00 78.50 349 ASP A N 1
ATOM 2794 C CA . ASP A 1 349 ? -38.120 -2.046 15.511 1.00 78.50 349 ASP A CA 1
ATOM 2795 C C . ASP A 1 349 ? -37.410 -3.022 16.467 1.00 78.50 349 ASP A C 1
ATOM 2797 O O . ASP A 1 349 ? -36.231 -3.358 16.300 1.00 78.50 349 ASP A O 1
ATOM 2801 N N . GLU A 1 350 ? -38.146 -3.507 17.470 1.00 81.31 350 GLU A N 1
ATOM 2802 C CA . GLU A 1 350 ? -37.671 -4.500 18.434 1.00 81.31 350 GLU A CA 1
ATOM 2803 C C . GLU A 1 350 ? -37.224 -5.813 17.771 1.00 81.31 350 GLU A C 1
ATOM 2805 O O . GLU A 1 350 ? -36.276 -6.437 18.244 1.00 81.31 350 GLU A O 1
ATOM 2810 N N . ASN A 1 351 ? -37.830 -6.218 16.653 1.00 77.94 351 ASN A N 1
ATOM 2811 C CA . ASN A 1 351 ? -37.459 -7.445 15.944 1.00 77.94 351 ASN A CA 1
ATOM 2812 C C . ASN A 1 351 ? -36.061 -7.328 15.317 1.00 77.94 351 ASN A C 1
ATOM 2814 O O . ASN A 1 351 ? -35.289 -8.287 15.319 1.00 77.94 351 ASN A O 1
ATOM 2818 N N . ILE A 1 352 ? -35.709 -6.130 14.837 1.00 74.00 352 ILE A N 1
ATOM 2819 C CA . ILE A 1 352 ? -34.423 -5.849 14.190 1.00 74.00 352 ILE A CA 1
ATOM 2820 C C . ILE A 1 352 ? -33.312 -5.664 15.232 1.00 74.00 352 ILE A C 1
ATOM 2822 O O . ILE A 1 352 ? -32.204 -6.184 15.051 1.00 74.00 352 ILE A O 1
ATOM 2826 N N . ILE A 1 353 ? -33.565 -4.928 16.327 1.00 72.00 353 ILE A N 1
ATOM 2827 C CA . ILE A 1 353 ? -32.526 -4.617 17.334 1.00 72.00 353 ILE A CA 1
ATOM 2828 C C . ILE A 1 353 ? -32.561 -5.459 18.614 1.00 72.00 353 ILE A C 1
ATOM 2830 O O . ILE A 1 353 ? -31.597 -5.418 19.380 1.00 72.00 353 ILE A O 1
ATOM 2834 N N . GLY A 1 354 ? -33.601 -6.258 18.826 1.00 74.88 354 GLY A N 1
ATOM 2835 C CA . GLY A 1 354 ? -33.815 -7.077 20.017 1.00 74.88 354 GLY A CA 1
ATOM 2836 C C . GLY A 1 354 ? -34.232 -6.268 21.250 1.00 74.88 354 GLY A C 1
ATOM 2837 O O . GLY A 1 354 ? -33.693 -5.189 21.514 1.00 74.88 354 GLY A O 1
ATOM 2838 N N . GLN A 1 355 ? -35.133 -6.852 22.050 1.00 80.94 355 GLN A N 1
ATOM 2839 C CA . GLN A 1 355 ? -35.729 -6.288 23.271 1.00 80.94 355 GLN A CA 1
ATOM 2840 C C . GLN A 1 355 ? -34.783 -5.392 24.085 1.00 80.94 355 GLN A C 1
ATOM 2842 O O . GLN A 1 355 ? -35.075 -4.222 24.306 1.00 80.94 355 GLN A O 1
ATOM 2847 N N . HIS A 1 356 ? -33.605 -5.892 24.475 1.00 78.19 356 HIS A N 1
ATOM 2848 C CA . HIS A 1 356 ? -32.683 -5.136 25.329 1.00 78.19 356 HIS A CA 1
ATOM 2849 C C . HIS A 1 356 ? -32.205 -3.806 24.714 1.00 78.19 356 HIS A C 1
ATOM 2851 O O . HIS A 1 356 ? -32.061 -2.812 25.426 1.00 78.19 356 HIS A O 1
ATOM 2857 N N . MET A 1 357 ? -31.946 -3.769 23.402 1.00 78.06 357 MET A N 1
ATOM 2858 C CA . MET A 1 357 ? -31.523 -2.533 22.734 1.00 78.06 357 MET A CA 1
ATOM 2859 C C . MET A 1 357 ? -32.704 -1.599 22.472 1.00 78.06 357 MET A C 1
ATOM 2861 O O . MET A 1 357 ? -32.517 -0.384 22.485 1.00 78.06 357 MET A O 1
ATOM 2865 N N . PHE A 1 358 ? -33.900 -2.152 22.266 1.00 84.56 358 PHE A N 1
ATOM 2866 C CA . PHE A 1 358 ? -35.137 -1.385 22.167 1.00 84.56 358 PHE A CA 1
ATOM 2867 C C . PHE A 1 358 ? -35.462 -0.696 23.502 1.00 84.56 358 PHE A C 1
ATOM 2869 O O . PHE A 1 358 ? -35.503 0.530 23.554 1.00 84.56 358 PHE A O 1
ATOM 2876 N N . GLU A 1 359 ? -35.526 -1.441 24.609 1.00 84.50 359 GLU A N 1
ATOM 2877 C CA . GLU A 1 359 ? -35.686 -0.906 25.973 1.00 84.50 359 GLU A CA 1
ATOM 2878 C C . GLU A 1 359 ? -34.629 0.163 26.310 1.00 84.50 359 GLU A C 1
ATOM 2880 O O . GLU A 1 359 ? -34.950 1.229 26.843 1.00 84.50 359 GLU A O 1
ATOM 2885 N N . TYR A 1 360 ? -33.361 -0.085 25.957 1.00 80.25 360 TYR A N 1
ATOM 2886 C CA . TYR A 1 360 ? -32.264 0.872 26.131 1.00 80.25 360 TYR A CA 1
ATOM 2887 C C . TYR A 1 360 ? -32.450 2.151 25.297 1.00 80.25 360 TYR A C 1
ATOM 2889 O O . TYR A 1 360 ? -32.135 3.246 25.775 1.00 80.25 360 TYR A O 1
ATOM 2897 N N . ASN A 1 361 ? -32.967 2.037 24.069 1.00 80.75 361 ASN A N 1
ATOM 2898 C CA . ASN A 1 361 ? -33.282 3.183 23.220 1.00 80.75 361 ASN A CA 1
ATOM 2899 C C . ASN A 1 361 ? -34.469 3.980 23.779 1.00 80.75 361 ASN A C 1
ATOM 2901 O O . ASN A 1 361 ? -34.354 5.201 23.887 1.00 80.75 361 ASN A O 1
ATOM 2905 N N . GLU A 1 362 ? -35.551 3.331 24.217 1.00 82.62 362 GLU A N 1
ATOM 2906 C CA . GLU A 1 362 ? -36.722 4.015 24.788 1.00 82.62 362 GLU A CA 1
ATOM 2907 C C . GLU A 1 362 ? -36.375 4.753 26.087 1.00 82.62 362 GLU A C 1
ATOM 2909 O O . GLU A 1 362 ? -36.680 5.942 26.230 1.00 82.62 362 GLU A O 1
ATOM 2914 N N . ALA A 1 363 ? -35.623 4.114 26.990 1.00 78.06 363 ALA A N 1
ATOM 2915 C CA . ALA A 1 363 ? -35.100 4.758 28.197 1.00 78.06 363 ALA A CA 1
ATOM 2916 C C . ALA A 1 363 ? -34.188 5.966 27.881 1.00 78.06 363 ALA A C 1
ATOM 2918 O O . ALA A 1 363 ? -34.096 6.916 28.666 1.00 78.06 363 ALA A O 1
ATOM 2919 N N . ARG A 1 364 ? -33.528 5.977 26.712 1.00 70.19 364 ARG A N 1
ATOM 2920 C CA . ARG A 1 364 ? -32.699 7.103 26.248 1.00 70.19 364 ARG A CA 1
ATOM 2921 C C . ARG A 1 364 ? -33.436 8.149 25.413 1.00 70.19 364 ARG A C 1
ATOM 2923 O O . ARG A 1 364 ? -32.963 9.284 25.364 1.00 70.19 364 ARG A O 1
ATOM 2930 N N . LYS A 1 365 ? -34.602 7.851 24.829 1.00 65.94 365 LYS A N 1
ATOM 2931 C CA . LYS A 1 365 ? -35.484 8.876 24.234 1.00 65.94 365 LYS A CA 1
ATOM 2932 C C . LYS A 1 365 ? -35.922 9.893 25.294 1.00 65.94 365 LYS A C 1
ATOM 2934 O O . LYS A 1 365 ? -35.893 11.089 25.028 1.00 65.94 365 LYS A O 1
ATOM 2939 N N . GLN A 1 366 ? -36.216 9.432 26.512 1.00 51.41 366 GLN A N 1
ATOM 2940 C CA . GLN A 1 366 ? -36.615 10.280 27.648 1.00 51.41 366 GLN A CA 1
ATOM 2941 C C . GLN A 1 366 ? -35.508 11.228 28.160 1.00 51.41 366 GLN A C 1
ATOM 2943 O O . GLN A 1 366 ? -35.802 12.172 28.886 1.00 51.41 366 GLN A O 1
ATOM 2948 N N . SER A 1 367 ? -34.241 10.994 27.799 1.00 50.94 367 SER A N 1
ATOM 2949 C CA . SER A 1 367 ? -33.071 11.742 28.299 1.00 50.94 367 SER A CA 1
ATOM 2950 C C . SER A 1 367 ? -32.267 12.449 27.196 1.00 50.94 367 SER A C 1
ATOM 2952 O O . SER A 1 367 ? -31.142 12.896 27.427 1.00 50.94 367 SER A O 1
ATOM 2954 N N . ARG A 1 368 ? -32.834 12.582 25.989 1.00 46.34 368 ARG A N 1
ATOM 2955 C CA . ARG A 1 368 ? -32.186 13.223 24.837 1.00 46.34 368 ARG A CA 1
ATOM 2956 C C . ARG A 1 368 ? -32.680 14.652 24.600 1.00 46.34 368 ARG A C 1
ATOM 2958 O O . ARG A 1 368 ? -33.856 14.879 24.332 1.00 46.34 368 ARG A O 1
ATOM 2965 N N . ALA A 1 369 ? -31.741 15.598 24.544 1.00 41.97 369 ALA A N 1
ATOM 2966 C CA . ALA A 1 369 ? -31.904 16.762 23.675 1.00 41.97 369 ALA A CA 1
ATOM 2967 C C . ALA A 1 369 ? -31.970 16.298 22.202 1.00 41.97 369 ALA A C 1
ATOM 2969 O O . ALA A 1 369 ? -31.503 15.200 21.879 1.00 41.97 369 ALA A O 1
ATOM 2970 N N . LYS A 1 370 ? -32.562 17.113 21.313 1.00 34.66 370 LYS A N 1
ATOM 2971 C CA . LYS A 1 370 ? -32.786 16.745 19.901 1.00 34.66 370 LYS A CA 1
ATOM 2972 C C . LYS A 1 370 ? -31.497 16.212 19.242 1.00 34.66 370 LYS A C 1
ATOM 2974 O O . LYS A 1 370 ? -30.454 16.847 19.401 1.00 34.66 370 LYS A O 1
ATOM 2979 N N . PRO A 1 371 ? -31.546 15.090 18.496 1.00 38.25 371 PRO A N 1
ATOM 2980 C CA . PRO A 1 371 ? -30.403 14.636 17.712 1.00 38.25 371 PRO A CA 1
ATOM 2981 C C . PRO A 1 371 ? -29.991 15.688 16.675 1.00 38.25 371 PRO A C 1
ATOM 2983 O O . PRO A 1 371 ? -30.855 16.310 16.061 1.00 38.25 371 PRO A O 1
ATOM 2986 N N . GLY A 1 372 ? -28.682 15.833 16.457 1.00 31.66 372 GLY A N 1
ATOM 2987 C CA . GLY A 1 372 ? -28.169 16.301 15.169 1.00 31.66 372 GLY A CA 1
ATOM 2988 C C . GLY A 1 372 ? -28.324 15.204 14.111 1.00 31.66 372 GLY A C 1
ATOM 2989 O O . GLY A 1 372 ? -28.519 14.032 14.451 1.00 31.66 372 GLY A O 1
ATOM 2990 N N . ASP A 1 373 ? -28.265 15.586 12.840 1.00 31.03 373 ASP A N 1
ATOM 2991 C CA . ASP A 1 373 ? -28.681 14.725 11.733 1.00 31.03 373 ASP A CA 1
ATOM 2992 C C . ASP A 1 373 ? -27.802 13.475 11.534 1.00 31.03 373 ASP A C 1
ATOM 2994 O O . ASP A 1 373 ? -26.578 13.549 11.451 1.00 31.03 373 ASP A O 1
ATOM 2998 N N . GLY A 1 374 ? -28.463 12.323 11.381 1.00 36.47 374 GLY A N 1
ATOM 2999 C CA . GLY A 1 374 ? -28.007 11.216 10.532 1.00 36.47 374 GLY A CA 1
ATOM 3000 C C . GLY A 1 374 ? -26.616 10.605 10.762 1.00 36.47 374 GLY A C 1
ATOM 3001 O O . GLY A 1 374 ? -25.843 10.512 9.810 1.00 36.47 374 GLY A O 1
ATOM 3002 N N . GLU A 1 375 ? -26.319 10.050 11.944 1.00 30.27 375 GLU A N 1
ATOM 3003 C CA . GLU A 1 375 ? -25.262 9.023 12.035 1.00 30.27 375 GLU A CA 1
ATOM 3004 C C . GLU A 1 375 ? -25.688 7.754 11.266 1.00 30.27 375 GLU A C 1
ATOM 3006 O O . GLU A 1 375 ? -26.409 6.910 11.805 1.00 30.27 375 GLU A O 1
ATOM 3011 N N . THR A 1 376 ? -25.216 7.574 10.029 1.00 29.14 376 THR A N 1
ATOM 3012 C CA . THR A 1 376 ? -25.291 6.278 9.331 1.00 29.14 376 THR A CA 1
ATOM 3013 C C . THR A 1 376 ? -24.459 5.236 10.073 1.00 29.14 376 THR A C 1
ATOM 3015 O O . THR A 1 376 ? -23.257 5.427 10.266 1.00 29.14 376 THR A O 1
ATOM 3018 N N . LYS A 1 377 ? -25.082 4.122 10.472 1.00 38.09 377 LYS A N 1
ATOM 3019 C CA . LYS A 1 377 ? -24.425 3.028 11.203 1.00 38.09 377 LYS A CA 1
ATOM 3020 C C . LYS A 1 377 ? -24.415 1.772 10.354 1.00 38.09 377 LYS A C 1
ATOM 3022 O O . LYS A 1 377 ? -25.469 1.225 10.049 1.00 38.09 377 LYS A O 1
ATOM 3027 N N . HIS A 1 378 ? -23.215 1.334 9.989 1.00 34.19 378 HIS A N 1
ATOM 3028 C CA . HIS A 1 378 ? -23.020 0.112 9.222 1.00 34.19 378 HIS A CA 1
ATOM 3029 C C . HIS A 1 378 ? -23.493 -1.117 10.010 1.00 34.19 378 HIS A C 1
ATOM 3031 O O . HIS A 1 378 ? -23.369 -1.166 11.237 1.00 34.19 378 HIS A O 1
ATOM 3037 N N . GLY A 1 379 ? -23.993 -2.125 9.300 1.00 36.19 379 GLY A N 1
ATOM 3038 C CA . GLY A 1 379 ? -24.428 -3.379 9.895 1.00 36.19 379 GLY A CA 1
ATOM 3039 C C . GLY A 1 379 ? -24.907 -4.392 8.860 1.00 36.19 379 GLY A C 1
ATOM 3040 O O . GLY A 1 379 ? -24.987 -4.097 7.668 1.00 36.19 379 GLY A O 1
ATOM 3041 N N . VAL A 1 380 ? -25.192 -5.595 9.352 1.00 34.00 380 VAL A N 1
ATOM 3042 C CA . VAL A 1 380 ? -25.482 -6.813 8.585 1.00 34.00 380 VAL A CA 1
ATOM 3043 C C . VAL A 1 380 ? -26.983 -7.115 8.615 1.00 34.00 380 VAL A C 1
ATOM 3045 O O . VAL A 1 380 ? -27.628 -6.883 9.635 1.00 34.00 380 VAL A O 1
ATOM 3048 N N . LEU A 1 381 ? -27.526 -7.653 7.515 1.00 34.38 381 LEU A N 1
ATOM 3049 C CA . LEU A 1 381 ? -28.878 -8.223 7.476 1.00 34.38 381 LEU A CA 1
ATOM 3050 C C . LEU A 1 381 ? -28.847 -9.725 7.773 1.00 34.38 381 LEU A C 1
ATOM 3052 O O . LEU A 1 381 ? -28.052 -10.467 7.193 1.00 34.38 381 LEU A O 1
ATOM 3056 N N . ASN A 1 382 ? -29.769 -10.174 8.618 1.00 31.22 382 ASN A N 1
ATOM 3057 C CA . ASN A 1 382 ? -30.093 -11.583 8.824 1.00 31.22 382 ASN A CA 1
ATOM 3058 C C . ASN A 1 382 ? -31.147 -12.049 7.800 1.00 31.22 382 ASN A C 1
ATOM 3060 O O . ASN A 1 382 ? -31.967 -11.274 7.318 1.00 31.22 382 ASN A O 1
ATOM 3064 N N . GLY A 1 383 ? -31.119 -13.335 7.436 1.00 31.23 383 GLY A N 1
ATOM 3065 C CA . GLY A 1 383 ? -31.802 -13.868 6.245 1.00 31.23 383 GLY A CA 1
ATOM 3066 C C . GLY A 1 383 ? -33.340 -13.931 6.263 1.00 31.23 383 GLY A C 1
ATOM 3067 O O . GLY A 1 383 ? -33.898 -14.676 5.457 1.00 31.23 383 GLY A O 1
ATOM 3068 N N . ALA A 1 384 ? -34.014 -13.215 7.163 1.00 31.19 384 ALA A N 1
ATOM 3069 C CA . ALA A 1 384 ? -35.469 -13.039 7.156 1.00 31.19 384 ALA A CA 1
ATOM 3070 C C . ALA A 1 384 ? -35.899 -11.811 6.327 1.00 31.19 384 ALA A C 1
ATOM 3072 O O . ALA A 1 384 ? -36.953 -11.831 5.694 1.00 31.19 384 ALA A O 1
ATOM 3073 N N . ASP A 1 385 ? -35.054 -10.779 6.276 1.00 39.75 385 ASP A N 1
ATOM 3074 C CA . ASP A 1 385 ? -35.451 -9.412 5.923 1.00 39.75 385 ASP A CA 1
ATOM 3075 C C . ASP A 1 385 ? -35.139 -9.072 4.450 1.00 39.75 385 ASP A C 1
ATOM 3077 O O . ASP A 1 385 ? -34.469 -8.087 4.133 1.00 39.75 385 ASP A O 1
ATOM 3081 N N . GLU A 1 386 ? -35.585 -9.921 3.518 1.00 31.31 386 GLU A N 1
ATOM 3082 C CA . GLU A 1 386 ? -35.314 -9.779 2.075 1.00 31.31 386 GLU A CA 1
ATOM 3083 C C . GLU A 1 386 ? -36.239 -8.749 1.387 1.00 31.31 386 GLU A C 1
ATOM 3085 O O . GLU A 1 386 ? -37.031 -9.065 0.500 1.00 31.31 386 GLU A O 1
ATOM 3090 N N . GLY A 1 387 ? -36.091 -7.482 1.794 1.00 34.97 387 GLY A N 1
ATOM 3091 C CA . GLY A 1 387 ? -36.601 -6.286 1.114 1.00 34.97 387 GLY A CA 1
ATOM 3092 C C . GLY A 1 387 ? -35.471 -5.424 0.524 1.00 34.97 387 GLY A C 1
ATOM 3093 O O . GLY A 1 387 ? -34.347 -5.409 1.029 1.00 34.97 387 GLY A O 1
ATOM 3094 N N . MET A 1 388 ? -35.744 -4.708 -0.571 1.00 35.69 388 MET A N 1
ATOM 3095 C CA . MET A 1 388 ? -34.750 -3.865 -1.258 1.00 35.69 388 MET A CA 1
ATOM 3096 C C . MET A 1 388 ? -34.351 -2.609 -0.466 1.00 35.69 388 MET A C 1
ATOM 3098 O O . MET A 1 388 ? -35.210 -1.807 -0.118 1.00 35.69 388 MET A O 1
ATOM 3102 N N . ASP A 1 389 ? -33.040 -2.364 -0.363 1.00 34.16 389 ASP A N 1
ATOM 3103 C CA . ASP A 1 389 ? -32.411 -1.206 -1.027 1.00 34.16 389 ASP A CA 1
ATOM 3104 C C . ASP A 1 389 ? -30.907 -1.475 -1.313 1.00 34.16 389 ASP A C 1
ATOM 3106 O O . ASP A 1 389 ? -30.330 -2.493 -0.904 1.00 34.16 389 ASP A O 1
ATOM 3110 N N . SER A 1 390 ? -30.312 -0.563 -2.081 1.00 33.00 390 SER A N 1
ATOM 3111 C CA . SER A 1 390 ? -29.142 -0.654 -2.956 1.00 33.00 390 SER A CA 1
ATOM 3112 C C . SER A 1 390 ? -27.929 0.172 -2.480 1.00 33.00 390 SER A C 1
ATOM 3114 O O . SER A 1 390 ? -26.964 0.376 -3.217 1.00 33.00 390 SER A O 1
ATOM 3116 N N . THR A 1 391 ? -27.956 0.681 -1.246 1.00 30.31 391 THR A N 1
ATOM 3117 C CA . THR A 1 391 ? -27.166 1.851 -0.828 1.00 30.31 391 THR A CA 1
ATOM 3118 C C . THR A 1 391 ? -25.939 1.540 0.067 1.00 30.31 391 THR A C 1
ATOM 3120 O O . THR A 1 391 ? -25.850 1.966 1.219 1.00 30.31 391 THR A O 1
ATOM 3123 N N . LYS A 1 392 ? -24.901 0.935 -0.552 1.00 34.16 392 LYS A N 1
ATOM 3124 C CA . LYS A 1 392 ? -23.465 0.868 -0.117 1.00 34.16 392 LYS A CA 1
ATOM 3125 C C . LYS A 1 392 ? -23.122 -0.041 1.083 1.00 34.16 392 LYS A C 1
ATOM 3127 O O . LYS A 1 392 ? -23.993 -0.746 1.581 1.00 34.16 392 LYS A O 1
ATOM 3132 N N . SER A 1 393 ? -21.856 -0.055 1.541 1.00 39.09 393 SER A N 1
ATOM 3133 C CA . SER A 1 393 ? -21.341 -0.856 2.678 1.00 39.09 393 SER A CA 1
ATOM 3134 C C . SER A 1 393 ? -20.493 -0.053 3.712 1.00 39.09 393 SER A C 1
ATOM 3136 O O . SER A 1 393 ? -20.371 1.158 3.542 1.00 39.09 393 SER A O 1
ATOM 3138 N N . ASP A 1 394 ? -19.984 -0.553 4.860 1.00 40.47 394 ASP A N 1
ATOM 3139 C CA . ASP A 1 394 ? -19.494 -1.911 5.211 1.00 40.47 394 ASP A CA 1
ATOM 3140 C C . ASP A 1 394 ? -19.172 -2.075 6.727 1.00 40.47 394 ASP A C 1
ATOM 3142 O O . ASP A 1 394 ? -18.954 -1.069 7.395 1.00 40.47 394 ASP A O 1
ATOM 3146 N N . ALA A 1 395 ? -19.083 -3.236 7.394 1.00 33.84 395 ALA A N 1
ATOM 3147 C CA . ALA A 1 395 ? -19.134 -4.669 7.033 1.00 33.84 395 ALA A CA 1
ATOM 3148 C C . ALA A 1 395 ? -17.830 -5.478 6.704 1.00 33.84 395 ALA A C 1
ATOM 3150 O O . ALA A 1 395 ? -17.956 -6.551 6.138 1.00 33.84 395 ALA A O 1
ATOM 3151 N N . ASP A 1 396 ? -16.591 -5.087 7.155 1.00 31.67 396 ASP A N 1
ATOM 3152 C CA . ASP A 1 396 ? -14.551 -5.677 9.112 1.00 31.67 396 ASP A CA 1
ATOM 3153 C C . ASP A 1 396 ? -14.054 -7.112 9.697 1.00 31.67 396 ASP A C 1
ATOM 3155 O O . ASP A 1 396 ? -13.229 -7.882 9.209 1.00 31.67 396 ASP A O 1
ATOM 3159 N N . ASN A 1 397 ? -14.536 -7.441 10.907 1.00 33.75 397 ASN A N 1
ATOM 3160 C CA . ASN A 1 397 ? -14.052 -8.520 11.762 1.00 33.75 397 ASN A CA 1
ATOM 3161 C C . ASN A 1 397 ? -14.648 -9.918 11.471 1.00 33.75 397 ASN A C 1
ATOM 3163 O O . ASN A 1 397 ? -14.103 -10.917 11.948 1.00 33.75 397 ASN A O 1
ATOM 3167 N N . GLU A 1 398 ? -15.696 -10.028 10.649 1.00 36.53 398 GLU A N 1
ATOM 3168 C CA . GLU A 1 398 ? -16.169 -11.319 10.120 1.00 36.53 398 GLU A CA 1
ATOM 3169 C C . GLU A 1 398 ? -15.237 -11.860 9.022 1.00 36.53 398 GLU A C 1
ATOM 3171 O O . GLU A 1 398 ? -14.830 -13.021 9.084 1.00 36.53 398 GLU A O 1
ATOM 3176 N N . ALA A 1 399 ? -14.764 -11.023 8.091 1.00 31.59 399 ALA A N 1
ATOM 3177 C CA . ALA A 1 399 ? -13.792 -11.434 7.068 1.00 31.59 399 ALA A CA 1
ATOM 3178 C C . ALA A 1 399 ? -12.518 -12.055 7.684 1.00 31.59 399 ALA A C 1
ATOM 3180 O O . ALA A 1 399 ? -12.063 -13.122 7.265 1.00 31.59 399 ALA A O 1
ATOM 3181 N N . LYS A 1 400 ? -12.007 -11.458 8.773 1.00 35.00 400 LYS A N 1
ATOM 3182 C CA . LYS A 1 400 ? -10.865 -11.959 9.576 1.00 35.00 400 LYS A CA 1
ATOM 3183 C C . LYS A 1 400 ? -11.103 -13.337 10.202 1.00 35.00 400 LYS A C 1
ATOM 3185 O O . LYS A 1 400 ? -10.151 -14.014 10.593 1.00 35.00 400 LYS A O 1
ATOM 3190 N N . THR A 1 401 ? -12.362 -13.751 10.309 1.00 37.56 401 THR A N 1
ATOM 3191 C CA . THR A 1 401 ? -12.769 -15.065 10.804 1.00 37.56 401 THR A CA 1
ATOM 3192 C C . THR A 1 401 ? -12.666 -16.092 9.667 1.00 37.56 401 THR A C 1
ATOM 3194 O O . THR A 1 401 ? -11.897 -17.041 9.812 1.00 37.56 401 THR A O 1
ATOM 3197 N N . ILE A 1 402 ? -13.305 -15.873 8.506 1.00 38.53 402 ILE A N 1
ATOM 3198 C CA . ILE A 1 402 ? -13.218 -16.773 7.326 1.00 38.53 402 ILE A CA 1
ATOM 3199 C C . ILE A 1 402 ? -11.791 -16.909 6.785 1.00 38.53 402 ILE A C 1
ATOM 3201 O O . ILE A 1 402 ? -11.328 -18.040 6.616 1.00 38.53 402 ILE A O 1
ATOM 3205 N N . LEU A 1 403 ? -11.079 -15.790 6.576 1.00 35.03 403 LEU A N 1
ATOM 3206 C CA . LEU A 1 403 ? -9.688 -15.771 6.089 1.00 35.03 403 LEU A CA 1
ATOM 3207 C C . LEU A 1 403 ? -8.812 -16.739 6.876 1.00 35.03 403 LEU A C 1
ATOM 3209 O O . LEU A 1 403 ? -7.954 -17.425 6.330 1.00 35.03 403 LEU A O 1
ATOM 3213 N N . LYS A 1 404 ? -9.068 -16.817 8.182 1.00 35.12 404 LYS A N 1
ATOM 3214 C CA . LYS A 1 404 ? -8.374 -17.728 9.062 1.00 35.12 404 LYS A CA 1
ATOM 3215 C C . LYS A 1 404 ? -8.711 -19.184 8.689 1.00 35.12 404 LYS A C 1
ATOM 3217 O O . LYS A 1 404 ? -7.788 -19.885 8.296 1.00 35.12 404 LYS A O 1
ATOM 3222 N N . ALA A 1 405 ? -9.974 -19.641 8.715 1.00 42.59 405 ALA A N 1
ATOM 3223 C CA . ALA A 1 405 ? -10.342 -21.043 8.387 1.00 42.59 405 ALA A CA 1
ATOM 3224 C C . ALA A 1 405 ? -9.646 -21.618 7.136 1.00 42.59 405 ALA A C 1
ATOM 3226 O O . ALA A 1 405 ? -9.222 -22.773 7.160 1.00 42.59 405 ALA A O 1
ATOM 3227 N N . TYR A 1 406 ? -9.507 -20.801 6.090 1.00 38.16 406 TYR A N 1
ATOM 3228 C CA . TYR A 1 406 ? -8.879 -21.141 4.814 1.00 38.16 406 TYR A CA 1
ATOM 3229 C C . TYR A 1 406 ? -7.403 -21.575 4.939 1.00 38.16 406 TYR A C 1
ATOM 3231 O O . TYR A 1 406 ? -7.048 -22.698 4.570 1.00 38.16 406 TYR A O 1
ATOM 3239 N N . TYR A 1 407 ? -6.542 -20.738 5.533 1.00 39.19 407 TYR A N 1
ATOM 3240 C CA . TYR A 1 407 ? -5.085 -20.956 5.541 1.00 39.19 407 TYR A CA 1
ATOM 3241 C C . TYR A 1 407 ? -4.613 -22.218 6.289 1.00 39.19 407 TYR A C 1
ATOM 3243 O O . TYR A 1 407 ? -3.493 -22.679 6.065 1.00 39.19 407 TYR A O 1
ATOM 3251 N N . SER A 1 408 ? -5.443 -22.816 7.151 1.00 39.66 408 SER A N 1
ATOM 3252 C CA . SER A 1 408 ? -5.102 -24.089 7.810 1.00 39.66 408 SER A CA 1
ATOM 3253 C C . SER A 1 408 ? -5.516 -25.346 7.057 1.00 39.66 408 SER A C 1
ATOM 3255 O O . SER A 1 408 ? -5.077 -26.419 7.457 1.00 39.66 408 SER A O 1
ATOM 3257 N N . LYS A 1 409 ? -6.273 -25.239 5.959 1.00 42.25 409 LYS A N 1
ATOM 3258 C CA . LYS A 1 409 ? -6.425 -26.367 5.032 1.00 42.25 409 LYS A CA 1
ATOM 3259 C C . LYS A 1 409 ? -5.247 -26.452 4.055 1.00 42.25 409 LYS A C 1
ATOM 3261 O O . LYS A 1 409 ? -4.691 -27.520 3.841 1.00 42.25 409 LYS A O 1
ATOM 3266 N N . LEU A 1 410 ? -4.762 -25.311 3.566 1.00 36.19 410 LEU A N 1
ATOM 3267 C CA . LEU A 1 410 ? -3.563 -25.260 2.718 1.00 36.19 410 LEU A CA 1
ATOM 3268 C C . LEU A 1 410 ? -2.344 -25.921 3.395 1.00 36.19 410 LEU A C 1
ATOM 3270 O O . LEU A 1 410 ? -1.658 -26.732 2.777 1.00 36.19 410 LEU A O 1
ATOM 3274 N N . GLN A 1 411 ? -2.127 -25.656 4.690 1.00 36.47 411 GLN A N 1
ATOM 3275 C CA . GLN A 1 411 ? -1.003 -26.235 5.440 1.00 36.47 411 GLN A CA 1
ATOM 3276 C C . GLN A 1 411 ? -1.184 -27.723 5.818 1.00 36.47 411 GLN A C 1
ATOM 3278 O O . GLN A 1 411 ? -0.184 -28.374 6.119 1.00 36.47 411 GLN A O 1
ATOM 3283 N N . SER A 1 412 ? -2.402 -28.288 5.781 1.00 39.66 412 SER A N 1
ATOM 3284 C CA . SER A 1 412 ? -2.603 -29.747 5.903 1.00 39.66 412 SER A CA 1
ATOM 3285 C C . SER A 1 412 ? -2.390 -30.489 4.589 1.00 39.66 412 SER A C 1
ATOM 3287 O O . SER A 1 412 ? -1.956 -31.638 4.604 1.00 39.66 412 SER A O 1
ATOM 3289 N N . ASP A 1 413 ? -2.643 -29.818 3.466 1.00 44.69 413 ASP A N 1
ATOM 3290 C CA . ASP A 1 413 ? -2.634 -30.419 2.130 1.00 44.69 413 ASP A CA 1
ATOM 3291 C C . ASP A 1 413 ? -1.237 -30.299 1.462 1.00 44.69 413 ASP A C 1
ATOM 3293 O O . ASP A 1 413 ? -1.043 -30.673 0.309 1.00 44.69 413 ASP A O 1
ATOM 3297 N N . GLY A 1 414 ? -0.238 -29.811 2.216 1.00 30.56 414 GLY A N 1
ATOM 3298 C CA . GLY A 1 414 ? 1.184 -29.752 1.846 1.00 30.56 414 GLY A CA 1
ATOM 3299 C C . GLY A 1 414 ? 1.697 -28.381 1.381 1.00 30.56 414 GLY A C 1
ATOM 3300 O O . GLY A 1 414 ? 2.887 -28.244 1.096 1.00 30.56 414 GLY A O 1
ATOM 3301 N N . ILE A 1 415 ? 0.840 -27.357 1.329 1.00 31.33 415 ILE A N 1
ATOM 3302 C CA . ILE A 1 415 ? 1.168 -26.022 0.803 1.00 31.33 415 ILE A CA 1
ATOM 3303 C C . ILE A 1 415 ? 1.658 -25.114 1.942 1.00 31.33 415 ILE A C 1
ATOM 3305 O O . ILE A 1 415 ? 1.047 -25.028 3.008 1.00 31.33 415 ILE A O 1
ATOM 3309 N N . ASN A 1 416 ? 2.792 -24.433 1.745 1.00 33.62 416 ASN A N 1
ATOM 3310 C CA . ASN A 1 416 ? 3.544 -23.815 2.840 1.00 33.62 416 ASN A CA 1
ATOM 3311 C C . ASN A 1 416 ? 3.594 -22.278 2.740 1.00 33.62 416 ASN A C 1
ATOM 3313 O O . ASN A 1 416 ? 4.228 -21.733 1.841 1.00 33.62 416 ASN A O 1
ATOM 3317 N N . ILE A 1 417 ? 2.948 -21.585 3.686 1.00 39.38 417 ILE A N 1
ATOM 3318 C CA . ILE A 1 417 ? 2.813 -20.116 3.733 1.00 39.38 417 ILE A CA 1
ATOM 3319 C C . ILE A 1 417 ? 3.317 -19.615 5.097 1.00 39.38 417 ILE A C 1
ATOM 3321 O O . ILE A 1 417 ? 2.942 -20.157 6.140 1.00 39.38 417 ILE A O 1
ATOM 3325 N N . ALA A 1 418 ? 4.191 -18.600 5.112 1.00 30.17 418 ALA A N 1
ATOM 3326 C CA . ALA A 1 418 ? 5.081 -18.340 6.250 1.00 30.17 418 ALA A CA 1
ATOM 3327 C C . ALA A 1 418 ? 5.060 -16.890 6.785 1.00 30.17 418 ALA A C 1
ATOM 3329 O O . ALA A 1 418 ? 5.974 -16.110 6.526 1.00 30.17 418 ALA A O 1
ATOM 3330 N N . PHE A 1 419 ? 4.090 -16.557 7.647 1.00 36.16 419 PHE A N 1
ATOM 3331 C CA . PHE A 1 419 ? 4.090 -15.299 8.414 1.00 36.16 419 PHE A CA 1
ATOM 3332 C C . PHE A 1 419 ? 3.832 -15.512 9.916 1.00 36.16 419 PHE A C 1
ATOM 3334 O O . PHE A 1 419 ? 2.994 -16.314 10.324 1.00 36.16 419 PHE A O 1
ATOM 3341 N N . ARG A 1 420 ? 4.570 -14.781 10.768 1.00 32.06 420 ARG A N 1
ATOM 3342 C CA . ARG A 1 420 ? 4.526 -14.880 12.242 1.00 32.06 420 ARG A CA 1
ATOM 3343 C C . ARG A 1 420 ? 4.103 -13.547 12.868 1.00 32.06 420 ARG A C 1
ATOM 3345 O O . ARG A 1 420 ? 4.900 -12.615 12.913 1.00 32.06 420 ARG A O 1
ATOM 3352 N N . LEU A 1 421 ? 2.907 -13.489 13.455 1.00 36.31 421 LEU A N 1
ATOM 3353 C CA . LEU A 1 421 ? 2.475 -12.370 14.303 1.00 36.31 421 LEU A CA 1
ATOM 3354 C C . LEU A 1 421 ? 2.556 -12.744 15.790 1.00 36.31 421 LEU A C 1
ATOM 3356 O O . LEU A 1 421 ? 2.129 -13.823 16.200 1.00 36.31 421 LEU A O 1
ATOM 3360 N N . LYS A 1 422 ? 3.117 -11.844 16.607 1.00 31.73 422 LYS A N 1
ATOM 3361 C CA . LYS A 1 422 ? 3.214 -11.988 18.070 1.00 31.73 422 LYS A CA 1
ATOM 3362 C C . LYS A 1 422 ? 2.166 -11.082 18.733 1.00 31.73 422 LYS A C 1
ATOM 3364 O O . LYS A 1 422 ? 2.300 -9.864 18.602 1.00 31.73 422 LYS A O 1
ATOM 3369 N N . PRO A 1 423 ? 1.147 -11.618 19.428 1.00 36.34 423 PRO A N 1
ATOM 3370 C CA . PRO A 1 423 ? 0.121 -10.791 20.047 1.00 36.34 423 PRO A CA 1
ATOM 3371 C C . PRO A 1 423 ? 0.662 -10.045 21.272 1.00 36.34 423 PRO A C 1
ATOM 3373 O O . PRO A 1 423 ? 1.393 -10.590 22.107 1.00 36.34 423 PRO A O 1
ATOM 3376 N N . VAL A 1 424 ? 0.259 -8.785 21.379 1.00 36.25 424 VAL A N 1
ATOM 3377 C CA . VAL A 1 424 ? 0.489 -7.918 22.532 1.00 36.25 424 VAL A CA 1
ATOM 3378 C C . VAL A 1 424 ? -0.842 -7.783 23.258 1.00 36.25 424 VAL A C 1
ATOM 3380 O O . VAL A 1 424 ? -1.860 -7.529 22.625 1.00 36.25 424 VAL A O 1
ATOM 3383 N N . VAL A 1 425 ? -0.844 -7.961 24.577 1.00 39.25 425 VAL A N 1
ATOM 3384 C CA . VAL A 1 425 ? -2.013 -7.675 25.410 1.00 39.25 425 VAL A CA 1
ATOM 3385 C C . VAL A 1 425 ? -1.700 -6.450 26.249 1.00 39.25 425 VAL A C 1
ATOM 3387 O O . VAL A 1 425 ? -0.740 -6.440 27.027 1.00 39.25 425 VAL A O 1
ATOM 3390 N N . GLU A 1 426 ? -2.511 -5.411 26.091 1.00 32.66 426 GLU A N 1
ATOM 3391 C CA . GLU A 1 426 ? -2.492 -4.287 27.013 1.00 32.66 426 GLU A CA 1
ATOM 3392 C C . GLU A 1 426 ? -3.047 -4.721 28.368 1.00 32.66 426 GLU A C 1
ATOM 3394 O O . GLU A 1 426 ? -4.116 -5.319 28.492 1.00 32.66 426 GLU A O 1
ATOM 3399 N N . THR A 1 427 ? -2.264 -4.446 29.402 1.00 39.06 427 THR A N 1
ATOM 3400 C CA . THR A 1 427 ? -2.607 -4.700 30.797 1.00 39.06 427 THR A CA 1
ATOM 3401 C C . THR A 1 427 ? -2.356 -3.430 31.598 1.00 39.06 427 THR A C 1
ATOM 3403 O O . THR A 1 427 ? -1.601 -2.558 31.166 1.00 39.06 427 THR A O 1
ATOM 3406 N N . ASN A 1 428 ? -2.847 -3.377 32.837 1.00 35.50 428 ASN A N 1
ATOM 3407 C CA . ASN A 1 428 ? -2.539 -2.318 33.816 1.00 35.50 428 ASN A CA 1
ATOM 3408 C C . ASN A 1 428 ? -1.044 -2.295 34.250 1.00 35.50 428 ASN A C 1
ATOM 3410 O O . ASN A 1 428 ? -0.698 -1.758 35.301 1.00 35.50 428 ASN A O 1
ATOM 3414 N N . GLN A 1 429 ? -0.170 -2.963 33.490 1.00 33.66 429 GLN A N 1
ATOM 3415 C CA . GLN A 1 429 ? 1.282 -3.073 33.634 1.00 33.66 429 GLN A CA 1
ATOM 3416 C C . GLN A 1 429 ? 1.983 -2.863 32.271 1.00 33.66 429 GLN A C 1
ATOM 3418 O O . GLN A 1 429 ? 3.112 -3.314 32.066 1.00 33.66 429 GLN A O 1
ATOM 3423 N N . GLY A 1 430 ? 1.289 -2.222 31.321 1.00 39.03 430 GLY A N 1
ATOM 3424 C CA . GLY A 1 430 ? 1.723 -1.991 29.945 1.00 39.03 430 GLY A CA 1
ATOM 3425 C C . GLY A 1 430 ? 1.402 -3.127 28.968 1.00 39.03 430 GLY A C 1
ATOM 3426 O O . GLY A 1 430 ? 0.788 -4.144 29.309 1.00 39.03 430 GLY A O 1
ATOM 3427 N N . SER A 1 431 ? 1.853 -2.922 27.733 1.00 35.72 431 SER A N 1
ATOM 3428 C CA . SER A 1 431 ? 1.833 -3.854 26.608 1.00 35.72 431 SER A CA 1
ATOM 3429 C C . SER A 1 431 ? 2.745 -5.059 26.866 1.00 35.72 431 SER A C 1
ATOM 3431 O O . SER A 1 431 ? 3.950 -5.029 26.611 1.00 35.72 431 SER A O 1
ATOM 3433 N N . LYS A 1 432 ? 2.177 -6.155 27.380 1.00 37.91 432 LYS A N 1
ATOM 3434 C CA . LYS A 1 432 ? 2.914 -7.401 27.628 1.00 37.91 432 LYS A CA 1
ATOM 3435 C C . LYS A 1 432 ? 2.669 -8.396 26.500 1.00 37.91 432 LYS A C 1
ATOM 3437 O O . LYS A 1 432 ? 1.532 -8.648 26.107 1.00 37.91 432 LYS A O 1
ATOM 3442 N N . LEU A 1 433 ? 3.746 -9.003 26.000 1.00 40.38 433 LEU A N 1
ATOM 3443 C CA . LEU A 1 433 ? 3.647 -10.132 25.076 1.00 40.38 433 LEU A CA 1
ATOM 3444 C C . LEU A 1 433 ? 2.986 -11.297 25.825 1.00 40.38 433 LEU A C 1
ATOM 3446 O O . LEU A 1 433 ? 3.559 -11.804 26.796 1.00 40.38 433 LEU A O 1
ATOM 3450 N N . HIS A 1 434 ? 1.783 -11.708 25.423 1.00 41.03 434 HIS A N 1
ATOM 3451 C CA . HIS A 1 434 ? 1.045 -12.716 26.183 1.00 41.03 434 HIS A CA 1
ATOM 3452 C C . HIS A 1 434 ? 1.565 -14.112 25.844 1.00 41.03 434 HIS A C 1
ATOM 3454 O O . HIS A 1 434 ? 1.022 -14.789 24.979 1.00 41.03 434 HIS A O 1
ATOM 3460 N N . LYS A 1 435 ? 2.636 -14.531 26.533 1.00 43.09 435 LYS A N 1
ATOM 3461 C CA . LYS A 1 435 ? 3.422 -15.744 26.231 1.00 43.09 435 LYS A CA 1
ATOM 3462 C C . LYS A 1 435 ? 2.587 -17.003 25.967 1.00 43.09 435 LYS A C 1
ATOM 3464 O O . LYS A 1 435 ? 3.015 -17.832 25.175 1.00 43.09 435 LYS A O 1
ATOM 3469 N N . SER A 1 436 ? 1.429 -17.128 26.618 1.00 40.81 436 SER A N 1
ATOM 3470 C CA . SER A 1 436 ? 0.524 -18.268 26.471 1.00 40.81 436 SER A CA 1
ATOM 3471 C C . SER A 1 436 ? -0.573 -18.116 25.413 1.00 40.81 436 SER A C 1
ATOM 3473 O O . SER A 1 436 ? -1.047 -19.134 24.924 1.00 40.81 436 SER A O 1
ATOM 3475 N N . TYR A 1 437 ? -1.003 -16.901 25.038 1.00 40.12 437 TYR A N 1
ATOM 3476 C CA . TYR A 1 437 ? -2.082 -16.747 24.055 1.00 40.12 437 TYR A CA 1
ATOM 3477 C C . TYR A 1 437 ? -1.505 -16.603 22.657 1.00 40.12 437 TYR A C 1
ATOM 3479 O O . TYR A 1 437 ? -0.830 -15.624 22.348 1.00 40.12 437 TYR A O 1
ATOM 3487 N N . TYR A 1 438 ? -1.829 -17.560 21.793 1.00 45.69 438 TYR A N 1
ATOM 3488 C CA . TYR A 1 438 ? -1.508 -17.499 20.375 1.00 45.69 438 TYR A CA 1
ATOM 3489 C C . TYR A 1 438 ? -2.740 -17.803 19.527 1.00 45.69 438 TYR A C 1
ATOM 3491 O O . TYR A 1 438 ? -3.639 -18.563 19.905 1.00 45.69 438 TYR A O 1
ATOM 3499 N N . PHE A 1 439 ? -2.768 -17.207 18.339 1.00 40.44 439 PHE A N 1
ATOM 3500 C CA . PHE A 1 439 ? -3.665 -17.640 17.284 1.00 40.44 439 PHE A CA 1
ATOM 3501 C C . PHE A 1 439 ? -3.157 -18.988 16.769 1.00 40.44 439 PHE A C 1
ATOM 3503 O O . PHE A 1 439 ? -2.227 -19.050 15.970 1.00 40.44 439 PHE A O 1
ATOM 3510 N N . GLY A 1 440 ? -3.736 -20.072 17.286 1.00 42.25 440 GLY A N 1
ATOM 3511 C CA . GLY A 1 440 ? -3.477 -21.414 16.775 1.00 42.25 440 GLY A CA 1
ATOM 3512 C C . GLY A 1 440 ? -3.990 -21.563 15.345 1.00 42.25 440 GLY A C 1
ATOM 3513 O O . GLY A 1 440 ? -4.830 -20.771 14.907 1.00 42.25 440 GLY A O 1
ATOM 3514 N N . GLN A 1 441 ? -3.503 -22.600 14.655 1.00 40.41 441 GLN A N 1
ATOM 3515 C CA . GLN A 1 441 ? -3.984 -22.973 13.324 1.00 40.41 441 GLN A CA 1
ATOM 3516 C C . GLN A 1 441 ? -5.534 -22.986 13.300 1.00 40.41 441 GLN A C 1
ATOM 3518 O O . GLN A 1 441 ? -6.139 -23.662 14.145 1.00 40.41 441 GLN A O 1
ATOM 3523 N N . PRO A 1 442 ? -6.182 -22.177 12.442 1.00 39.28 442 PRO A N 1
ATOM 3524 C CA . PRO A 1 442 ? -7.607 -22.273 12.116 1.00 39.28 442 PRO A CA 1
ATOM 3525 C C . PRO A 1 442 ? -8.128 -23.691 11.842 1.00 39.28 442 PRO A C 1
ATOM 3527 O O . PRO A 1 442 ? -7.372 -24.630 11.629 1.00 39.28 442 PRO A O 1
ATOM 3530 N N . THR A 1 443 ? -9.452 -23.838 11.794 1.00 42.09 443 THR A N 1
ATOM 3531 C CA . THR A 1 443 ? -10.124 -25.033 11.248 1.00 42.09 443 THR A CA 1
ATOM 3532 C C . THR A 1 443 ? -11.468 -24.646 10.633 1.00 42.09 443 THR A C 1
ATOM 3534 O O . THR A 1 443 ? -12.049 -23.636 11.032 1.00 42.09 443 THR A O 1
ATOM 3537 N N . THR A 1 444 ? -12.018 -25.486 9.755 1.00 35.19 444 THR A N 1
ATOM 3538 C CA . THR A 1 444 ? -13.358 -25.330 9.152 1.00 35.19 444 THR A CA 1
ATOM 3539 C C . THR A 1 444 ? -14.459 -25.078 10.189 1.00 35.19 444 THR A C 1
ATOM 3541 O O . THR A 1 444 ? -15.348 -24.267 9.965 1.00 35.19 444 THR A O 1
ATOM 3544 N N . ASN A 1 445 ? -14.362 -25.719 11.361 1.00 35.66 445 ASN A N 1
ATOM 3545 C CA . ASN A 1 445 ? -15.372 -25.646 12.426 1.00 35.66 445 ASN A CA 1
ATOM 3546 C C . ASN A 1 445 ? -15.065 -24.579 13.498 1.00 35.66 445 ASN A C 1
ATOM 3548 O O 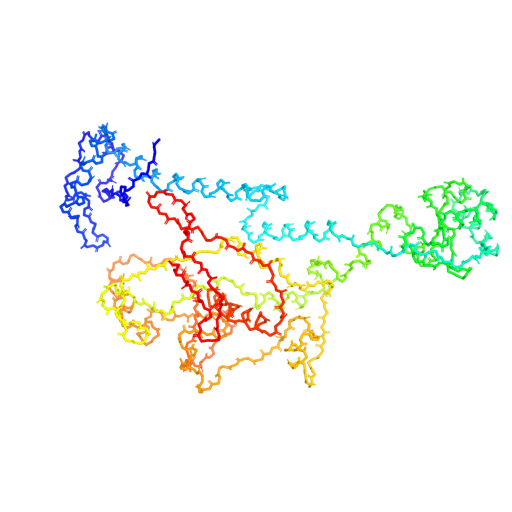. ASN A 1 445 ? -15.909 -24.285 14.346 1.00 35.66 445 ASN A O 1
ATOM 3552 N N . LYS A 1 446 ? -13.849 -24.018 13.492 1.00 35.69 446 LYS A N 1
ATOM 3553 C CA . LYS A 1 446 ? -13.414 -22.888 14.328 1.00 35.69 446 LYS A CA 1
ATOM 3554 C C . LYS A 1 446 ? -12.452 -22.016 13.523 1.00 35.69 446 LYS A C 1
ATOM 3556 O O . LYS A 1 446 ? -11.233 -22.197 13.643 1.00 35.69 446 LYS A O 1
ATOM 3561 N N . PRO A 1 447 ? -12.978 -21.066 12.734 1.00 34.59 447 PRO A N 1
ATOM 3562 C CA . PRO A 1 447 ? -12.139 -20.197 11.923 1.00 34.59 447 PRO A CA 1
ATOM 3563 C C . PRO A 1 447 ? -11.227 -19.336 12.815 1.00 34.59 447 PRO A C 1
ATOM 3565 O O . PRO A 1 447 ? -10.001 -19.402 12.714 1.00 34.59 447 PRO A O 1
ATOM 3568 N N . LEU A 1 448 ? -11.783 -18.648 13.824 1.00 33.16 448 LEU A N 1
ATOM 3569 C CA . LEU A 1 448 ? -10.991 -17.898 14.806 1.00 33.16 448 LEU A CA 1
ATOM 3570 C C . LEU A 1 448 ? -10.542 -18.763 16.003 1.00 33.16 448 LEU A C 1
ATOM 3572 O O . LEU A 1 448 ? -11.082 -18.702 17.104 1.00 33.16 448 LEU A O 1
ATOM 3576 N N . ASN A 1 449 ? -9.497 -19.570 15.793 1.00 40.97 449 ASN A N 1
ATOM 3577 C CA . ASN A 1 449 ? -8.889 -20.395 16.846 1.00 40.97 449 ASN A CA 1
ATOM 3578 C C . ASN A 1 449 ? -7.903 -19.589 17.728 1.00 40.97 449 ASN A C 1
ATOM 3580 O O . ASN A 1 449 ? -6.870 -19.117 17.244 1.00 40.97 449 ASN A O 1
ATOM 3584 N N . ILE A 1 450 ? -8.206 -19.423 19.018 1.00 41.72 450 ILE A N 1
ATOM 3585 C CA . ILE A 1 450 ? -7.327 -18.802 20.025 1.00 41.72 450 ILE A CA 1
ATOM 3586 C C . ILE A 1 450 ? -7.026 -19.857 21.088 1.00 41.72 450 ILE A C 1
ATOM 3588 O O . ILE A 1 450 ? -7.949 -20.401 21.694 1.00 41.72 450 ILE A O 1
ATOM 3592 N N . LYS A 1 451 ? -5.743 -20.141 21.321 1.00 41.59 451 LYS A N 1
ATOM 3593 C CA . LYS A 1 451 ? -5.293 -21.113 22.324 1.00 41.59 451 LYS A CA 1
ATOM 3594 C C . LYS A 1 451 ? -4.536 -20.406 23.438 1.00 41.59 451 LYS A C 1
ATOM 3596 O O . LYS A 1 451 ? -3.720 -19.534 23.154 1.00 41.59 451 LYS A O 1
ATOM 3601 N N . ASN A 1 452 ? -4.794 -20.816 24.678 1.00 38.88 452 ASN A N 1
ATOM 3602 C CA . ASN A 1 452 ? -3.833 -20.674 25.770 1.00 38.88 452 ASN A CA 1
ATOM 3603 C C . ASN A 1 452 ? -2.872 -21.876 25.695 1.00 38.88 452 ASN A C 1
ATOM 3605 O O . ASN A 1 452 ? -3.330 -22.974 25.370 1.00 38.88 452 ASN A O 1
ATOM 3609 N N . SER A 1 453 ? -1.584 -21.677 25.977 1.00 44.16 453 SER A N 1
ATOM 3610 C CA . SER A 1 453 ? -0.625 -22.751 26.278 1.00 44.16 453 SER A CA 1
ATOM 3611 C C . SER A 1 453 ? -0.875 -23.321 27.670 1.00 44.16 453 SER A C 1
ATOM 3613 O O . SER A 1 453 ? -0.940 -22.474 28.595 1.00 44.16 453 SER A O 1
#